Protein AF-A0A6B1B9X2-F1 (afdb_monomer_lite)

Radius of gyration: 24.15 Å; chains: 1; bounding box: 84×49×68 Å

Structure (mmCIF, N/CA/C/O backbone):
data_AF-A0A6B1B9X2-F1
#
_entry.id   AF-A0A6B1B9X2-F1
#
loop_
_atom_site.group_PDB
_atom_site.id
_atom_site.type_symbol
_atom_site.label_atom_id
_atom_site.label_alt_id
_atom_site.label_comp_id
_atom_site.label_asym_id
_atom_site.label_entity_id
_atom_site.label_seq_id
_atom_site.pdbx_PDB_ins_code
_atom_site.Cartn_x
_atom_site.Cartn_y
_atom_site.Cartn_z
_atom_site.occupancy
_atom_site.B_iso_or_equiv
_atom_site.auth_seq_id
_atom_site.auth_comp_id
_atom_site.auth_asym_id
_atom_site.auth_atom_id
_atom_site.pdbx_PDB_model_num
ATOM 1 N N . MET A 1 1 ? -47.737 1.499 6.110 1.00 39.78 1 MET A N 1
ATOM 2 C CA . MET A 1 1 ? -46.343 1.332 5.653 1.00 39.78 1 MET A CA 1
ATOM 3 C C . MET A 1 1 ? -46.170 2.214 4.430 1.00 39.78 1 MET A C 1
ATOM 5 O O . MET A 1 1 ? -46.675 1.869 3.373 1.00 39.78 1 MET A O 1
ATOM 9 N N . GLY A 1 2 ? -45.631 3.420 4.620 1.00 33.53 2 GLY A N 1
ATOM 10 C CA . GLY A 1 2 ? -45.438 4.392 3.543 1.00 33.53 2 GLY A CA 1
ATOM 11 C C . GLY A 1 2 ? -44.053 4.222 2.932 1.00 33.53 2 GLY A C 1
ATOM 12 O O . GLY A 1 2 ? -43.062 4.252 3.655 1.00 33.53 2 GLY A O 1
ATOM 13 N N . SER A 1 3 ? -43.995 4.015 1.621 1.00 37.16 3 SER A N 1
ATOM 14 C CA . SER A 1 3 ? -42.767 4.008 0.829 1.00 37.16 3 SER A CA 1
ATOM 15 C C . SER A 1 3 ? -42.170 5.416 0.796 1.00 37.16 3 SER A C 1
ATOM 17 O O . SER A 1 3 ? -42.772 6.328 0.225 1.00 37.16 3 SER A O 1
ATOM 19 N N . VAL A 1 4 ? -41.003 5.601 1.412 1.00 35.44 4 VAL A N 1
ATOM 20 C CA . VAL A 1 4 ? -40.224 6.839 1.287 1.00 35.44 4 VAL A CA 1
ATOM 21 C C . VAL A 1 4 ? -39.591 6.853 -0.112 1.00 35.44 4 VAL A C 1
ATOM 23 O O . VAL A 1 4 ? -38.889 5.900 -0.454 1.00 35.44 4 VAL A O 1
ATOM 26 N N . PRO A 1 5 ? -39.821 7.886 -0.942 1.00 36.09 5 PRO A N 1
ATOM 27 C CA . PRO A 1 5 ? -39.179 7.982 -2.242 1.00 36.09 5 PRO A CA 1
ATOM 28 C C . PRO A 1 5 ? -37.693 8.296 -2.047 1.00 36.09 5 PRO A C 1
ATOM 30 O O . PRO A 1 5 ? -37.323 9.379 -1.599 1.00 36.09 5 PRO A O 1
ATOM 33 N N . SER A 1 6 ? -36.836 7.333 -2.381 1.00 37.91 6 SER A N 1
ATOM 34 C CA . SER A 1 6 ? -35.384 7.506 -2.455 1.00 37.91 6 SER A CA 1
ATOM 35 C C . SER A 1 6 ? -35.024 8.202 -3.770 1.00 37.91 6 SER A C 1
ATOM 37 O O . SER A 1 6 ? -34.592 7.576 -4.734 1.00 37.91 6 SER A O 1
ATOM 39 N N . SER A 1 7 ? -35.236 9.514 -3.848 1.00 37.66 7 SER A N 1
ATOM 40 C CA . SER A 1 7 ? -34.624 10.329 -4.897 1.00 37.66 7 SER A CA 1
ATOM 41 C C . SER A 1 7 ? -33.180 10.619 -4.487 1.00 37.66 7 SER A C 1
ATOM 43 O O . SER A 1 7 ? -32.904 11.638 -3.852 1.00 37.66 7 SER A O 1
ATOM 45 N N . ARG A 1 8 ? -32.257 9.694 -4.782 1.00 42.50 8 ARG A N 1
ATOM 46 C CA . ARG A 1 8 ? -30.820 9.984 -4.678 1.00 42.50 8 ARG A CA 1
ATOM 47 C C . ARG A 1 8 ? -30.486 11.076 -5.701 1.00 42.50 8 ARG A C 1
ATOM 49 O O . ARG A 1 8 ? -30.778 10.876 -6.880 1.00 42.50 8 ARG A O 1
ATOM 56 N N . PRO A 1 9 ? -29.914 12.220 -5.293 1.00 40.97 9 PRO A N 1
ATOM 57 C CA . PRO A 1 9 ? -29.426 13.195 -6.253 1.00 40.97 9 PRO A CA 1
ATOM 58 C C . PRO A 1 9 ? -28.310 12.539 -7.071 1.00 40.97 9 PRO A C 1
ATOM 60 O O . PRO A 1 9 ? -27.372 11.980 -6.503 1.00 40.97 9 PRO A O 1
ATOM 63 N N . SER A 1 10 ? -28.425 12.582 -8.399 1.00 43.44 10 SER A N 1
ATOM 64 C CA . SER A 1 10 ? -27.330 12.259 -9.310 1.00 43.44 10 SER A CA 1
ATOM 65 C C . SER A 1 10 ? -26.281 13.360 -9.175 1.00 43.44 10 SER A C 1
ATOM 67 O O . SER A 1 10 ? -26.355 14.384 -9.856 1.00 43.44 10 SER A O 1
ATOM 69 N N . GLN A 1 11 ? -25.371 13.214 -8.216 1.00 51.12 11 GLN A N 1
ATOM 70 C CA . GLN A 1 11 ? -24.180 14.044 -8.180 1.00 51.12 11 GLN A CA 1
ATOM 71 C C . GLN A 1 11 ? -23.189 13.492 -9.196 1.00 51.12 11 GLN A C 1
ATOM 73 O O . GLN A 1 11 ? -22.945 12.291 -9.255 1.00 51.12 11 GLN A O 1
ATOM 78 N N . ASP A 1 12 ? -22.712 14.401 -10.037 1.00 48.56 12 ASP A N 1
ATOM 79 C CA . ASP A 1 12 ? -21.727 14.171 -11.079 1.00 48.56 12 ASP A CA 1
ATOM 80 C C . ASP A 1 12 ? -20.468 13.541 -10.458 1.00 48.56 12 ASP A C 1
ATOM 82 O O . ASP A 1 12 ? -19.658 14.237 -9.841 1.00 48.56 12 ASP A O 1
ATOM 86 N N . ASP A 1 13 ? -20.242 12.246 -10.696 1.00 57.38 13 ASP A N 1
ATOM 87 C CA . ASP A 1 13 ? -18.916 11.606 -10.616 1.00 57.38 13 ASP A CA 1
ATOM 88 C C . ASP A 1 13 ? -18.026 12.104 -11.773 1.00 57.38 13 ASP A C 1
ATOM 90 O O . ASP A 1 13 ? -17.320 11.356 -12.450 1.00 57.38 13 ASP A O 1
ATOM 94 N N . SER A 1 14 ? -18.110 13.403 -12.065 1.00 66.69 14 SER A N 1
ATOM 95 C CA . SER A 1 14 ? -17.441 14.010 -13.193 1.00 66.69 14 SER A CA 1
ATOM 96 C C . SER A 1 14 ? -15.950 14.099 -12.872 1.00 66.69 14 SER A C 1
ATOM 98 O O . SER A 1 14 ? -15.580 14.652 -11.828 1.00 66.69 14 SER A O 1
ATOM 100 N N . PRO A 1 15 ? -15.068 13.640 -13.779 1.00 71.88 15 PRO A N 1
ATOM 101 C CA . PRO A 1 15 ? -13.621 13.852 -13.700 1.00 71.88 15 PRO A CA 1
ATOM 102 C C . PRO A 1 15 ? -13.213 15.305 -13.384 1.00 71.88 15 PRO A C 1
ATOM 104 O O . PRO A 1 15 ? -12.121 15.551 -12.873 1.00 71.88 15 PRO A O 1
ATOM 107 N N . VAL A 1 16 ? -14.102 16.271 -13.644 1.00 76.44 16 VAL A N 1
ATOM 108 C CA . VAL A 1 16 ? -13.949 17.689 -13.296 1.00 76.44 16 VAL A CA 1
ATOM 109 C C . VAL A 1 16 ? -13.831 17.913 -11.783 1.00 76.44 16 VAL A C 1
ATOM 111 O O . VAL A 1 16 ? -12.900 18.591 -11.357 1.00 76.44 16 VAL A O 1
ATOM 114 N N . ALA A 1 17 ? -14.689 17.307 -10.956 1.00 74.62 17 ALA A N 1
ATOM 115 C CA . ALA A 1 17 ? -14.680 17.529 -9.504 1.00 74.62 17 ALA A CA 1
ATOM 116 C C . ALA A 1 17 ? -13.419 16.955 -8.832 1.00 74.62 17 ALA A C 1
ATOM 118 O O . ALA A 1 17 ? -12.864 17.549 -7.906 1.00 74.62 17 ALA A O 1
ATOM 119 N N . MET A 1 18 ? -12.932 15.806 -9.318 1.00 76.12 18 MET A N 1
ATOM 120 C CA . MET A 1 18 ? -11.644 15.248 -8.891 1.00 76.12 18 MET A CA 1
ATOM 121 C C . MET A 1 18 ? -10.490 16.186 -9.268 1.00 76.12 18 MET A C 1
ATOM 123 O O . MET A 1 18 ? -9.635 16.479 -8.434 1.00 76.12 18 MET A O 1
ATOM 127 N N . ARG A 1 19 ? -10.488 16.702 -10.504 1.00 81.94 19 ARG A N 1
ATOM 128 C CA . ARG A 1 19 ? -9.468 17.642 -10.982 1.00 81.94 19 ARG A CA 1
ATOM 129 C C . ARG A 1 19 ? -9.433 18.929 -10.157 1.00 81.94 19 ARG A C 1
ATOM 131 O O . ARG A 1 19 ? -8.350 19.374 -9.798 1.00 81.94 19 ARG A O 1
ATOM 138 N N . GLU A 1 20 ? -10.581 19.522 -9.843 1.00 84.00 20 GLU A N 1
ATOM 139 C CA . GLU A 1 20 ? -10.651 20.747 -9.031 1.00 84.00 20 GLU A CA 1
ATOM 140 C C . GLU A 1 20 ? -10.082 20.539 -7.623 1.00 84.00 20 GLU A C 1
ATOM 142 O O . GLU A 1 20 ? -9.287 21.353 -7.157 1.00 84.00 20 GLU A O 1
ATOM 147 N N . ARG A 1 21 ? -10.392 19.407 -6.979 1.00 77.88 21 ARG A N 1
ATOM 148 C CA . ARG A 1 21 ? -9.814 19.045 -5.673 1.00 77.88 21 ARG A CA 1
ATOM 149 C C . ARG A 1 21 ? -8.312 18.833 -5.735 1.00 77.88 21 ARG A C 1
ATOM 151 O O . ARG A 1 21 ? -7.599 19.276 -4.838 1.00 77.88 21 ARG A O 1
ATOM 158 N N . LEU A 1 22 ? -7.827 18.161 -6.780 1.00 82.62 22 LEU A N 1
ATOM 159 C CA . LEU A 1 22 ? -6.391 18.017 -6.997 1.00 82.62 22 LEU A CA 1
ATOM 160 C C . LEU A 1 22 ? -5.743 19.398 -7.104 1.00 82.62 22 LEU A C 1
ATOM 162 O O . LEU A 1 22 ? -4.768 19.645 -6.407 1.00 82.62 22 LEU A O 1
ATOM 166 N N . LEU A 1 23 ? -6.325 20.323 -7.873 1.00 87.06 23 LEU A N 1
ATOM 167 C CA . LEU A 1 23 ? -5.819 21.693 -8.007 1.00 87.06 23 LEU A CA 1
ATOM 168 C C . LEU A 1 23 ? -5.840 22.481 -6.687 1.00 87.06 23 LEU A C 1
ATOM 170 O O . LEU A 1 23 ? -4.909 23.240 -6.430 1.00 87.06 23 LEU A O 1
ATOM 174 N N . GLU A 1 24 ? -6.853 22.294 -5.838 1.00 88.44 24 GLU A N 1
ATOM 175 C CA . GLU A 1 24 ? -6.916 22.920 -4.509 1.00 88.44 24 GLU A CA 1
ATOM 176 C C . GLU A 1 24 ? -5.863 22.344 -3.551 1.00 88.44 24 GLU A C 1
ATOM 178 O O . GLU A 1 24 ? -5.249 23.069 -2.765 1.00 88.44 24 GLU A O 1
ATOM 183 N N . MET A 1 25 ? -5.636 21.031 -3.616 1.00 89.50 25 MET A N 1
ATOM 184 C CA . MET A 1 25 ? -4.742 20.332 -2.699 1.00 89.50 25 MET A CA 1
ATOM 185 C C . MET A 1 25 ? -3.273 20.398 -3.111 1.00 89.50 25 MET A C 1
ATOM 187 O O . MET A 1 25 ? -2.395 20.296 -2.252 1.00 89.50 25 MET A O 1
ATOM 191 N N . PHE A 1 26 ? -2.994 20.605 -4.398 1.00 91.75 26 PHE A N 1
ATOM 192 C CA . PHE A 1 26 ? -1.643 20.574 -4.947 1.00 91.75 26 PHE A CA 1
ATOM 193 C C . PHE A 1 26 ? -0.690 21.600 -4.310 1.00 91.75 26 PHE A C 1
ATOM 195 O O . PHE A 1 26 ? 0.416 21.206 -3.951 1.00 91.75 26 PHE A O 1
ATOM 202 N N . PRO A 1 27 ? -1.071 22.871 -4.054 1.00 95.44 27 PRO A N 1
ATOM 203 C CA . PRO A 1 27 ? -0.181 23.818 -3.379 1.00 95.44 27 PRO A CA 1
ATOM 204 C C . PRO A 1 27 ? 0.223 23.373 -1.967 1.00 95.44 27 PRO A C 1
ATOM 206 O O . PRO A 1 27 ? 1.382 23.521 -1.586 1.00 95.44 27 PRO A O 1
ATOM 209 N N . ARG A 1 28 ? -0.713 22.788 -1.205 1.00 95.75 28 ARG A N 1
ATOM 210 C CA . ARG A 1 28 ? -0.450 22.252 0.143 1.00 95.75 28 ARG A CA 1
ATOM 211 C C . ARG A 1 28 ? 0.477 21.043 0.090 1.00 95.75 28 ARG A C 1
ATOM 213 O O . ARG A 1 28 ? 1.392 20.933 0.901 1.00 95.75 28 ARG A O 1
ATOM 220 N N . LEU A 1 29 ? 0.269 20.170 -0.894 1.00 95.25 29 LEU A N 1
ATOM 221 C CA . LEU A 1 29 ? 1.148 19.036 -1.150 1.00 95.25 29 LEU A CA 1
ATOM 222 C C . LEU A 1 29 ? 2.564 19.487 -1.527 1.00 95.25 29 LEU A C 1
ATOM 224 O O . LEU A 1 29 ? 3.526 18.951 -0.990 1.00 95.25 29 LEU A O 1
ATOM 228 N N . LEU A 1 30 ? 2.702 20.476 -2.413 1.00 96.06 30 LEU A N 1
ATOM 229 C CA . LEU A 1 30 ? 4.008 20.994 -2.818 1.00 96.06 30 LEU A CA 1
ATOM 230 C C . LEU A 1 30 ? 4.758 21.648 -1.651 1.00 96.06 30 LEU A C 1
ATOM 232 O O . LEU A 1 30 ? 5.952 21.393 -1.505 1.00 96.06 30 LEU A O 1
ATOM 236 N N . ASP A 1 31 ? 4.086 22.431 -0.798 1.00 97.25 31 ASP A N 1
ATOM 237 C CA . ASP A 1 31 ? 4.699 22.974 0.428 1.00 97.25 31 ASP A CA 1
ATOM 238 C C . ASP A 1 31 ? 5.172 21.848 1.360 1.00 97.25 31 ASP A C 1
ATOM 240 O O . ASP A 1 31 ? 6.327 21.828 1.796 1.00 97.25 31 ASP A O 1
ATOM 244 N N . ALA A 1 32 ? 4.305 20.863 1.619 1.00 97.19 32 ALA A N 1
ATOM 245 C CA . ALA A 1 32 ? 4.641 19.713 2.449 1.00 97.19 32 ALA A CA 1
ATOM 246 C C . ALA A 1 32 ? 5.823 18.919 1.874 1.00 97.19 32 ALA A C 1
ATOM 248 O O . ALA A 1 32 ? 6.740 18.582 2.622 1.00 97.19 32 ALA A O 1
ATOM 249 N N . HIS A 1 33 ? 5.845 18.688 0.559 1.00 96.44 33 HIS A N 1
ATOM 250 C CA . HIS A 1 33 ? 6.936 18.022 -0.147 1.00 96.44 33 HIS A CA 1
ATOM 251 C C . HIS A 1 33 ? 8.246 18.812 -0.044 1.00 96.44 33 HIS A C 1
ATOM 253 O O . HIS A 1 33 ? 9.273 18.244 0.309 1.00 96.44 33 HIS A O 1
ATOM 259 N N . GLN A 1 34 ? 8.239 20.128 -0.275 1.00 96.75 34 GLN A N 1
ATOM 260 C CA . GLN A 1 34 ? 9.444 20.960 -0.151 1.00 96.75 34 GLN A CA 1
ATOM 261 C C . GLN A 1 34 ? 10.021 20.916 1.268 1.00 96.75 34 GLN A C 1
ATOM 263 O O . GLN A 1 34 ? 11.230 20.756 1.455 1.00 96.75 34 GLN A O 1
ATOM 268 N N . ARG A 1 35 ? 9.153 21.008 2.281 1.00 97.69 35 ARG A N 1
ATOM 269 C CA . ARG A 1 35 ? 9.544 20.907 3.692 1.00 97.69 35 ARG A CA 1
ATOM 270 C C . ARG A 1 35 ? 10.068 19.517 4.039 1.00 97.69 35 ARG A C 1
ATOM 272 O O . ARG A 1 35 ? 11.076 19.408 4.732 1.00 97.69 35 ARG A O 1
ATOM 279 N N . ALA A 1 36 ? 9.407 18.470 3.555 1.00 96.31 36 ALA A N 1
ATOM 280 C CA . ALA A 1 36 ? 9.838 17.088 3.704 1.00 96.31 36 ALA A CA 1
ATOM 281 C C . ALA A 1 36 ? 11.228 16.867 3.098 1.00 96.31 36 ALA A C 1
ATOM 283 O O . ALA A 1 36 ? 12.131 16.416 3.801 1.00 96.31 36 ALA A O 1
ATOM 284 N N . SER A 1 37 ? 11.425 17.276 1.844 1.00 94.50 37 SER A N 1
ATOM 285 C CA . SER A 1 37 ? 12.698 17.204 1.125 1.00 94.50 37 SER A CA 1
ATOM 286 C C . SER A 1 37 ? 13.815 17.932 1.873 1.00 94.50 37 SER A C 1
ATOM 288 O O . SER A 1 37 ? 14.898 17.379 2.044 1.00 94.50 37 SER A O 1
ATOM 290 N N . ALA A 1 38 ? 13.549 19.124 2.421 1.00 96.38 38 ALA A N 1
ATOM 291 C CA . ALA A 1 38 ? 14.523 19.850 3.238 1.00 96.38 38 ALA A CA 1
ATOM 292 C C . ALA A 1 38 ? 14.908 19.105 4.534 1.00 96.38 38 ALA A C 1
ATOM 294 O O . ALA A 1 38 ? 16.058 19.183 4.967 1.00 96.38 38 ALA A O 1
ATOM 295 N N . LEU A 1 39 ? 13.971 18.374 5.151 1.00 96.31 39 LEU A N 1
ATOM 296 C CA . LEU A 1 39 ? 14.215 17.605 6.377 1.00 96.31 39 LEU A CA 1
ATOM 297 C C . LEU A 1 39 ? 15.030 16.329 6.143 1.00 96.31 39 LEU A C 1
ATOM 299 O O . LEU A 1 39 ? 15.775 15.931 7.040 1.00 96.31 39 LEU A O 1
ATOM 303 N N . VAL A 1 40 ? 14.879 15.687 4.981 1.00 94.44 40 VAL A N 1
ATOM 304 C CA . VAL A 1 40 ? 15.557 14.416 4.671 1.00 94.44 40 VAL A CA 1
ATOM 305 C C . VAL A 1 40 ? 16.837 14.604 3.863 1.00 94.44 40 VAL A C 1
ATOM 307 O O . VAL A 1 40 ? 17.729 13.771 3.971 1.00 94.44 40 VAL A O 1
ATOM 310 N N . ALA A 1 41 ? 17.004 15.703 3.119 1.00 93.25 41 ALA A N 1
ATOM 311 C CA . ALA A 1 41 ? 18.190 15.933 2.287 1.00 93.25 41 ALA A CA 1
ATOM 312 C C . ALA A 1 41 ? 19.536 15.753 3.030 1.00 93.25 41 ALA A C 1
ATOM 314 O O . ALA A 1 41 ? 20.426 15.099 2.474 1.00 93.25 41 ALA A O 1
ATOM 315 N N . PRO A 1 42 ? 19.723 16.236 4.281 1.00 93.25 42 PRO 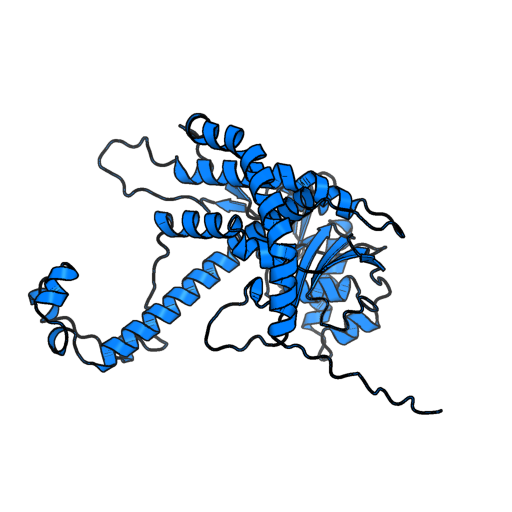A N 1
ATOM 316 C CA . PRO A 1 42 ? 20.972 16.009 5.013 1.00 93.25 42 PRO A CA 1
ATOM 317 C C . PRO A 1 42 ? 21.205 14.546 5.411 1.00 93.25 42 PRO A C 1
ATOM 319 O O . PRO A 1 42 ? 22.343 14.142 5.635 1.00 93.25 42 PRO A O 1
ATOM 322 N N . GLU A 1 43 ? 20.136 13.772 5.583 1.00 92.12 43 GLU A N 1
ATOM 323 C CA . GLU A 1 43 ? 20.169 12.345 5.914 1.00 92.12 43 GLU A CA 1
ATOM 324 C C . GLU A 1 43 ? 20.492 11.534 4.654 1.00 92.12 43 GLU A C 1
ATOM 326 O O . GLU A 1 43 ? 21.491 10.821 4.626 1.00 92.12 43 GLU A O 1
ATOM 331 N N . LEU A 1 44 ? 19.764 11.787 3.561 1.00 88.25 44 LEU A N 1
ATOM 332 C CA . LEU A 1 44 ? 19.983 11.158 2.256 1.00 88.25 44 LEU A CA 1
ATOM 333 C C . LEU A 1 44 ? 21.393 11.408 1.699 1.00 88.25 44 LEU A C 1
ATOM 335 O O . LEU A 1 44 ? 22.020 10.495 1.171 1.00 88.25 44 LEU A O 1
ATOM 339 N N . SER A 1 45 ? 21.943 12.614 1.875 1.00 86.69 45 SER A N 1
ATOM 340 C CA . SER A 1 45 ? 23.295 12.948 1.389 1.00 86.69 45 SER A CA 1
ATOM 341 C C . SER A 1 45 ? 24.413 12.147 2.072 1.00 86.69 45 SER A C 1
ATOM 343 O O . SER A 1 45 ? 25.522 12.078 1.545 1.00 86.69 45 SER A O 1
ATOM 345 N N . ARG A 1 46 ? 24.153 11.556 3.247 1.00 86.38 46 ARG A N 1
ATOM 346 C CA . ARG A 1 46 ? 25.127 10.733 3.982 1.00 86.38 46 ARG A CA 1
ATOM 347 C C . ARG A 1 46 ? 25.051 9.251 3.617 1.00 86.38 46 ARG A C 1
ATOM 349 O O . ARG A 1 46 ? 26.012 8.527 3.869 1.00 86.38 46 ARG A O 1
ATOM 356 N N . LEU A 1 47 ? 23.970 8.816 2.965 1.00 83.31 47 LEU A N 1
ATOM 357 C CA . LEU A 1 47 ? 23.700 7.399 2.726 1.00 83.31 47 LEU A CA 1
ATOM 358 C C . LEU A 1 47 ? 24.757 6.711 1.871 1.00 83.31 47 LEU A C 1
ATOM 360 O O . LEU A 1 47 ? 25.143 5.602 2.205 1.00 83.31 47 LEU A O 1
ATOM 364 N N . ASN A 1 48 ? 25.299 7.363 0.838 1.00 70.88 48 ASN A N 1
ATOM 365 C CA . ASN A 1 48 ? 26.345 6.746 0.009 1.00 70.88 48 ASN A CA 1
ATOM 366 C C . ASN A 1 48 ? 27.590 6.352 0.824 1.00 70.88 48 ASN A C 1
ATOM 368 O O . ASN A 1 48 ? 28.218 5.339 0.539 1.00 70.88 48 ASN A O 1
ATOM 372 N N . ALA A 1 49 ? 27.941 7.126 1.857 1.00 75.06 49 ALA A N 1
ATOM 373 C CA . ALA A 1 49 ? 29.068 6.804 2.729 1.00 75.06 49 ALA A CA 1
ATOM 374 C C . ALA A 1 49 ? 28.721 5.709 3.754 1.00 75.06 49 ALA A C 1
ATOM 376 O O . ALA A 1 49 ? 29.584 4.916 4.118 1.00 75.06 49 ALA A O 1
ATOM 377 N N . GLU A 1 50 ? 27.470 5.662 4.222 1.00 71.88 50 GLU A N 1
ATOM 378 C CA . GLU A 1 50 ? 26.992 4.674 5.201 1.00 71.88 50 GLU A CA 1
ATOM 379 C C . GLU A 1 50 ? 26.662 3.312 4.568 1.00 71.88 50 GLU A C 1
ATOM 381 O O . GLU A 1 50 ? 26.766 2.280 5.236 1.00 71.88 50 GLU A O 1
ATOM 386 N N . ALA A 1 51 ? 26.288 3.314 3.287 1.00 70.50 51 ALA A N 1
ATOM 387 C CA . ALA A 1 51 ? 25.942 2.136 2.502 1.00 70.50 51 ALA A CA 1
ATOM 388 C C . ALA A 1 51 ? 27.171 1.343 2.036 1.00 70.50 51 ALA A C 1
ATOM 390 O O . ALA A 1 51 ? 27.093 0.120 1.894 1.00 70.50 51 ALA A O 1
ATOM 391 N N . ALA A 1 52 ? 28.307 2.020 1.847 1.00 66.69 52 ALA A N 1
ATOM 392 C CA . ALA A 1 52 ? 29.527 1.416 1.331 1.00 66.69 52 ALA A CA 1
ATOM 393 C C . ALA A 1 52 ? 29.962 0.196 2.168 1.00 66.69 52 ALA A C 1
ATOM 395 O O . ALA A 1 52 ? 30.204 0.287 3.375 1.00 66.69 52 ALA A O 1
ATOM 396 N N . GLY A 1 53 ? 30.074 -0.962 1.512 1.00 64.19 53 GLY A N 1
ATOM 397 C CA . GLY A 1 53 ? 30.535 -2.212 2.126 1.00 64.19 53 GLY A CA 1
ATOM 398 C C . GLY A 1 53 ? 29.500 -2.952 2.985 1.00 64.19 53 GLY A C 1
ATOM 399 O O . GLY A 1 53 ? 29.848 -3.949 3.621 1.00 64.19 53 GLY A O 1
ATOM 400 N N . ARG A 1 54 ? 28.236 -2.508 3.016 1.00 71.06 54 ARG A N 1
ATOM 401 C CA . ARG A 1 54 ? 27.129 -3.269 3.619 1.00 71.06 54 ARG A CA 1
ATOM 402 C C . ARG A 1 54 ? 26.450 -4.135 2.563 1.00 71.06 54 ARG A C 1
ATOM 404 O O . ARG A 1 54 ? 26.534 -3.861 1.378 1.00 71.06 54 ARG A O 1
ATOM 411 N N . SER A 1 55 ? 25.758 -5.187 2.991 1.00 67.94 55 SER A N 1
ATOM 412 C CA . SER A 1 55 ? 24.861 -5.955 2.125 1.00 67.94 55 SER A CA 1
ATOM 413 C C . SER A 1 55 ? 23.572 -6.223 2.887 1.00 67.94 55 SER A C 1
ATOM 415 O O . SER A 1 55 ? 23.579 -6.925 3.899 1.00 67.94 55 SER A O 1
ATOM 417 N N . HIS A 1 56 ? 22.468 -5.658 2.401 1.00 71.31 56 HIS A N 1
ATOM 418 C CA . HIS A 1 56 ? 21.131 -6.066 2.810 1.00 71.31 56 HIS A CA 1
ATOM 419 C C . HIS A 1 56 ? 20.622 -7.067 1.776 1.00 71.31 56 HIS A C 1
ATOM 421 O O . HIS A 1 56 ? 20.616 -6.799 0.576 1.00 71.31 56 HIS A O 1
ATOM 427 N N . ARG A 1 57 ? 20.296 -8.272 2.253 1.00 76.00 57 ARG A N 1
ATOM 428 C CA . ARG A 1 57 ? 19.697 -9.335 1.435 1.00 76.00 57 ARG A CA 1
ATOM 429 C C . ARG A 1 57 ? 18.303 -9.711 1.896 1.00 76.00 57 ARG A C 1
ATOM 431 O O . ARG A 1 57 ? 17.628 -10.417 1.166 1.00 76.00 57 ARG A O 1
ATOM 438 N N . ARG A 1 58 ? 17.883 -9.302 3.095 1.00 83.69 58 ARG A N 1
ATOM 439 C CA . ARG A 1 58 ? 16.511 -9.460 3.591 1.00 83.69 58 ARG A CA 1
ATOM 440 C C . ARG A 1 58 ? 15.870 -8.083 3.560 1.00 83.69 58 ARG A C 1
ATOM 442 O O . ARG A 1 58 ? 16.330 -7.195 4.270 1.00 83.69 58 ARG A O 1
ATOM 449 N N . HIS A 1 59 ? 14.863 -7.938 2.714 1.00 84.75 59 HIS A N 1
ATOM 450 C CA . HIS A 1 59 ? 14.165 -6.684 2.477 1.00 84.75 59 HIS A CA 1
ATOM 451 C C . HIS A 1 59 ? 12.712 -6.867 2.886 1.00 84.75 59 HIS A C 1
ATOM 453 O O . HIS A 1 59 ? 12.017 -7.716 2.319 1.00 84.75 59 HIS A O 1
ATOM 459 N N . HIS A 1 60 ? 12.267 -6.122 3.893 1.00 88.69 60 HIS A N 1
ATOM 460 C CA . HIS A 1 60 ? 10.869 -6.149 4.298 1.00 88.69 60 HIS A CA 1
ATOM 461 C C . HIS A 1 60 ? 10.053 -5.301 3.326 1.00 88.69 60 HIS A C 1
ATOM 463 O O . HIS A 1 60 ? 10.333 -4.123 3.120 1.00 88.69 60 HIS A O 1
ATOM 469 N N . TYR A 1 61 ? 9.033 -5.900 2.717 1.00 88.81 61 TYR A N 1
ATOM 470 C CA . TYR A 1 61 ? 8.124 -5.170 1.832 1.00 88.81 61 TYR A CA 1
ATOM 471 C C . TYR A 1 61 ? 6.923 -4.590 2.590 1.00 88.81 61 TYR A C 1
ATOM 473 O O . TYR A 1 61 ? 6.192 -3.783 2.025 1.00 88.81 61 TYR A O 1
ATOM 481 N N . VAL A 1 62 ? 6.728 -4.957 3.861 1.00 92.50 62 VAL A N 1
ATOM 482 C CA . VAL A 1 62 ? 5.850 -4.286 4.837 1.00 92.50 62 VAL A CA 1
ATOM 483 C C . VAL A 1 62 ? 6.741 -3.738 5.959 1.00 92.50 62 VAL A C 1
ATOM 485 O O . VAL A 1 62 ? 7.595 -4.485 6.428 1.00 92.50 62 VAL A O 1
ATOM 488 N N . PRO A 1 63 ? 6.574 -2.491 6.441 1.00 93.50 63 PRO A N 1
ATOM 489 C CA . PRO A 1 63 ? 7.443 -1.959 7.485 1.00 93.50 63 PRO A CA 1
ATOM 490 C C . PRO A 1 63 ? 7.321 -2.780 8.767 1.00 93.50 63 PRO A C 1
ATOM 492 O O . PRO A 1 63 ? 6.207 -3.078 9.208 1.00 93.50 63 PRO A O 1
ATOM 495 N N . GLN A 1 64 ? 8.438 -3.037 9.446 1.00 93.06 64 GLN A N 1
ATOM 496 C CA . GLN A 1 64 ? 8.409 -3.745 10.730 1.00 93.06 64 GLN A CA 1
ATOM 497 C C . GLN A 1 64 ? 7.559 -3.018 11.778 1.00 93.06 64 GLN A C 1
ATOM 499 O O . GLN A 1 64 ? 6.794 -3.655 12.497 1.00 93.06 64 GLN A O 1
ATOM 504 N N . PHE A 1 65 ? 7.614 -1.679 11.835 1.00 95.06 65 PHE A N 1
ATOM 505 C CA . PHE A 1 65 ? 6.792 -0.918 12.787 1.00 95.06 65 PHE A CA 1
ATOM 506 C C . PHE A 1 65 ? 5.288 -1.142 12.578 1.00 95.06 65 PHE A C 1
ATOM 508 O O . PHE A 1 65 ? 4.517 -0.950 13.516 1.00 95.06 65 PHE A O 1
ATOM 515 N N . TRP A 1 66 ? 4.878 -1.508 11.360 1.00 95.50 66 TRP A N 1
ATOM 516 C CA . TRP A 1 66 ? 3.497 -1.790 10.997 1.00 95.50 66 TRP A CA 1
ATOM 517 C C . TRP A 1 66 ? 3.146 -3.255 11.287 1.00 95.50 66 TRP A C 1
ATOM 519 O O . TRP A 1 66 ? 2.136 -3.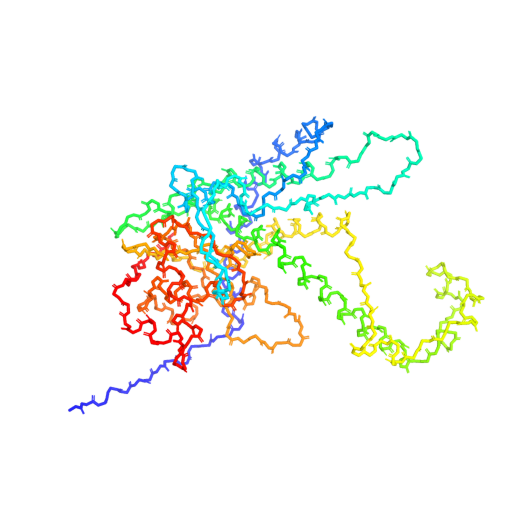500 11.941 1.00 95.50 66 TRP A O 1
ATOM 529 N N . LEU A 1 67 ? 4.008 -4.218 10.927 1.00 95.00 67 LEU A N 1
ATOM 530 C CA . LEU A 1 67 ? 3.828 -5.635 11.295 1.00 95.00 67 LEU A CA 1
ATOM 531 C C . LEU A 1 67 ? 3.661 -5.813 12.805 1.00 95.00 67 LEU A C 1
ATOM 533 O O . LEU A 1 67 ? 2.731 -6.481 13.249 1.00 95.00 67 LEU A O 1
ATOM 537 N N . LYS A 1 68 ? 4.492 -5.128 13.598 1.00 95.94 68 LYS A N 1
ATOM 538 C CA . LYS A 1 68 ? 4.448 -5.176 15.066 1.00 95.94 68 LYS A CA 1
ATOM 539 C C . LYS A 1 68 ? 3.142 -4.635 15.657 1.00 95.94 68 LYS A C 1
ATOM 541 O O . LYS A 1 68 ? 2.861 -4.884 16.821 1.00 95.94 68 LYS A O 1
ATOM 546 N N . LYS A 1 69 ? 2.306 -3.920 14.888 1.00 96.50 69 LYS A N 1
ATOM 547 C CA . LYS A 1 69 ? 0.949 -3.537 15.330 1.00 96.50 69 LYS A CA 1
ATOM 548 C C . LYS A 1 69 ? -0.050 -4.687 15.266 1.00 96.50 69 LYS A C 1
ATOM 550 O O . LYS A 1 69 ? -1.095 -4.578 15.892 1.00 96.50 69 LYS A O 1
ATOM 555 N N . PHE A 1 70 ? 0.266 -5.754 14.536 1.00 96.88 70 PHE A N 1
ATOM 556 C CA . PHE A 1 70 ? -0.511 -6.990 14.449 1.00 96.88 70 PHE A CA 1
ATOM 557 C C . PHE A 1 70 ? 0.114 -8.134 15.255 1.00 96.88 70 PHE A C 1
ATOM 559 O O . PHE A 1 70 ? -0.365 -9.256 15.153 1.00 96.88 70 PHE A O 1
ATOM 566 N N . ALA A 1 71 ? 1.169 -7.871 16.026 1.00 96.50 71 ALA A N 1
ATOM 567 C CA . ALA A 1 71 ? 1.866 -8.877 16.814 1.00 96.50 71 ALA A CA 1
ATOM 568 C C . ALA A 1 71 ? 1.555 -8.737 18.313 1.00 96.50 71 ALA A C 1
ATOM 570 O O . ALA A 1 71 ? 1.313 -7.631 18.798 1.00 96.50 71 ALA A O 1
ATOM 571 N N . GLU A 1 72 ? 1.638 -9.850 19.036 1.00 95.62 72 GLU A N 1
ATOM 572 C CA . GLU A 1 72 ? 1.676 -9.925 20.497 1.00 95.62 72 GLU A CA 1
ATOM 573 C C . GLU A 1 72 ? 3.018 -10.520 20.913 1.00 95.62 72 GLU A C 1
ATOM 575 O O . GLU A 1 72 ? 3.385 -11.587 20.427 1.00 95.62 72 GLU A O 1
ATOM 580 N N . ASP A 1 73 ? 3.776 -9.826 21.767 1.00 94.12 73 ASP A N 1
ATOM 581 C CA . ASP A 1 73 ? 5.125 -10.252 22.167 1.00 94.12 73 ASP A CA 1
ATOM 582 C C . ASP A 1 73 ? 6.007 -10.653 20.962 1.00 94.12 73 ASP A C 1
ATOM 584 O O . ASP A 1 73 ? 6.635 -11.710 20.949 1.00 94.12 73 ASP A O 1
ATOM 588 N N . GLU A 1 74 ? 6.006 -9.815 19.915 1.00 93.62 74 GLU A N 1
ATOM 589 C CA . GLU A 1 74 ? 6.683 -10.037 18.617 1.00 93.62 74 GLU A CA 1
ATOM 590 C C . GLU A 1 74 ? 6.139 -11.220 17.791 1.00 93.62 74 GLU A C 1
ATOM 592 O O . GLU A 1 74 ? 6.590 -11.449 16.675 1.00 93.62 74 GLU A O 1
ATOM 597 N N . THR A 1 75 ? 5.126 -11.940 18.271 1.00 96.56 75 THR A N 1
ATOM 598 C CA . THR A 1 75 ? 4.493 -13.053 17.553 1.00 96.56 75 THR A CA 1
ATOM 599 C C . THR A 1 75 ? 3.281 -12.575 16.758 1.00 96.56 75 THR A C 1
ATOM 601 O O . THR A 1 75 ? 2.366 -11.973 17.313 1.00 96.56 75 THR A O 1
ATOM 604 N N . LEU A 1 76 ? 3.217 -12.895 15.466 1.00 96.50 76 LEU A N 1
ATOM 605 C CA . LEU A 1 76 ? 2.017 -12.715 14.641 1.00 96.50 76 LEU A CA 1
ATOM 606 C C . LEU A 1 76 ? 1.613 -14.036 13.991 1.00 96.50 76 LEU A C 1
ATOM 608 O O . LEU A 1 76 ? 2.430 -14.949 13.859 1.00 96.50 76 LEU A O 1
ATOM 612 N N . CYS A 1 77 ? 0.356 -14.146 13.566 1.00 97.44 77 CYS A N 1
ATOM 613 C CA . CYS A 1 77 ? -0.108 -15.305 12.812 1.00 97.44 77 CYS A CA 1
ATOM 614 C C . CYS A 1 77 ? -0.393 -14.937 11.360 1.00 97.44 77 CYS A C 1
ATOM 616 O O . CYS A 1 77 ? -0.928 -13.874 11.057 1.00 97.44 77 CYS A O 1
ATOM 618 N N . VAL A 1 78 ? -0.036 -15.838 10.454 1.00 96.50 78 VAL A N 1
ATOM 619 C CA . VAL A 1 78 ? -0.310 -15.749 9.028 1.00 96.50 78 VAL A CA 1
ATOM 620 C C . VAL A 1 78 ? -1.402 -16.746 8.678 1.00 96.50 78 VAL A C 1
ATOM 622 O O . VAL A 1 78 ? -1.285 -17.940 8.959 1.00 96.50 78 VAL A O 1
ATOM 625 N N . VAL A 1 79 ? -2.457 -16.241 8.050 1.00 95.25 79 VAL A N 1
ATOM 626 C CA . VAL A 1 79 ? -3.606 -17.009 7.575 1.00 95.25 79 VAL A CA 1
ATOM 627 C C . VAL A 1 79 ? -3.597 -17.010 6.051 1.00 95.25 79 VAL A C 1
ATOM 629 O O . VAL A 1 79 ? -3.400 -15.968 5.419 1.00 95.25 79 VAL A O 1
ATOM 632 N N . ASP A 1 80 ? -3.801 -18.185 5.462 1.00 92.31 80 ASP A N 1
ATOM 633 C CA . ASP A 1 80 ? -4.001 -18.345 4.026 1.00 92.31 80 ASP A CA 1
ATOM 634 C C . ASP A 1 80 ? -5.497 -18.199 3.694 1.00 92.31 80 ASP A C 1
ATOM 636 O O . ASP A 1 80 ? -6.293 -19.027 4.144 1.00 92.31 80 ASP A O 1
ATOM 640 N N . PRO A 1 81 ? -5.908 -17.180 2.911 1.00 87.19 81 PRO A N 1
ATOM 641 C CA . PRO A 1 81 ? -7.305 -17.018 2.516 1.00 87.19 81 PRO A CA 1
ATOM 642 C C . PRO A 1 81 ? -7.881 -18.186 1.712 1.00 87.19 81 PRO A C 1
ATOM 644 O O . PRO A 1 81 ? -9.097 -18.247 1.574 1.00 87.19 81 PRO A O 1
ATOM 647 N N . SER A 1 82 ? -7.048 -19.074 1.152 1.00 87.56 82 SER A N 1
ATOM 648 C CA . SER A 1 82 ? -7.507 -20.265 0.425 1.00 87.56 82 SER A CA 1
ATOM 649 C C . SER A 1 82 ? -8.120 -21.337 1.337 1.00 87.56 82 SER A C 1
ATOM 651 O O . SER A 1 82 ? -8.835 -22.212 0.852 1.00 87.56 82 SER A O 1
ATOM 653 N N . GLY A 1 83 ? -7.817 -21.297 2.641 1.00 85.44 83 GLY A N 1
ATOM 654 C CA . GLY A 1 83 ? -8.158 -22.355 3.595 1.00 85.44 83 GLY A CA 1
ATOM 655 C C . GLY A 1 83 ? -7.331 -23.641 3.435 1.00 85.44 83 GLY A C 1
ATOM 656 O O . GLY A 1 83 ? -7.512 -24.584 4.203 1.00 85.44 83 GLY A O 1
ATOM 657 N N . GLU A 1 84 ? -6.399 -23.708 2.474 1.00 88.12 84 GLU A N 1
ATOM 658 C CA . GLU A 1 84 ? -5.575 -24.903 2.235 1.00 88.12 84 GLU A CA 1
ATOM 659 C C . GLU A 1 84 ? -4.528 -25.129 3.333 1.00 88.12 84 GLU A C 1
ATOM 661 O O . GLU A 1 84 ? -4.087 -26.261 3.556 1.00 88.12 84 GLU A O 1
ATOM 666 N N . GLN A 1 85 ? -4.122 -24.060 4.024 1.00 90.38 85 GLN A N 1
ATOM 667 C CA . GLN A 1 85 ? -3.122 -24.102 5.085 1.00 90.38 85 GLN A CA 1
ATOM 668 C C . GLN A 1 85 ? -3.716 -23.618 6.411 1.00 90.38 85 GLN A C 1
ATOM 670 O O . GLN A 1 85 ? -4.360 -22.566 6.443 1.00 90.38 85 GLN A O 1
ATOM 675 N N . PRO A 1 86 ? -3.478 -24.338 7.525 1.00 91.69 86 PRO A N 1
ATOM 676 C CA . PRO A 1 86 ? -3.878 -23.853 8.837 1.00 91.69 86 PRO A CA 1
ATOM 677 C C . PRO A 1 86 ? -3.108 -22.569 9.190 1.00 91.69 86 PRO A C 1
ATOM 679 O O . PRO A 1 86 ? -1.986 -22.378 8.703 1.00 91.69 86 PRO A O 1
ATOM 682 N N . PRO A 1 87 ? -3.654 -21.713 10.075 1.00 95.31 87 PRO A N 1
ATOM 683 C CA . PRO A 1 87 ? -2.928 -20.557 10.579 1.00 95.31 87 PRO A CA 1
ATOM 684 C C . PRO A 1 87 ? -1.563 -20.953 11.150 1.00 95.31 87 PRO A C 1
ATOM 686 O O . PRO A 1 87 ? -1.450 -21.910 11.919 1.00 95.31 87 PRO A O 1
ATOM 689 N N . ARG A 1 88 ? -0.523 -20.204 10.782 1.00 96.44 88 ARG A N 1
ATOM 690 C CA . ARG A 1 88 ? 0.846 -20.395 11.279 1.00 96.44 88 ARG A CA 1
ATOM 691 C C . ARG A 1 88 ? 1.270 -19.170 12.070 1.00 96.44 88 ARG A C 1
ATOM 693 O O . ARG A 1 88 ? 1.089 -18.063 11.585 1.00 96.44 88 ARG A O 1
ATOM 700 N N . CYS A 1 89 ? 1.851 -19.350 13.247 1.00 96.94 89 CYS A N 1
ATOM 701 C CA . CYS A 1 89 ? 2.321 -18.235 14.065 1.00 96.94 89 CYS A CA 1
ATOM 702 C C . CYS A 1 89 ? 3.843 -18.258 14.164 1.00 96.94 89 CYS A C 1
ATOM 704 O O . CYS A 1 89 ? 4.446 -19.332 14.233 1.00 96.94 89 CYS A O 1
ATOM 706 N N . GLY A 1 90 ? 4.453 -17.080 14.129 1.00 95.06 90 GLY A N 1
ATOM 707 C CA . GLY A 1 90 ? 5.898 -16.910 14.099 1.00 95.06 90 GLY A CA 1
ATOM 708 C C . GLY A 1 90 ? 6.306 -15.492 14.472 1.00 95.06 90 GLY A C 1
ATOM 709 O O . GLY A 1 90 ? 5.458 -14.646 14.756 1.00 95.06 90 GLY A O 1
ATOM 710 N N . ASP A 1 91 ? 7.614 -15.261 14.484 1.00 95.94 91 ASP A N 1
ATOM 711 C CA . ASP A 1 91 ? 8.195 -13.956 14.783 1.00 95.94 91 ASP A CA 1
ATOM 712 C C . ASP A 1 91 ? 7.868 -12.954 13.664 1.00 95.94 91 ASP A C 1
ATOM 714 O O . ASP A 1 91 ? 8.044 -13.248 12.479 1.00 95.94 91 ASP A O 1
ATOM 718 N N . ALA A 1 92 ? 7.394 -11.766 14.033 1.00 92.75 92 ALA A N 1
ATOM 719 C CA . ALA A 1 92 ? 7.068 -10.687 13.112 1.00 92.75 92 ALA A CA 1
ATOM 720 C C . ALA A 1 92 ? 8.274 -10.253 12.262 1.00 92.75 92 ALA A C 1
ATOM 722 O O . ALA A 1 92 ? 8.099 -9.880 11.099 1.00 92.75 92 ALA A O 1
ATOM 723 N N . ASP A 1 93 ? 9.492 -10.340 12.805 1.00 91.31 93 ASP A N 1
ATOM 724 C CA . ASP A 1 93 ? 10.735 -10.009 12.105 1.00 91.31 93 ASP A CA 1
ATOM 725 C C . ASP A 1 93 ? 11.103 -11.071 11.044 1.00 91.31 93 ASP A C 1
ATOM 727 O O . ASP A 1 93 ? 11.918 -10.815 10.150 1.00 91.31 93 ASP A O 1
ATOM 731 N N . ASP A 1 94 ? 10.472 -12.247 11.085 1.00 91.50 94 ASP A N 1
ATOM 732 C CA . ASP A 1 94 ? 10.612 -13.303 10.083 1.00 91.50 94 ASP A CA 1
ATOM 733 C C . ASP A 1 94 ? 9.487 -13.312 9.037 1.00 91.50 94 ASP A C 1
ATOM 735 O O . ASP A 1 94 ? 9.489 -14.149 8.133 1.00 91.50 94 ASP A O 1
ATOM 739 N N . GLU A 1 95 ? 8.581 -12.334 9.071 1.00 90.19 95 GLU A N 1
ATOM 740 C CA . GLU A 1 95 ? 7.482 -12.217 8.115 1.00 90.19 95 GLU A CA 1
ATOM 741 C C . GLU A 1 95 ? 7.657 -11.059 7.124 1.00 90.19 95 GLU A C 1
ATOM 743 O O . GLU A 1 95 ? 8.448 -10.129 7.296 1.00 90.19 95 GLU A O 1
ATOM 748 N N . ALA A 1 96 ? 6.896 -11.138 6.030 1.00 85.38 96 ALA A N 1
ATOM 749 C CA . ALA A 1 96 ? 6.781 -10.095 5.013 1.00 85.38 96 ALA A CA 1
ATOM 750 C C . ALA A 1 96 ? 8.118 -9.578 4.437 1.00 85.38 96 ALA A C 1
ATOM 752 O O . ALA A 1 96 ? 8.273 -8.386 4.150 1.00 85.38 96 ALA A O 1
ATOM 753 N N . PHE A 1 97 ? 9.083 -10.482 4.247 1.00 88.38 97 PHE A N 1
ATOM 754 C CA . PHE A 1 97 ? 10.363 -10.171 3.619 1.00 88.38 97 PHE A CA 1
ATOM 755 C C . PHE A 1 97 ? 10.558 -10.927 2.304 1.00 88.38 97 PHE A C 1
ATOM 757 O O . PHE A 1 97 ? 10.064 -12.036 2.107 1.00 88.38 97 PHE A O 1
ATOM 764 N N . VAL A 1 98 ? 11.319 -10.325 1.394 1.00 83.50 98 VAL A N 1
ATOM 765 C CA . VAL A 1 98 ? 11.830 -10.969 0.183 1.00 83.50 98 VAL A CA 1
ATOM 766 C C . VAL A 1 98 ? 13.345 -10.898 0.212 1.00 83.50 98 VAL A C 1
ATOM 768 O O . VAL A 1 98 ? 13.937 -9.881 0.586 1.00 83.50 98 VAL A O 1
ATOM 771 N N . ARG A 1 99 ? 13.990 -11.997 -0.189 1.00 81.19 99 ARG A N 1
ATOM 772 C CA . ARG A 1 99 ? 15.431 -11.962 -0.400 1.00 81.19 99 ARG A CA 1
ATOM 773 C C . ARG A 1 99 ? 15.752 -11.207 -1.674 1.00 81.19 99 ARG A C 1
ATOM 775 O O . ARG A 1 99 ? 15.147 -11.473 -2.707 1.00 81.19 99 ARG A O 1
ATOM 782 N N . ASP A 1 100 ? 16.712 -10.293 -1.592 1.00 74.62 100 ASP A N 1
ATOM 783 C CA . ASP A 1 100 ? 17.264 -9.618 -2.766 1.00 74.62 100 ASP A CA 1
ATOM 784 C C . ASP A 1 100 ? 16.201 -8.828 -3.569 1.00 74.62 100 ASP A C 1
ATOM 786 O O . ASP A 1 100 ? 16.333 -8.653 -4.779 1.00 74.62 100 ASP A O 1
ATOM 790 N N . LEU A 1 101 ? 15.152 -8.324 -2.888 1.00 76.50 101 LEU A N 1
ATOM 791 C CA . LEU A 1 101 ? 14.076 -7.506 -3.484 1.00 76.50 101 LEU A CA 1
ATOM 792 C C . LEU A 1 101 ? 14.623 -6.352 -4.338 1.00 76.50 101 LEU A C 1
ATOM 794 O O . LEU A 1 101 ? 14.251 -6.217 -5.499 1.00 76.50 101 LEU A O 1
ATOM 798 N N . TYR A 1 102 ? 15.554 -5.575 -3.779 1.00 72.12 102 TYR A N 1
ATOM 799 C CA . TYR A 1 102 ? 16.204 -4.454 -4.460 1.00 72.12 102 TYR A CA 1
ATOM 800 C C . TYR A 1 102 ? 17.584 -4.796 -5.028 1.00 72.12 102 TYR A C 1
ATOM 802 O O . TYR A 1 102 ? 18.329 -3.896 -5.406 1.00 72.12 102 TYR A O 1
ATOM 810 N N . ALA A 1 103 ? 17.978 -6.074 -5.041 1.00 71.06 103 ALA A N 1
ATOM 811 C CA . ALA A 1 103 ? 19.301 -6.443 -5.524 1.00 71.06 103 ALA A CA 1
ATOM 812 C C . ALA A 1 103 ? 19.393 -6.213 -7.034 1.00 71.06 103 ALA A C 1
ATOM 814 O O . ALA A 1 103 ? 18.697 -6.851 -7.830 1.00 71.06 103 ALA A O 1
ATOM 815 N N . THR A 1 104 ? 20.287 -5.307 -7.412 1.00 67.12 104 THR A N 1
ATOM 816 C CA . THR A 1 104 ? 20.688 -5.070 -8.793 1.00 67.12 104 THR A CA 1
ATOM 817 C C . THR A 1 104 ? 22.055 -5.716 -8.972 1.00 67.12 104 THR A C 1
ATOM 819 O O . THR A 1 104 ? 23.064 -5.156 -8.545 1.00 67.12 104 THR A O 1
ATOM 822 N N . TYR A 1 105 ? 22.110 -6.913 -9.550 1.00 60.00 105 TYR A N 1
ATOM 823 C CA . TYR A 1 105 ? 23.396 -7.514 -9.890 1.00 60.00 105 TYR A CA 1
ATOM 824 C C . TYR A 1 105 ? 23.983 -6.707 -11.051 1.00 60.00 105 TYR A C 1
ATOM 826 O O . TYR A 1 105 ? 23.409 -6.667 -12.139 1.00 60.00 105 TYR A O 1
ATOM 834 N N . ALA A 1 106 ? 25.096 -6.008 -10.822 1.00 51.66 106 ALA A N 1
ATOM 835 C CA . ALA A 1 106 ? 25.936 -5.619 -11.943 1.00 51.66 106 ALA A CA 1
ATOM 836 C C . ALA A 1 106 ? 26.445 -6.923 -12.566 1.00 51.66 106 ALA A C 1
ATOM 838 O O . ALA A 1 106 ? 26.850 -7.817 -11.825 1.00 51.66 106 ALA A O 1
ATOM 839 N N . GLU A 1 107 ? 26.401 -7.059 -13.894 1.00 50.12 107 GLU A N 1
ATOM 840 C CA . GLU A 1 107 ? 27.088 -8.178 -14.542 1.00 50.12 107 GLU A CA 1
ATOM 841 C C . GLU A 1 107 ? 28.511 -8.280 -13.977 1.00 50.12 107 GLU A C 1
ATOM 843 O O . GLU A 1 107 ? 29.147 -7.231 -13.789 1.00 50.12 107 GLU A O 1
ATOM 848 N N . PRO A 1 108 ? 29.008 -9.493 -13.677 1.00 46.00 108 PRO A N 1
ATOM 849 C CA . PRO A 1 108 ? 30.332 -9.662 -13.108 1.00 46.00 108 PRO A CA 1
ATOM 850 C C . PRO A 1 108 ? 31.359 -9.103 -14.093 1.00 46.00 108 PRO A C 1
ATOM 852 O O . PRO A 1 108 ? 31.748 -9.744 -15.069 1.00 46.00 108 PRO A O 1
ATOM 855 N N . ARG A 1 109 ? 31.806 -7.870 -13.847 1.00 44.41 109 ARG A N 1
ATOM 856 C CA . ARG A 1 109 ? 32.999 -7.326 -14.480 1.00 44.41 109 ARG A CA 1
ATOM 857 C C . ARG A 1 109 ? 34.169 -8.081 -13.875 1.00 44.41 109 ARG A C 1
ATOM 859 O O . ARG A 1 109 ? 34.508 -7.837 -12.727 1.00 44.41 109 ARG A O 1
ATOM 866 N N . SER A 1 110 ? 34.702 -9.023 -14.651 1.00 49.44 110 SER A N 1
ATOM 867 C CA . SER A 1 110 ? 36.058 -9.583 -14.574 1.00 49.44 110 SER A CA 1
ATOM 868 C C . SER A 1 110 ? 36.793 -9.381 -13.236 1.00 49.44 110 SER A C 1
ATOM 870 O O . SER A 1 110 ? 37.257 -8.280 -12.949 1.00 49.44 110 SER A O 1
ATOM 872 N N . ASP A 1 111 ? 36.947 -10.470 -12.485 1.00 50.25 111 ASP A N 1
ATOM 873 C CA . ASP A 1 111 ? 37.898 -10.725 -11.387 1.00 50.25 111 ASP A CA 1
ATOM 874 C C . ASP A 1 111 ? 37.952 -9.788 -10.157 1.00 50.25 111 ASP A C 1
ATOM 876 O O . ASP A 1 111 ? 38.517 -10.198 -9.143 1.00 50.25 111 ASP A O 1
ATOM 880 N N . ASP A 1 112 ? 37.299 -8.623 -10.144 1.00 46.16 112 ASP A N 1
ATOM 881 C CA . ASP A 1 112 ? 37.227 -7.744 -8.962 1.00 46.16 112 ASP A CA 1
ATOM 882 C C . ASP A 1 112 ? 35.857 -7.836 -8.263 1.00 46.16 112 ASP A C 1
ATOM 884 O O . ASP A 1 112 ? 34.974 -6.985 -8.381 1.00 46.16 112 ASP A O 1
ATOM 888 N N . ALA A 1 113 ? 35.692 -8.903 -7.480 1.00 44.88 113 ALA A N 1
ATOM 889 C CA . ALA A 1 113 ? 34.473 -9.295 -6.764 1.00 44.88 113 ALA A CA 1
ATOM 890 C C . ALA A 1 113 ? 34.070 -8.395 -5.564 1.00 44.88 113 ALA A C 1
ATOM 892 O O . ALA A 1 113 ? 33.621 -8.907 -4.539 1.00 44.88 113 ALA A O 1
ATOM 893 N N . SER A 1 114 ? 34.238 -7.067 -5.627 1.00 44.78 114 SER A N 1
ATOM 894 C CA . SER A 1 114 ? 34.046 -6.190 -4.448 1.00 44.78 114 SER A CA 1
ATOM 895 C C . SER A 1 114 ? 33.030 -5.043 -4.568 1.00 44.78 114 SER A C 1
ATOM 897 O O . SER A 1 114 ? 32.943 -4.235 -3.650 1.00 44.78 114 SER A O 1
ATOM 899 N N . SER A 1 115 ? 32.198 -4.975 -5.614 1.00 49.19 115 SER A N 1
ATOM 900 C CA . SER A 1 115 ? 31.312 -3.807 -5.843 1.00 49.19 115 SER A CA 1
ATOM 901 C C . SER A 1 115 ? 29.805 -4.115 -5.963 1.00 49.19 115 SER A C 1
ATOM 903 O O . SER A 1 115 ? 29.025 -3.232 -6.313 1.00 49.19 115 SER A O 1
ATOM 905 N N . GLU A 1 116 ? 29.349 -5.336 -5.682 1.00 51.34 116 GLU A N 1
ATOM 906 C CA . GLU A 1 116 ? 27.972 -5.771 -6.002 1.00 51.34 116 GLU A CA 1
ATOM 907 C C . GLU A 1 116 ? 26.852 -5.223 -5.081 1.00 51.34 116 GLU A C 1
ATOM 909 O O . GLU A 1 116 ? 25.685 -5.534 -5.307 1.00 51.34 116 GLU A O 1
ATOM 914 N N . ALA A 1 117 ? 27.152 -4.416 -4.052 1.00 52.41 117 ALA A N 1
ATOM 915 C CA . ALA A 1 117 ? 26.214 -4.155 -2.948 1.00 52.41 117 ALA A CA 1
ATOM 916 C C . ALA A 1 117 ? 25.652 -2.720 -2.804 1.00 52.41 117 ALA A C 1
ATOM 918 O O . ALA A 1 117 ? 24.876 -2.481 -1.884 1.00 52.41 117 ALA A O 1
ATOM 919 N N . ASP A 1 118 ? 25.973 -1.764 -3.680 1.00 62.47 118 ASP A N 1
ATOM 920 C CA . ASP A 1 118 ? 25.710 -0.347 -3.353 1.00 62.47 118 ASP A CA 1
ATOM 921 C C . ASP A 1 118 ? 24.255 0.129 -3.554 1.00 62.47 118 ASP A C 1
ATOM 923 O O . ASP A 1 118 ? 23.747 0.913 -2.752 1.00 62.47 118 ASP A O 1
ATOM 927 N N . VAL A 1 119 ? 23.538 -0.335 -4.585 1.00 66.38 119 VAL A N 1
ATOM 928 C CA . VAL A 1 119 ? 22.214 0.238 -4.923 1.00 66.38 119 VAL A CA 1
ATOM 929 C C . VAL A 1 119 ? 21.091 -0.306 -4.031 1.00 66.38 119 VAL A C 1
ATOM 931 O O . VAL A 1 119 ? 20.211 0.453 -3.626 1.00 66.38 119 VAL A O 1
ATOM 934 N N . SER A 1 120 ? 21.121 -1.594 -3.669 1.00 68.31 120 SER A N 1
ATOM 935 C CA . SER A 1 120 ? 20.092 -2.189 -2.799 1.00 68.31 120 SER A CA 1
ATOM 936 C C . SER A 1 120 ? 20.142 -1.619 -1.383 1.00 68.31 120 SER A C 1
ATOM 938 O O . SER A 1 120 ? 19.109 -1.312 -0.791 1.00 68.31 120 SER A O 1
ATOM 940 N N . VAL A 1 121 ? 21.356 -1.431 -0.860 1.00 73.31 121 VAL A N 1
ATOM 941 C CA . VAL A 1 121 ? 21.594 -0.848 0.460 1.00 73.31 121 VAL A CA 1
ATOM 942 C C . VAL A 1 121 ? 21.111 0.596 0.492 1.00 73.31 121 VAL A C 1
ATOM 944 O O . VAL A 1 121 ? 20.447 0.978 1.453 1.00 73.31 121 VAL A O 1
ATOM 947 N N . LEU A 1 122 ? 21.391 1.381 -0.554 1.00 80.31 122 LEU A N 1
ATOM 948 C CA . LEU A 1 122 ? 20.915 2.758 -0.653 1.00 80.31 122 LEU A CA 1
ATOM 949 C C . LEU A 1 122 ? 19.386 2.829 -0.563 1.00 80.31 122 LEU A C 1
ATOM 951 O O . LEU A 1 122 ? 18.868 3.587 0.255 1.00 80.31 122 LEU A O 1
ATOM 955 N N . TRP A 1 123 ? 18.670 2.019 -1.350 1.00 83.88 123 TRP A N 1
ATOM 956 C CA . TRP A 1 123 ? 17.206 2.044 -1.365 1.00 83.88 123 TRP A CA 1
ATOM 957 C C . TRP A 1 123 ? 16.581 1.639 -0.038 1.00 83.88 123 TRP A C 1
ATOM 959 O O . TRP A 1 123 ? 15.623 2.283 0.382 1.00 83.88 123 TRP A O 1
ATOM 969 N N . GLU A 1 124 ? 17.146 0.658 0.666 1.00 84.25 124 GLU A N 1
ATOM 970 C CA . GLU A 1 124 ? 16.648 0.326 2.003 1.00 84.25 124 GLU A CA 1
ATOM 971 C C . GLU A 1 124 ? 16.821 1.464 2.999 1.00 84.25 124 GLU A C 1
ATOM 973 O O . GLU A 1 124 ? 15.912 1.765 3.770 1.00 84.25 124 GLU A O 1
ATOM 978 N N . HIS A 1 125 ? 17.965 2.148 2.964 1.00 86.69 125 HIS A N 1
ATOM 979 C CA . HIS A 1 125 ? 18.163 3.291 3.845 1.00 86.69 125 HIS A CA 1
ATOM 980 C C . HIS A 1 125 ? 17.217 4.438 3.479 1.00 86.69 125 HIS A C 1
ATOM 982 O O . HIS A 1 125 ? 16.643 5.051 4.376 1.00 86.69 125 HIS A O 1
ATOM 988 N N . VAL A 1 126 ? 17.004 4.705 2.184 1.00 89.00 126 VAL A N 1
ATOM 989 C CA . VAL A 1 126 ? 16.016 5.695 1.730 1.00 89.00 126 VAL A CA 1
ATOM 990 C C . VAL A 1 126 ? 14.641 5.333 2.286 1.00 89.00 126 VAL A C 1
ATOM 992 O O . VAL A 1 126 ? 14.046 6.146 2.984 1.00 89.00 126 VAL A O 1
ATOM 995 N N . VAL A 1 127 ? 14.154 4.114 2.055 1.00 90.56 127 VAL A N 1
ATOM 996 C CA . VAL A 1 127 ? 12.850 3.649 2.552 1.00 90.56 127 VAL A CA 1
ATOM 997 C C . VAL A 1 127 ? 12.744 3.805 4.071 1.00 90.56 127 VAL A C 1
ATOM 999 O O . VAL A 1 127 ? 11.775 4.397 4.551 1.00 90.56 127 VAL A O 1
ATOM 1002 N N . ALA A 1 128 ? 13.764 3.380 4.821 1.00 91.38 128 ALA A N 1
ATOM 1003 C CA . ALA A 1 128 ? 13.793 3.481 6.277 1.00 91.38 128 ALA A CA 1
ATOM 1004 C C . ALA A 1 128 ? 13.667 4.930 6.779 1.00 91.38 128 ALA A C 1
ATOM 1006 O O . ALA A 1 128 ? 12.967 5.182 7.762 1.00 91.38 128 ALA A O 1
ATOM 1007 N N . VAL A 1 129 ? 14.289 5.907 6.104 1.00 92.94 129 VAL A N 1
ATOM 1008 C CA . VAL A 1 129 ? 14.137 7.332 6.452 1.00 92.94 129 VAL A CA 1
ATOM 1009 C C . VAL A 1 129 ? 12.664 7.733 6.407 1.00 92.94 129 VAL A C 1
ATOM 1011 O O . VAL A 1 129 ? 12.155 8.304 7.371 1.00 92.94 129 VAL A O 1
ATOM 1014 N N . PHE A 1 130 ? 11.957 7.414 5.323 1.00 94.25 130 PHE A N 1
ATOM 1015 C CA . PHE A 1 130 ? 10.551 7.796 5.163 1.00 94.25 130 PHE A CA 1
ATOM 1016 C C . PHE A 1 130 ? 9.625 7.015 6.101 1.00 94.25 130 PHE A C 1
ATOM 1018 O O . PHE A 1 130 ? 8.724 7.611 6.694 1.00 94.25 130 PHE A O 1
ATOM 1025 N N . GLU A 1 131 ? 9.878 5.723 6.311 1.00 95.38 131 GLU A N 1
ATOM 1026 C CA . GLU A 1 131 ? 9.161 4.906 7.294 1.00 95.38 131 GLU A CA 1
ATOM 1027 C C . GLU A 1 131 ? 9.269 5.490 8.705 1.00 95.38 131 GLU A C 1
ATOM 1029 O O . GLU A 1 131 ? 8.254 5.671 9.378 1.00 95.38 131 GLU A O 1
ATOM 1034 N N . ASN A 1 132 ? 10.472 5.894 9.123 1.00 96.25 132 ASN A N 1
ATOM 1035 C CA . ASN A 1 132 ? 10.702 6.519 10.425 1.00 96.25 132 ASN A CA 1
ATOM 1036 C C . ASN A 1 132 ? 9.957 7.854 10.581 1.00 96.25 132 ASN A C 1
ATOM 1038 O O . ASN A 1 132 ? 9.513 8.189 11.681 1.00 96.25 132 ASN A O 1
ATOM 1042 N N . ARG A 1 133 ? 9.785 8.627 9.498 1.00 97.00 133 ARG A N 1
ATOM 1043 C CA . ARG A 1 133 ? 8.984 9.867 9.526 1.00 97.00 133 ARG A CA 1
ATOM 1044 C C . ARG A 1 133 ? 7.480 9.595 9.537 1.00 97.00 133 ARG A C 1
ATOM 1046 O O . ARG A 1 133 ? 6.737 10.366 10.143 1.00 97.00 133 ARG A O 1
ATOM 1053 N N . ALA A 1 134 ? 7.032 8.521 8.890 1.00 97.56 134 ALA A N 1
ATOM 1054 C CA . ALA A 1 134 ? 5.624 8.148 8.813 1.00 97.56 134 ALA A CA 1
ATOM 1055 C C . ALA A 1 134 ? 5.125 7.399 10.061 1.00 97.56 134 ALA A C 1
ATOM 1057 O O . ALA A 1 134 ? 3.953 7.532 10.416 1.00 97.56 134 ALA A O 1
ATOM 1058 N N . ALA A 1 135 ? 5.989 6.663 10.764 1.00 97.62 135 ALA A N 1
ATOM 1059 C CA . ALA A 1 135 ? 5.602 5.843 11.912 1.00 97.62 135 ALA A CA 1
ATOM 1060 C C . ALA A 1 135 ? 4.934 6.635 13.061 1.00 97.62 135 ALA A C 1
ATOM 1062 O O . ALA A 1 135 ? 3.906 6.170 13.568 1.00 97.62 135 ALA A O 1
ATOM 1063 N N . PRO A 1 136 ? 5.408 7.838 13.463 1.00 97.31 136 PRO A N 1
ATOM 1064 C CA . PRO A 1 136 ? 4.727 8.630 14.488 1.00 97.31 136 PRO A CA 1
ATOM 1065 C C . PRO A 1 136 ? 3.305 9.084 14.103 1.00 97.31 136 PRO A C 1
ATOM 1067 O O . PRO A 1 136 ? 2.378 8.795 14.865 1.00 97.31 136 PRO A O 1
ATOM 1070 N N . PRO A 1 137 ? 3.052 9.752 12.953 1.00 97.25 137 PRO A N 1
ATOM 1071 C CA . PRO A 1 137 ? 1.685 10.109 12.579 1.00 97.25 137 PRO A CA 1
ATOM 1072 C C . PRO A 1 137 ? 0.800 8.885 12.315 1.00 97.25 137 PRO A C 1
ATOM 1074 O O . PRO A 1 137 ? -0.376 8.932 12.670 1.00 97.25 137 PRO A O 1
ATOM 1077 N N . PHE A 1 138 ? 1.352 7.785 11.792 1.00 96.69 138 PHE A N 1
ATOM 1078 C CA . PHE A 1 138 ? 0.644 6.508 11.653 1.00 96.69 138 PHE A CA 1
ATOM 1079 C C . PHE A 1 138 ? 0.182 5.968 13.014 1.00 96.69 138 PHE A C 1
ATOM 1081 O O . PHE A 1 138 ? -0.986 5.636 13.191 1.00 96.69 138 PHE A O 1
ATOM 1088 N N . THR A 1 139 ? 1.068 5.968 14.012 1.00 96.12 139 THR A N 1
ATOM 1089 C CA . THR A 1 139 ? 0.743 5.532 15.378 1.00 96.12 139 THR A CA 1
ATOM 1090 C C . THR A 1 139 ? -0.329 6.416 16.014 1.00 96.12 139 THR A C 1
ATOM 1092 O O . THR A 1 139 ? -1.259 5.895 16.616 1.00 96.12 139 THR A O 1
ATOM 1095 N N . ARG A 1 140 ? -0.294 7.740 15.814 1.00 94.81 140 ARG A N 1
ATOM 1096 C CA . ARG A 1 140 ? -1.344 8.631 16.347 1.00 94.81 140 ARG A CA 1
ATOM 1097 C C . ARG A 1 140 ? -2.726 8.386 15.734 1.00 94.81 140 ARG A C 1
ATOM 1099 O O . ARG A 1 140 ? -3.725 8.605 16.412 1.00 94.81 140 ARG A O 1
ATOM 1106 N N . LEU A 1 141 ? -2.803 7.949 14.473 1.00 95.31 141 LEU A N 1
ATOM 1107 C CA . LEU A 1 141 ? -4.076 7.533 13.871 1.00 95.31 141 LEU A CA 1
ATOM 1108 C C . LEU A 1 141 ? -4.626 6.272 14.562 1.00 95.31 141 LEU A C 1
ATOM 1110 O O . LEU A 1 141 ? -5.828 6.197 14.809 1.00 95.31 141 LEU A O 1
ATOM 1114 N N . ILE A 1 142 ? -3.751 5.332 14.943 1.00 94.62 142 ILE A N 1
ATOM 1115 C CA . ILE A 1 142 ? -4.112 4.146 15.740 1.00 94.62 142 ILE A CA 1
ATOM 1116 C C . ILE A 1 142 ? -4.506 4.539 17.166 1.00 94.62 142 ILE A C 1
ATOM 1118 O O . ILE A 1 142 ? -5.466 4.018 17.709 1.00 94.62 142 ILE A O 1
ATOM 1122 N N . GLU A 1 143 ? -3.824 5.482 17.799 1.00 91.81 143 GLU A N 1
ATOM 1123 C CA . GLU A 1 143 ? -4.122 5.863 19.187 1.00 91.81 143 GLU A CA 1
ATOM 1124 C C . GLU A 1 143 ? -5.359 6.767 19.325 1.00 91.81 143 GLU A C 1
ATOM 1126 O O . GLU A 1 143 ? -5.773 7.099 20.442 1.00 91.81 143 GLU A O 1
ATOM 1131 N N . CYS A 1 144 ? -5.966 7.170 18.205 1.00 85.50 144 CYS A N 1
ATOM 1132 C CA . CYS A 1 144 ? -7.207 7.926 18.207 1.00 85.50 144 CYS A CA 1
ATOM 1133 C C . CYS A 1 144 ? -8.305 7.125 18.921 1.00 85.50 144 CYS A C 1
ATOM 1135 O O . CYS A 1 144 ? -8.621 6.007 18.521 1.00 85.50 144 CYS A O 1
ATOM 1137 N N . ARG A 1 145 ? -8.876 7.692 19.987 1.00 76.00 145 ARG A N 1
ATOM 1138 C CA . ARG A 1 145 ? -9.936 7.055 20.777 1.00 76.00 145 ARG A CA 1
ATOM 1139 C C . ARG A 1 145 ? -11.310 7.383 20.208 1.00 76.00 145 ARG A C 1
ATOM 1141 O O . ARG A 1 145 ? -11.480 8.378 19.500 1.00 76.00 145 ARG A O 1
ATOM 1148 N N . ASP A 1 146 ? -12.299 6.598 20.613 1.00 69.50 146 ASP A N 1
ATOM 1149 C CA . ASP A 1 146 ? -13.701 6.836 20.288 1.00 69.50 146 ASP A CA 1
ATOM 1150 C C . ASP A 1 146 ? -14.104 8.289 20.589 1.00 69.50 146 ASP A C 1
ATOM 1152 O O . ASP A 1 146 ? -14.023 8.782 21.716 1.00 69.50 146 ASP A O 1
ATOM 1156 N N . GLY A 1 147 ? -14.517 8.996 19.539 1.00 65.50 147 GLY A N 1
ATOM 1157 C CA . GLY A 1 147 ? -15.007 10.370 19.586 1.00 65.50 147 GLY A CA 1
ATOM 1158 C C . GLY A 1 147 ? -13.944 11.447 19.363 1.00 65.50 147 GLY A C 1
ATOM 1159 O O . GLY A 1 147 ? -14.323 12.591 19.102 1.00 65.50 147 GLY A O 1
ATOM 1160 N N . SER A 1 148 ? -12.642 11.127 19.390 1.00 78.06 148 SER A N 1
ATOM 1161 C CA . SER A 1 148 ? -11.624 12.084 18.952 1.00 78.06 148 SER A CA 1
ATOM 1162 C C . SER A 1 148 ? -11.485 12.071 17.427 1.00 78.06 148 SER A C 1
ATOM 1164 O O . SER A 1 148 ? -11.685 11.067 16.748 1.00 78.06 148 SER A O 1
ATOM 1166 N N . THR A 1 149 ? -11.247 13.252 16.865 1.00 78.50 149 THR A N 1
ATOM 1167 C CA . THR A 1 149 ? -10.985 13.445 15.438 1.00 78.50 149 THR A CA 1
ATOM 1168 C C . THR A 1 149 ? -9.473 13.575 15.309 1.00 78.50 149 THR A C 1
ATOM 1170 O O . THR A 1 149 ? -8.931 14.551 15.839 1.00 78.50 149 THR A O 1
ATOM 1173 N N . PRO A 1 150 ? -8.768 12.616 14.691 1.00 85.44 150 PRO A N 1
ATOM 1174 C CA . PRO A 1 150 ? -7.329 12.736 14.541 1.00 85.44 150 PRO A CA 1
ATOM 1175 C C . PRO A 1 150 ? -7.032 13.922 13.619 1.00 85.44 150 PRO A C 1
ATOM 1177 O O . PRO A 1 150 ? -7.701 14.114 12.603 1.00 85.44 150 PRO A O 1
ATOM 1180 N N . VAL A 1 151 ? -6.051 14.735 14.000 1.00 91.88 151 VAL A N 1
ATOM 1181 C CA . VAL A 1 151 ? -5.618 15.902 13.225 1.00 91.88 151 VAL A CA 1
ATOM 1182 C C . VAL A 1 151 ? -4.196 15.650 12.758 1.00 91.88 151 VAL A C 1
ATOM 1184 O O . VAL A 1 151 ? -3.322 15.366 13.581 1.00 91.88 151 VAL A O 1
ATOM 1187 N N . LEU A 1 152 ? -3.966 15.756 11.452 1.00 95.56 152 LEU A N 1
ATOM 1188 C CA . LEU A 1 152 ? -2.631 15.675 10.868 1.00 95.56 152 LEU A CA 1
ATOM 1189 C C . LEU A 1 152 ? -2.276 17.014 10.232 1.00 95.56 152 LEU A C 1
ATOM 1191 O O . LEU A 1 152 ? -3.062 17.601 9.495 1.00 95.56 152 LEU A O 1
ATOM 1195 N N . SER A 1 153 ? -1.057 17.489 10.472 1.00 97.06 153 SER A N 1
ATOM 1196 C CA . SER A 1 153 ? -0.508 18.562 9.643 1.00 97.06 153 SER A CA 1
ATOM 1197 C C . SER A 1 153 ? -0.293 18.077 8.205 1.00 97.06 153 SER A C 1
ATOM 1199 O O . SER A 1 153 ? -0.122 16.881 7.964 1.00 97.06 153 SER A O 1
ATOM 1201 N N . ASP A 1 154 ? -0.213 19.004 7.248 1.00 97.12 154 ASP A N 1
ATOM 1202 C CA . ASP A 1 154 ? 0.071 18.660 5.846 1.00 97.12 154 ASP A CA 1
ATOM 1203 C C . ASP A 1 154 ? 1.379 17.876 5.693 1.00 97.12 154 ASP A C 1
ATOM 1205 O O . ASP A 1 154 ? 1.454 16.932 4.916 1.00 97.12 154 ASP A O 1
ATOM 1209 N N . LEU A 1 155 ? 2.396 18.189 6.498 1.00 97.81 155 LEU A N 1
ATOM 1210 C CA . LEU A 1 155 ? 3.656 17.451 6.487 1.00 97.81 155 LEU A CA 1
ATOM 1211 C C . LEU A 1 155 ? 3.492 16.002 6.980 1.00 97.81 155 LEU A C 1
ATOM 1213 O O . LEU A 1 155 ? 4.062 15.078 6.412 1.00 97.81 155 LEU A O 1
ATOM 1217 N N . GLU A 1 156 ? 2.701 15.778 8.025 1.00 97.75 156 GLU A N 1
ATOM 1218 C CA . GLU A 1 156 ? 2.448 14.433 8.559 1.00 97.75 156 GLU A CA 1
ATOM 1219 C C . GLU A 1 156 ? 1.576 13.603 7.618 1.00 97.75 156 GLU A C 1
ATOM 1221 O O . GLU A 1 156 ? 1.844 12.422 7.393 1.00 97.75 156 GLU A O 1
ATOM 1226 N N . ARG A 1 157 ? 0.566 14.238 7.021 1.00 96.94 157 ARG A N 1
ATOM 1227 C CA . ARG A 1 157 ? -0.258 13.643 5.974 1.00 96.94 157 ARG A CA 1
ATOM 1228 C C . ARG A 1 157 ? 0.579 13.284 4.750 1.00 96.94 157 ARG A C 1
ATOM 1230 O O . ARG A 1 157 ? 0.368 12.218 4.179 1.00 96.94 157 ARG A O 1
ATOM 1237 N N . PHE A 1 158 ? 1.551 14.119 4.379 1.00 97.50 158 PHE A N 1
ATOM 1238 C CA . PHE A 1 158 ? 2.517 13.813 3.326 1.00 97.50 158 PHE A CA 1
ATOM 1239 C C . PHE A 1 158 ? 3.324 12.554 3.659 1.00 97.50 158 PHE A C 1
ATOM 1241 O O . PHE A 1 158 ? 3.351 11.640 2.842 1.00 97.50 158 PHE A O 1
ATOM 1248 N N . TRP A 1 159 ? 3.889 12.439 4.867 1.00 97.81 159 TRP A N 1
ATOM 1249 C CA . TRP A 1 159 ? 4.653 11.243 5.253 1.00 97.81 159 TRP A CA 1
ATOM 1250 C C . TRP A 1 159 ? 3.829 9.957 5.198 1.00 97.81 159 TRP A C 1
ATOM 1252 O O . TRP A 1 159 ? 4.286 8.961 4.644 1.00 97.81 159 TRP A O 1
ATOM 1262 N N . VAL A 1 160 ? 2.598 9.977 5.716 1.00 97.75 160 VAL A N 1
ATOM 1263 C CA . VAL A 1 160 ? 1.704 8.810 5.632 1.00 97.75 160 VAL A CA 1
ATOM 1264 C C . VAL A 1 160 ? 1.294 8.529 4.179 1.00 97.75 160 VAL A C 1
ATOM 1266 O O . VAL A 1 160 ? 1.171 7.370 3.793 1.00 97.75 160 VAL A O 1
ATOM 1269 N N . SER A 1 161 ? 1.141 9.563 3.345 1.00 97.31 161 SER A N 1
ATOM 1270 C CA . SER A 1 161 ? 0.834 9.390 1.919 1.00 97.31 161 SER A CA 1
ATOM 1271 C C . SER A 1 161 ? 1.980 8.718 1.165 1.00 97.31 161 SER A C 1
ATOM 1273 O O . SER A 1 161 ? 1.736 7.797 0.391 1.00 97.31 161 SER A O 1
ATOM 1275 N N . VAL A 1 162 ? 3.222 9.136 1.432 1.00 96.56 162 VAL A N 1
ATOM 1276 C CA . VAL A 1 162 ? 4.427 8.506 0.876 1.00 96.56 162 VAL A CA 1
ATOM 1277 C C . VAL A 1 162 ? 4.551 7.064 1.356 1.00 96.56 162 VAL A C 1
ATOM 1279 O O . VAL A 1 162 ? 4.810 6.190 0.543 1.00 96.56 162 VAL A O 1
ATOM 1282 N N . LEU A 1 163 ? 4.299 6.778 2.638 1.00 96.25 163 LEU A N 1
ATOM 1283 C CA . LEU A 1 163 ? 4.299 5.404 3.156 1.00 96.25 163 LEU A CA 1
ATOM 1284 C C . LEU A 1 163 ? 3.313 4.501 2.398 1.00 96.25 163 LEU A C 1
ATOM 1286 O O . LEU A 1 163 ? 3.661 3.386 2.020 1.00 96.25 163 LEU A O 1
ATOM 1290 N N . VAL A 1 164 ? 2.089 4.977 2.158 1.00 95.94 164 VAL A N 1
ATOM 1291 C CA . VAL A 1 164 ? 1.063 4.220 1.424 1.00 95.94 164 VAL A CA 1
ATOM 1292 C C . VAL A 1 164 ? 1.434 4.053 -0.051 1.00 95.94 164 VAL A C 1
ATOM 1294 O O . VAL A 1 164 ? 1.264 2.964 -0.597 1.00 95.94 164 VAL A O 1
ATOM 1297 N N . ALA A 1 165 ? 1.979 5.092 -0.689 1.00 94.19 165 ALA A N 1
ATOM 1298 C CA . ALA A 1 165 ? 2.477 5.005 -2.060 1.00 94.19 165 ALA A CA 1
ATOM 1299 C C . ALA A 1 165 ? 3.652 4.019 -2.179 1.00 94.19 165 ALA A C 1
ATOM 1301 O O . ALA A 1 165 ? 3.657 3.177 -3.075 1.00 94.19 165 ALA A O 1
ATOM 1302 N N . LEU A 1 166 ? 4.594 4.058 -1.232 1.00 92.81 166 LEU A N 1
ATOM 1303 C CA . LEU A 1 166 ? 5.698 3.106 -1.127 1.00 92.81 166 LEU A CA 1
ATOM 1304 C C . LEU A 1 166 ? 5.181 1.682 -0.979 1.00 92.81 166 LEU A C 1
ATOM 1306 O O . LEU A 1 166 ? 5.624 0.798 -1.708 1.00 92.81 166 LEU A O 1
ATOM 1310 N N . GLN A 1 167 ? 4.221 1.463 -0.079 1.00 91.50 167 GLN A N 1
ATOM 1311 C CA . GLN A 1 167 ? 3.637 0.145 0.131 1.00 91.50 167 GLN A CA 1
ATOM 1312 C C . GLN A 1 167 ? 2.971 -0.395 -1.138 1.00 91.50 167 GLN A C 1
ATOM 1314 O O . GLN A 1 167 ? 3.069 -1.584 -1.409 1.00 91.50 167 GLN A O 1
ATOM 1319 N N . PHE A 1 168 ? 2.349 0.469 -1.940 1.00 88.81 168 PHE A N 1
ATOM 1320 C CA . PHE A 1 168 ? 1.758 0.070 -3.212 1.00 88.81 168 PHE A CA 1
ATOM 1321 C C . PHE A 1 168 ? 2.800 -0.360 -4.256 1.00 88.81 168 PHE A C 1
ATOM 1323 O O . PHE A 1 168 ? 2.537 -1.302 -4.998 1.00 88.81 168 PHE A O 1
ATOM 1330 N N . VAL A 1 169 ? 3.965 0.296 -4.333 1.00 86.38 169 VAL A N 1
ATOM 1331 C CA . VAL A 1 169 ? 4.960 0.002 -5.387 1.00 86.38 169 VAL A CA 1
ATOM 1332 C C . VAL A 1 169 ? 5.982 -1.068 -5.006 1.00 86.38 169 VAL A C 1
ATOM 1334 O O . VAL A 1 169 ? 6.529 -1.732 -5.882 1.00 86.38 169 VAL A O 1
ATOM 1337 N N . ARG A 1 170 ? 6.272 -1.244 -3.711 1.00 86.31 170 ARG A N 1
ATOM 1338 C CA . ARG A 1 170 ? 7.376 -2.107 -3.247 1.00 86.31 170 ARG A CA 1
ATOM 1339 C C . ARG A 1 170 ? 6.975 -3.551 -2.969 1.00 86.31 170 ARG A C 1
ATOM 1341 O O . ARG A 1 170 ? 7.813 -4.367 -2.590 1.00 86.31 170 ARG A O 1
ATOM 1348 N N . VAL A 1 171 ? 5.693 -3.862 -3.098 1.00 84.38 171 VAL A N 1
ATOM 1349 C CA . VAL A 1 171 ? 5.172 -5.194 -2.811 1.00 84.38 171 VAL A CA 1
ATOM 1350 C C . VAL A 1 171 ? 5.347 -6.143 -3.996 1.00 84.38 171 VAL A C 1
ATOM 1352 O O . VAL A 1 171 ? 5.251 -5.712 -5.148 1.00 84.38 171 VAL A O 1
ATOM 1355 N N . PRO A 1 172 ? 5.564 -7.452 -3.756 1.00 82.00 172 PRO A N 1
ATOM 1356 C CA . PRO A 1 172 ? 5.795 -8.417 -4.831 1.00 82.00 172 PRO A CA 1
ATOM 1357 C C . PRO A 1 172 ? 4.694 -8.440 -5.898 1.00 82.00 172 PRO A C 1
ATOM 1359 O O . PRO A 1 172 ? 4.996 -8.582 -7.079 1.00 82.00 172 PRO A O 1
ATOM 1362 N N . SER A 1 173 ? 3.427 -8.263 -5.506 1.00 82.00 173 SER A N 1
ATOM 1363 C CA . SER A 1 173 ? 2.300 -8.250 -6.447 1.00 82.00 173 SER A CA 1
ATOM 1364 C C . SER A 1 173 ? 2.380 -7.099 -7.453 1.00 82.00 173 SER A C 1
ATOM 1366 O O . SER A 1 173 ? 1.967 -7.255 -8.601 1.00 82.00 173 SER A O 1
ATOM 1368 N N . HIS A 1 174 ? 2.953 -5.960 -7.060 1.00 83.19 174 HIS A N 1
ATOM 1369 C CA . HIS A 1 174 ? 3.148 -4.826 -7.951 1.00 83.19 174 HIS A CA 1
ATOM 1370 C C . HIS A 1 174 ? 4.266 -5.098 -8.965 1.00 83.19 174 HIS A C 1
ATOM 1372 O O . HIS A 1 174 ? 4.079 -4.839 -10.152 1.00 83.19 174 HIS A O 1
ATOM 1378 N N . PHE A 1 175 ? 5.382 -5.705 -8.543 1.00 79.19 175 PHE A N 1
ATOM 1379 C CA . PHE A 1 175 ? 6.426 -6.166 -9.470 1.00 79.19 175 PHE A CA 1
ATOM 1380 C C . PHE A 1 175 ? 5.884 -7.176 -10.486 1.00 79.19 175 PHE A C 1
ATOM 1382 O O . PHE A 1 175 ? 6.148 -7.050 -11.683 1.00 79.19 175 PHE A O 1
ATOM 1389 N N . ASP A 1 176 ? 5.086 -8.142 -10.024 1.00 80.69 176 ASP A N 1
ATOM 1390 C CA . ASP A 1 176 ? 4.416 -9.106 -10.896 1.00 80.69 176 ASP A CA 1
ATOM 1391 C C . ASP A 1 176 ? 3.489 -8.398 -11.897 1.00 80.69 176 ASP A C 1
ATOM 1393 O O . ASP A 1 176 ? 3.557 -8.667 -13.095 1.00 80.69 176 ASP A O 1
ATOM 1397 N N . ALA A 1 177 ? 2.691 -7.429 -11.441 1.00 80.50 177 ALA A N 1
ATOM 1398 C CA . ALA A 1 177 ? 1.780 -6.674 -12.297 1.00 80.50 177 ALA A CA 1
ATOM 1399 C C . ALA A 1 177 ? 2.503 -5.794 -13.332 1.00 80.50 177 ALA A C 1
ATOM 1401 O O . ALA A 1 177 ? 2.055 -5.708 -14.480 1.00 80.50 177 ALA A O 1
ATOM 1402 N N . VAL A 1 178 ? 3.610 -5.143 -12.956 1.00 79.75 178 VAL A N 1
ATOM 1403 C CA . VAL A 1 178 ? 4.437 -4.345 -13.876 1.00 79.75 178 VAL A CA 1
ATOM 1404 C C . VAL A 1 178 ? 5.057 -5.245 -14.940 1.00 79.75 178 VAL A C 1
ATOM 1406 O O . VAL A 1 178 ? 4.977 -4.912 -16.123 1.00 79.75 178 VAL A O 1
ATOM 1409 N N . ARG A 1 179 ? 5.595 -6.408 -14.547 1.00 77.06 179 ARG A N 1
ATOM 1410 C CA . ARG A 1 179 ? 6.110 -7.417 -15.482 1.00 77.06 179 ARG A CA 1
ATOM 1411 C C . ARG A 1 179 ? 5.035 -7.854 -16.470 1.00 77.06 179 ARG A C 1
ATOM 1413 O O . ARG A 1 179 ? 5.202 -7.641 -17.663 1.00 77.06 179 ARG A O 1
ATOM 1420 N N . SER A 1 180 ? 3.893 -8.339 -15.979 1.00 77.69 180 SER A N 1
ATOM 1421 C CA . SER A 1 180 ? 2.795 -8.794 -16.841 1.00 77.69 180 SER A CA 1
ATOM 1422 C C . SER A 1 180 ? 2.265 -7.692 -17.762 1.00 77.69 180 SER A C 1
ATOM 1424 O O . SER A 1 180 ? 1.888 -7.960 -18.900 1.00 77.69 180 SER A O 1
ATOM 1426 N N . SER A 1 181 ? 2.250 -6.436 -17.303 1.00 79.25 181 SER A N 1
ATOM 1427 C CA . SER A 1 181 ? 1.837 -5.301 -18.137 1.00 79.25 181 SER A CA 1
ATOM 1428 C C . SER A 1 181 ? 2.841 -5.026 -19.259 1.00 79.25 181 SER A C 1
ATOM 1430 O O . SER A 1 181 ? 2.434 -4.750 -20.387 1.00 79.25 181 SER A O 1
ATOM 1432 N N . ARG A 1 182 ? 4.145 -5.117 -18.975 1.00 76.38 182 ARG A N 1
ATOM 1433 C CA . ARG A 1 182 ? 5.202 -4.960 -19.983 1.00 76.38 182 ARG A CA 1
ATOM 1434 C C . ARG A 1 182 ? 5.216 -6.108 -20.978 1.00 76.38 182 ARG A C 1
ATOM 1436 O O . ARG A 1 182 ? 5.280 -5.830 -22.171 1.00 76.38 182 ARG A O 1
ATOM 1443 N N . ASP A 1 183 ? 5.069 -7.343 -20.506 1.00 74.94 183 ASP A N 1
ATOM 1444 C CA . ASP A 1 183 ? 4.922 -8.529 -21.354 1.00 74.94 183 ASP A CA 1
ATOM 1445 C C . ASP A 1 183 ? 3.753 -8.339 -22.325 1.00 74.94 183 ASP A C 1
ATOM 1447 O O . ASP A 1 183 ? 3.921 -8.461 -23.534 1.00 74.94 183 ASP A O 1
ATOM 1451 N N . ALA A 1 184 ? 2.589 -7.906 -21.825 1.00 76.00 184 ALA A N 1
ATOM 1452 C CA . ALA A 1 184 ? 1.414 -7.665 -22.658 1.00 76.00 184 ALA A CA 1
ATOM 1453 C C . ALA A 1 184 ? 1.619 -6.536 -23.686 1.00 76.00 184 ALA A C 1
ATOM 1455 O O . ALA A 1 184 ? 1.158 -6.643 -24.825 1.00 76.00 184 ALA A O 1
ATOM 1456 N N . VAL A 1 185 ? 2.288 -5.437 -23.315 1.00 78.50 185 VAL A N 1
ATOM 1457 C CA . VAL A 1 185 ? 2.597 -4.339 -24.249 1.00 78.50 185 VAL A CA 1
ATOM 1458 C C . VAL A 1 185 ? 3.592 -4.793 -25.312 1.00 78.50 185 VAL A C 1
ATOM 1460 O O . VAL A 1 185 ? 3.372 -4.538 -26.497 1.00 78.50 185 VAL A O 1
ATOM 1463 N N . ALA A 1 186 ? 4.656 -5.486 -24.913 1.00 75.50 186 ALA A N 1
ATOM 1464 C CA . ALA A 1 186 ? 5.674 -5.967 -25.831 1.00 75.50 186 ALA A CA 1
ATOM 1465 C C . ALA A 1 186 ? 5.126 -7.055 -26.762 1.00 75.50 186 ALA A C 1
ATOM 1467 O O . ALA A 1 186 ? 5.379 -6.994 -27.959 1.00 75.50 186 ALA A O 1
ATOM 1468 N N . GLN A 1 187 ? 4.281 -7.962 -26.264 1.00 75.00 187 GLN A N 1
ATOM 1469 C CA . GLN A 1 187 ? 3.560 -8.937 -27.082 1.00 75.00 187 GLN A CA 1
ATOM 1470 C C . GLN A 1 187 ? 2.652 -8.241 -28.103 1.00 75.00 187 GLN A C 1
ATOM 1472 O O . GLN A 1 187 ? 2.685 -8.583 -29.280 1.00 75.00 187 GLN A O 1
ATOM 1477 N N . ARG A 1 188 ? 1.882 -7.214 -27.709 1.00 76.19 188 ARG A N 1
ATOM 1478 C CA . ARG A 1 188 ? 1.061 -6.428 -28.656 1.00 76.19 188 ARG A CA 1
ATOM 1479 C C . ARG A 1 188 ? 1.912 -5.733 -29.716 1.00 76.19 188 ARG A C 1
ATOM 1481 O O . ARG A 1 188 ? 1.517 -5.689 -30.883 1.00 76.19 188 ARG A O 1
ATOM 1488 N N . PHE A 1 189 ? 3.059 -5.188 -29.321 1.00 78.06 189 PHE A N 1
ATOM 1489 C CA . PHE A 1 189 ? 4.001 -4.566 -30.245 1.00 78.06 189 PHE A CA 1
ATOM 1490 C C . PHE A 1 189 ? 4.591 -5.601 -31.211 1.00 78.06 189 PHE A C 1
ATOM 1492 O O . PHE A 1 189 ? 4.532 -5.395 -32.419 1.00 78.06 189 PHE A O 1
ATOM 1499 N N . ALA A 1 190 ? 5.042 -6.751 -30.705 1.00 75.38 190 ALA A N 1
ATOM 1500 C CA . ALA A 1 190 ? 5.553 -7.864 -31.497 1.00 75.38 190 ALA A CA 1
ATOM 1501 C C . ALA A 1 190 ? 4.498 -8.410 -32.470 1.00 75.38 190 ALA A C 1
ATOM 1503 O O . ALA A 1 190 ? 4.787 -8.557 -33.649 1.00 75.38 190 ALA A O 1
ATOM 1504 N N . MET A 1 191 ? 3.252 -8.612 -32.029 1.00 74.88 191 MET A N 1
ATOM 1505 C CA . MET A 1 191 ? 2.139 -9.001 -32.904 1.00 74.88 191 MET A CA 1
ATOM 1506 C C . MET A 1 191 ? 1.870 -7.959 -33.998 1.00 74.88 191 MET A C 1
ATOM 1508 O O . MET A 1 191 ? 1.591 -8.319 -35.141 1.00 74.88 191 MET A O 1
ATOM 1512 N N . SER A 1 192 ? 1.962 -6.666 -33.664 1.00 77.81 192 SER A N 1
ATOM 1513 C CA . SER A 1 192 ? 1.797 -5.582 -34.640 1.00 77.81 192 SER A CA 1
ATOM 1514 C C . SER A 1 192 ? 2.926 -5.589 -35.671 1.00 77.81 192 SER A C 1
ATOM 1516 O O . SER A 1 192 ? 2.656 -5.453 -36.861 1.00 77.81 192 SER A O 1
ATOM 1518 N N . LEU A 1 193 ? 4.170 -5.811 -35.245 1.00 78.44 193 LEU A N 1
ATOM 1519 C CA . LEU A 1 193 ? 5.318 -5.942 -36.143 1.00 78.44 193 LEU A CA 1
ATOM 1520 C C . LEU A 1 193 ? 5.253 -7.211 -37.001 1.00 78.44 193 LEU A C 1
ATOM 1522 O O . LEU A 1 193 ? 5.471 -7.133 -38.204 1.00 78.44 193 LEU A O 1
ATOM 1526 N N . ALA A 1 194 ? 4.867 -8.352 -36.427 1.00 74.19 194 ALA A N 1
ATOM 1527 C CA . ALA A 1 194 ? 4.685 -9.607 -37.155 1.00 74.19 194 ALA A CA 1
ATOM 1528 C C . ALA A 1 194 ? 3.596 -9.494 -38.237 1.00 74.19 194 ALA A C 1
ATOM 1530 O O . ALA A 1 194 ? 3.677 -10.145 -39.276 1.00 74.19 194 ALA A O 1
ATOM 1531 N N . SER A 1 195 ? 2.596 -8.624 -38.041 1.00 78.69 195 SER A N 1
ATOM 1532 C CA . SER A 1 195 ? 1.583 -8.337 -39.067 1.00 78.69 195 SER A CA 1
ATOM 1533 C C . SER A 1 195 ? 2.130 -7.593 -40.296 1.00 78.69 195 SER A C 1
ATOM 1535 O O . SER A 1 195 ? 1.495 -7.623 -41.349 1.00 78.69 195 SER A O 1
ATOM 1537 N N . LEU A 1 196 ? 3.308 -6.963 -40.186 1.00 79.31 196 LEU A N 1
ATOM 1538 C CA . LEU A 1 196 ? 4.022 -6.338 -41.306 1.00 79.31 196 LEU A CA 1
ATOM 1539 C C . LEU A 1 196 ? 4.862 -7.346 -42.110 1.00 79.31 196 LEU A C 1
ATOM 1541 O O . LEU A 1 196 ? 5.422 -6.970 -43.136 1.00 79.31 196 LEU A O 1
ATOM 1545 N N . GLY A 1 197 ? 4.944 -8.602 -41.660 1.00 74.81 197 GLY A N 1
ATOM 1546 C CA . GLY A 1 197 ? 5.798 -9.636 -42.237 1.00 74.81 197 GLY A CA 1
ATOM 1547 C C . GLY A 1 197 ? 7.185 -9.733 -41.578 1.00 74.81 197 GLY A C 1
ATOM 1548 O O . GLY A 1 197 ? 7.472 -9.051 -40.585 1.00 74.81 197 GLY A O 1
ATOM 1549 N N . PRO A 1 198 ? 8.063 -10.606 -42.104 1.00 76.94 198 PRO A N 1
ATOM 1550 C CA . PRO A 1 198 ? 9.448 -10.761 -41.652 1.00 76.94 198 PRO A CA 1
ATOM 1551 C C . PRO A 1 198 ? 10.184 -9.412 -41.559 1.00 76.94 198 PRO A C 1
ATOM 1553 O O . PRO A 1 198 ? 9.960 -8.560 -42.419 1.00 76.94 198 PRO A O 1
ATOM 1556 N N . PRO A 1 199 ? 11.094 -9.186 -40.584 1.00 79.62 199 PRO A N 1
ATOM 1557 C CA . PRO A 1 199 ? 11.681 -7.861 -40.355 1.00 79.62 199 PRO A CA 1
ATOM 1558 C C . PRO A 1 199 ? 12.422 -7.355 -41.593 1.00 79.62 199 PRO A C 1
ATOM 1560 O O . PRO A 1 199 ? 12.354 -6.175 -41.914 1.00 79.62 199 PRO A O 1
ATOM 1563 N N . ARG A 1 200 ? 13.042 -8.262 -42.360 1.00 80.25 200 ARG A N 1
ATOM 1564 C CA . ARG A 1 200 ? 13.696 -7.963 -43.644 1.00 80.25 200 ARG A CA 1
ATOM 1565 C C . ARG A 1 200 ? 12.788 -7.279 -44.678 1.00 80.25 200 ARG A C 1
ATOM 1567 O O . ARG A 1 200 ? 13.292 -6.683 -45.620 1.00 80.25 200 ARG A O 1
ATOM 1574 N N . GLU A 1 201 ? 11.468 -7.431 -44.569 1.00 79.62 201 GLU A N 1
ATOM 1575 C CA . GLU A 1 201 ? 10.510 -6.892 -45.542 1.00 79.62 201 GLU A CA 1
ATOM 1576 C C . GLU A 1 201 ? 10.148 -5.429 -45.254 1.00 79.62 201 GLU A C 1
ATOM 1578 O O . GLU A 1 201 ? 9.667 -4.736 -46.150 1.00 79.62 201 GLU A O 1
ATOM 1583 N N . TRP A 1 202 ? 10.411 -4.935 -44.038 1.00 84.00 202 TRP A N 1
ATOM 1584 C CA . TRP A 1 202 ? 10.023 -3.585 -43.619 1.00 84.00 202 TRP A CA 1
ATOM 1585 C C . TRP A 1 202 ? 11.108 -2.796 -42.871 1.00 84.00 202 TRP A C 1
ATOM 1587 O O . TRP A 1 202 ? 11.017 -1.569 -42.809 1.00 84.00 202 TRP A O 1
ATOM 1597 N N . MET A 1 203 ? 12.144 -3.441 -42.328 1.00 83.88 203 MET A N 1
ATOM 1598 C CA . MET A 1 203 ? 13.297 -2.760 -41.735 1.00 83.88 203 MET A CA 1
ATOM 1599 C C . MET A 1 203 ? 14.242 -2.269 -42.829 1.00 83.88 203 MET A C 1
ATOM 1601 O O . MET A 1 203 ? 14.683 -3.034 -43.684 1.00 83.88 203 MET A O 1
ATOM 1605 N N . THR A 1 204 ? 14.585 -0.983 -42.790 1.00 86.62 204 THR A N 1
ATOM 1606 C CA . THR A 1 204 ? 15.588 -0.399 -43.689 1.00 86.62 204 THR A CA 1
ATOM 1607 C C . THR A 1 204 ? 17.003 -0.578 -43.128 1.00 86.62 204 THR A C 1
ATOM 1609 O O . THR A 1 204 ? 17.185 -0.757 -41.922 1.00 86.62 204 THR A O 1
ATOM 1612 N N . ASP A 1 205 ? 18.032 -0.445 -43.973 1.00 84.06 205 ASP A N 1
ATOM 1613 C CA . ASP A 1 205 ? 19.442 -0.442 -43.538 1.00 84.06 205 ASP A CA 1
ATOM 1614 C C . ASP A 1 205 ? 19.736 0.641 -42.485 1.00 84.06 205 ASP A C 1
ATOM 1616 O O . ASP A 1 205 ? 20.624 0.494 -41.647 1.00 84.06 205 ASP A O 1
ATOM 1620 N N . GLU A 1 206 ? 19.009 1.761 -42.536 1.00 85.75 206 GLU A N 1
ATOM 1621 C CA . GLU A 1 206 ? 19.105 2.835 -41.548 1.00 85.75 206 GLU A CA 1
ATOM 1622 C C . GLU A 1 206 ? 18.544 2.400 -40.194 1.00 85.75 206 GLU A C 1
ATOM 1624 O O . GLU A 1 206 ? 19.243 2.537 -39.192 1.00 85.75 206 GLU A O 1
ATOM 1629 N N . MET A 1 207 ? 17.361 1.777 -40.174 1.00 83.75 207 MET A N 1
ATOM 1630 C CA . MET A 1 207 ? 16.767 1.223 -38.953 1.00 83.75 207 MET A CA 1
ATOM 1631 C C . MET A 1 207 ? 17.645 0.125 -38.340 1.00 83.75 207 MET A C 1
ATOM 1633 O O . MET A 1 207 ? 17.827 0.096 -37.125 1.00 83.75 207 MET A O 1
ATOM 1637 N N . CYS A 1 208 ? 18.232 -0.750 -39.165 1.00 83.06 208 CYS A N 1
ATOM 1638 C CA . CYS A 1 208 ? 19.163 -1.781 -38.693 1.00 83.06 208 CYS A CA 1
ATOM 1639 C C . CYS A 1 208 ? 20.409 -1.155 -38.051 1.00 83.06 208 CYS A C 1
ATOM 1641 O O . CYS A 1 208 ? 20.828 -1.570 -36.974 1.00 83.06 208 CYS A O 1
ATOM 1643 N N . ARG A 1 209 ? 20.964 -0.099 -38.658 1.00 84.12 209 ARG A N 1
ATOM 1644 C CA . ARG A 1 209 ? 22.128 0.619 -38.121 1.00 84.12 209 ARG A CA 1
ATOM 1645 C C . ARG A 1 209 ? 21.825 1.325 -36.801 1.00 84.12 209 ARG A C 1
ATOM 1647 O O . ARG A 1 209 ? 22.643 1.261 -35.890 1.00 84.12 209 ARG A O 1
ATOM 1654 N N . GLU A 1 210 ? 20.678 1.994 -36.694 1.00 80.62 210 GLU A N 1
ATOM 1655 C CA . GLU A 1 210 ? 20.249 2.674 -35.463 1.00 80.62 210 GLU A CA 1
ATOM 1656 C C . GLU A 1 210 ? 20.014 1.690 -34.314 1.00 80.62 210 GLU A C 1
ATOM 1658 O O . GLU A 1 210 ? 20.391 1.967 -33.176 1.00 80.62 210 GLU A O 1
ATOM 1663 N N . ALA A 1 211 ? 19.448 0.521 -34.621 1.00 77.06 211 ALA A N 1
ATOM 1664 C CA . ALA A 1 211 ? 19.228 -0.556 -33.661 1.00 77.06 211 ALA A CA 1
ATOM 1665 C C . ALA A 1 211 ? 20.478 -1.422 -33.400 1.00 77.06 211 ALA A C 1
ATOM 1667 O O . ALA A 1 211 ? 20.426 -2.310 -32.552 1.00 77.06 211 ALA A O 1
ATOM 1668 N N . ASN A 1 212 ? 21.592 -1.172 -34.102 1.00 83.69 212 ASN A N 1
ATOM 1669 C CA . ASN A 1 212 ? 22.819 -1.974 -34.055 1.00 83.69 212 ASN A CA 1
ATOM 1670 C C . ASN A 1 212 ? 22.582 -3.474 -34.355 1.00 83.69 212 ASN A C 1
ATOM 1672 O O . ASN A 1 212 ? 23.089 -4.348 -33.654 1.00 83.69 212 ASN A O 1
ATOM 1676 N N . ILE A 1 213 ? 21.796 -3.753 -35.398 1.00 81.31 213 ILE A N 1
ATOM 1677 C CA . ILE A 1 213 ? 21.471 -5.092 -35.910 1.00 81.31 213 ILE A CA 1
ATOM 1678 C C . ILE A 1 213 ? 22.203 -5.297 -37.243 1.00 81.31 213 ILE A C 1
ATOM 1680 O O . ILE A 1 213 ? 22.151 -4.421 -38.109 1.00 81.31 213 ILE A O 1
ATOM 1684 N N . ASP A 1 214 ? 22.867 -6.443 -37.429 1.00 84.81 214 ASP A N 1
ATOM 1685 C CA . ASP A 1 214 ? 23.423 -6.830 -38.730 1.00 84.81 214 ASP A CA 1
ATOM 1686 C C . ASP A 1 214 ? 22.277 -7.297 -39.652 1.00 84.81 214 ASP A C 1
ATOM 1688 O O . ASP A 1 214 ? 21.561 -8.236 -39.297 1.00 84.81 214 ASP A O 1
ATOM 1692 N N . PRO A 1 215 ? 22.063 -6.684 -40.834 1.00 81.62 215 PRO A N 1
ATOM 1693 C CA . PRO A 1 215 ? 21.031 -7.126 -41.772 1.00 81.62 215 PRO A CA 1
ATOM 1694 C C . PRO A 1 215 ? 21.137 -8.607 -42.165 1.00 81.62 215 PRO A C 1
ATOM 1696 O O . PRO A 1 215 ? 20.117 -9.221 -42.476 1.00 81.62 215 PRO A O 1
ATOM 1699 N N . ALA A 1 216 ? 22.338 -9.197 -42.129 1.00 83.38 216 ALA A N 1
ATOM 1700 C CA . ALA A 1 216 ? 22.530 -10.621 -42.401 1.00 83.38 216 ALA A CA 1
ATOM 1701 C C . ALA A 1 216 ? 21.862 -11.520 -41.344 1.00 83.38 216 ALA A C 1
ATOM 1703 O O . ALA A 1 216 ? 21.377 -12.602 -41.677 1.00 83.38 216 ALA A O 1
ATOM 1704 N N . ASP A 1 217 ? 21.750 -11.056 -40.095 1.00 79.75 217 ASP A N 1
ATOM 1705 C CA . ASP A 1 217 ? 21.066 -11.790 -39.022 1.00 79.75 217 ASP A CA 1
ATOM 1706 C C . ASP A 1 217 ? 19.549 -11.888 -39.272 1.00 79.75 217 ASP A C 1
ATOM 1708 O O . ASP A 1 217 ? 18.876 -12.769 -38.734 1.00 79.75 217 ASP A O 1
ATOM 1712 N N . LEU A 1 218 ? 19.000 -11.025 -40.138 1.00 79.06 218 LEU A N 1
ATOM 1713 C CA . LEU A 1 218 ? 17.587 -11.039 -40.523 1.00 79.06 218 LEU A CA 1
ATOM 1714 C C . LEU A 1 218 ? 17.270 -12.075 -41.613 1.00 79.06 218 LEU A C 1
ATOM 1716 O O . LEU A 1 218 ? 16.099 -12.412 -41.797 1.00 79.06 218 LEU A O 1
ATOM 1720 N N . GLU A 1 219 ? 18.266 -12.603 -42.339 1.00 71.56 219 GLU A N 1
ATOM 1721 C CA . GLU A 1 219 ? 18.036 -13.533 -43.461 1.00 71.56 219 GLU A CA 1
ATOM 1722 C C . GLU A 1 219 ? 17.448 -14.886 -43.019 1.00 71.56 219 GLU A C 1
ATOM 1724 O O . GLU A 1 219 ? 16.803 -15.564 -43.823 1.00 71.56 219 GLU A O 1
ATOM 1729 N N . GLY A 1 220 ? 17.610 -15.252 -41.742 1.00 66.06 220 GLY A N 1
ATOM 1730 C CA . GLY A 1 220 ? 17.036 -16.456 -41.128 1.00 66.06 220 GLY A CA 1
ATOM 1731 C C . GLY A 1 220 ? 15.986 -16.187 -40.048 1.00 66.06 220 GLY A C 1
ATOM 1732 O O . GLY A 1 220 ? 15.496 -17.138 -39.438 1.00 66.06 220 GLY A O 1
ATOM 1733 N N . PHE A 1 221 ? 15.656 -14.919 -39.788 1.00 69.19 221 PHE A N 1
ATOM 1734 C CA . PHE A 1 221 ? 14.734 -14.542 -38.722 1.00 69.19 221 PHE A CA 1
ATOM 1735 C C . PHE A 1 221 ? 13.291 -14.546 -39.239 1.00 69.19 221 PHE A C 1
ATOM 1737 O O . PHE A 1 221 ? 12.815 -13.569 -39.820 1.00 69.19 221 PHE A O 1
ATOM 1744 N N . ASP A 1 222 ? 12.608 -15.675 -39.046 1.00 66.44 222 ASP A N 1
ATOM 1745 C CA . ASP A 1 222 ? 11.183 -15.824 -39.332 1.00 66.44 222 ASP A CA 1
ATOM 1746 C C . ASP A 1 222 ? 10.390 -15.744 -38.024 1.00 66.44 222 ASP A C 1
ATOM 1748 O O . ASP A 1 222 ? 10.623 -16.499 -37.080 1.00 66.44 222 ASP A O 1
ATOM 1752 N N . TRP A 1 223 ? 9.472 -14.790 -37.961 1.00 73.69 223 TRP A N 1
ATOM 1753 C CA . TRP A 1 223 ? 8.605 -14.548 -36.815 1.00 73.69 223 TRP A CA 1
ATOM 1754 C C . TRP A 1 223 ? 7.177 -14.447 -37.343 1.00 73.69 223 TRP A C 1
ATOM 1756 O O . TRP A 1 223 ? 6.839 -13.535 -38.098 1.00 73.69 223 TRP A O 1
ATOM 1766 N N . SER A 1 224 ? 6.339 -15.422 -36.994 1.00 62.88 224 SER A N 1
ATOM 1767 C CA . SER A 1 224 ? 4.928 -15.413 -37.370 1.00 62.88 224 SER A CA 1
ATOM 1768 C C . SER A 1 224 ? 4.084 -14.896 -36.203 1.00 62.88 224 SER A C 1
ATOM 1770 O O . SER A 1 224 ? 4.500 -14.990 -35.045 1.00 62.88 224 SER A O 1
ATOM 1772 N N . PRO A 1 225 ? 2.869 -14.377 -36.447 1.00 61.38 225 PRO A N 1
ATOM 1773 C CA . PRO A 1 225 ? 1.937 -14.056 -35.368 1.00 61.38 225 PRO A CA 1
ATOM 1774 C C . PRO A 1 225 ? 1.669 -15.244 -34.427 1.00 61.38 225 PRO A C 1
ATOM 1776 O O . PRO A 1 225 ? 1.373 -15.029 -33.253 1.00 61.38 225 PRO A O 1
ATOM 1779 N N . GLU A 1 226 ? 1.811 -16.489 -34.906 1.00 63.28 226 GLU A N 1
ATOM 1780 C CA . GLU A 1 226 ? 1.678 -17.690 -34.071 1.00 63.28 226 GLU A CA 1
ATOM 1781 C C . GLU A 1 226 ? 2.844 -17.856 -33.086 1.00 63.28 226 GLU A C 1
ATOM 1783 O O . GLU A 1 226 ? 2.634 -18.381 -31.995 1.00 63.28 226 GLU A O 1
ATOM 1788 N N . SER A 1 227 ? 4.040 -17.345 -33.408 1.00 63.16 227 SER A N 1
ATOM 1789 C CA . SER A 1 227 ? 5.188 -17.294 -32.486 1.00 63.16 227 SER A CA 1
ATOM 1790 C C . SER A 1 227 ? 4.934 -16.405 -31.259 1.00 63.16 227 SER A C 1
ATOM 1792 O O . SER A 1 227 ? 5.631 -16.535 -30.257 1.00 63.16 227 SER A O 1
ATOM 1794 N N . PHE A 1 228 ? 3.924 -15.529 -31.325 1.00 63.88 228 PHE A N 1
ATOM 1795 C CA . PHE A 1 228 ? 3.517 -14.607 -30.255 1.00 63.88 228 PHE A CA 1
ATOM 1796 C C . PHE A 1 228 ? 2.083 -14.856 -29.767 1.00 63.88 228 PHE A C 1
ATOM 1798 O O . PHE A 1 228 ? 1.504 -14.002 -29.091 1.00 63.88 228 PHE A O 1
ATOM 1805 N N . GLY A 1 229 ? 1.482 -15.991 -30.146 1.00 56.97 229 GLY A N 1
ATOM 1806 C CA . GLY A 1 229 ? 0.138 -16.386 -29.731 1.00 56.97 229 GLY A CA 1
ATOM 1807 C C . GLY A 1 229 ? 0.040 -16.718 -28.232 1.00 56.97 229 GLY A C 1
ATOM 1808 O O . GLY A 1 229 ? 1.026 -16.607 -27.509 1.00 56.97 229 GLY A O 1
ATOM 1809 N N . PRO A 1 230 ? -1.136 -17.159 -27.747 1.00 55.16 230 PRO A N 1
ATOM 1810 C CA . PRO A 1 230 ? -1.370 -17.474 -26.330 1.00 55.16 230 PRO A CA 1
ATOM 1811 C C . PRO A 1 230 ? -0.408 -18.517 -25.737 1.00 55.16 230 PRO A C 1
ATOM 1813 O O . PRO A 1 230 ? -0.208 -18.529 -24.527 1.00 55.16 230 PRO A O 1
ATOM 1816 N N . ASP A 1 231 ? 0.186 -19.355 -26.594 1.00 58.72 231 ASP A N 1
ATOM 1817 C CA . ASP A 1 231 ? 1.133 -20.416 -26.232 1.00 58.72 231 ASP A CA 1
ATOM 1818 C C . ASP A 1 231 ? 2.612 -20.023 -26.469 1.00 58.72 231 ASP A C 1
ATOM 1820 O O . ASP A 1 231 ? 3.512 -20.828 -26.228 1.00 58.72 231 ASP A O 1
ATOM 1824 N N . GLY A 1 232 ? 2.885 -18.809 -26.967 1.00 56.84 232 GLY A N 1
ATOM 1825 C CA . GLY A 1 232 ? 4.236 -18.286 -27.180 1.00 56.84 232 GLY A CA 1
ATOM 1826 C C . GLY A 1 232 ? 4.721 -17.482 -25.972 1.00 56.84 232 GLY A C 1
ATOM 1827 O O . GLY A 1 232 ? 4.160 -16.435 -25.656 1.00 56.84 232 GLY A O 1
ATOM 1828 N N . GLU A 1 233 ? 5.775 -17.941 -25.292 1.00 54.44 233 GLU A N 1
ATOM 1829 C CA . GLU A 1 233 ? 6.367 -17.227 -24.152 1.00 54.44 233 GLU A CA 1
ATOM 1830 C C . GLU A 1 233 ? 7.230 -16.046 -24.629 1.00 54.44 233 GLU A C 1
ATOM 1832 O O . GLU A 1 233 ? 8.443 -16.162 -24.800 1.00 54.44 233 GLU A O 1
ATOM 1837 N N . PHE A 1 234 ? 6.614 -14.879 -24.831 1.00 60.81 234 PHE A N 1
ATOM 1838 C CA . PHE A 1 234 ? 7.358 -13.623 -24.907 1.00 60.81 234 PHE A CA 1
ATOM 1839 C C . PHE A 1 234 ? 7.527 -13.053 -23.495 1.00 60.81 234 PHE A C 1
ATOM 1841 O O . PHE A 1 234 ? 6.610 -12.440 -22.952 1.00 60.81 234 PHE A O 1
ATOM 1848 N N . ILE A 1 235 ? 8.691 -13.286 -22.888 1.00 57.88 235 ILE A N 1
ATOM 1849 C CA . ILE A 1 235 ? 8.999 -12.837 -21.525 1.00 57.88 235 ILE A CA 1
ATOM 1850 C C . ILE A 1 235 ? 9.901 -11.604 -21.603 1.00 57.88 235 ILE A C 1
ATOM 1852 O O . ILE A 1 235 ? 11.063 -11.701 -21.999 1.00 57.88 235 ILE A O 1
ATOM 1856 N N . VAL A 1 236 ? 9.397 -10.445 -21.182 1.00 61.16 236 VAL A N 1
ATOM 1857 C CA . VAL A 1 236 ? 10.217 -9.262 -20.917 1.00 61.16 236 VAL A CA 1
ATOM 1858 C C . VAL A 1 236 ? 10.802 -9.414 -19.517 1.00 61.16 236 VAL A C 1
ATOM 1860 O O . VAL A 1 236 ? 10.105 -9.360 -18.502 1.00 61.16 236 VAL A O 1
ATOM 1863 N N . SER A 1 237 ? 12.118 -9.596 -19.433 1.00 60.72 237 SER A N 1
ATOM 1864 C CA . SER A 1 237 ? 12.799 -9.539 -18.143 1.00 60.72 237 SER A CA 1
ATOM 1865 C C . SER A 1 237 ? 12.725 -8.117 -17.581 1.00 60.72 237 SER A C 1
ATOM 1867 O O . SER A 1 237 ? 13.109 -7.168 -18.264 1.00 60.72 237 SER A O 1
ATOM 1869 N N . ILE A 1 238 ? 12.289 -7.972 -16.327 1.00 63.53 238 ILE A N 1
ATOM 1870 C CA . ILE A 1 238 ? 12.512 -6.741 -15.555 1.00 63.53 238 ILE A CA 1
ATOM 1871 C C . ILE A 1 238 ? 14.026 -6.542 -15.445 1.00 63.53 238 ILE A C 1
ATOM 1873 O O . ILE A 1 238 ? 14.717 -7.381 -14.858 1.00 63.53 238 ILE A O 1
ATOM 1877 N N . ASP A 1 239 ? 14.529 -5.424 -15.959 1.00 71.12 239 ASP A N 1
ATOM 1878 C CA . ASP A 1 239 ? 15.881 -4.986 -15.650 1.00 71.12 239 ASP A CA 1
ATOM 1879 C C . ASP A 1 239 ? 15.846 -4.341 -14.268 1.00 71.12 239 ASP A C 1
ATOM 1881 O O . ASP A 1 239 ? 15.588 -3.150 -14.103 1.00 71.12 239 ASP A O 1
ATOM 1885 N N . ARG A 1 240 ? 16.118 -5.148 -13.239 1.00 69.31 240 ARG A N 1
ATOM 1886 C CA . ARG A 1 240 ? 16.091 -4.684 -11.847 1.00 69.31 240 ARG A CA 1
ATOM 1887 C C . ARG A 1 240 ? 16.966 -3.453 -11.625 1.00 69.31 240 ARG A C 1
ATOM 1889 O O . ARG A 1 240 ? 16.650 -2.661 -10.742 1.00 69.31 240 ARG A O 1
ATOM 1896 N N . LYS A 1 241 ? 18.039 -3.279 -12.408 1.00 69.44 241 LYS A N 1
ATOM 1897 C CA . LYS A 1 241 ? 18.961 -2.148 -12.281 1.00 69.44 241 LYS A CA 1
ATOM 1898 C C . LYS A 1 241 ? 18.311 -0.814 -12.630 1.00 69.44 241 LYS A C 1
ATOM 1900 O O . LYS A 1 241 ? 18.657 0.189 -12.014 1.00 69.44 241 LYS A O 1
ATOM 1905 N N . THR A 1 242 ? 17.399 -0.792 -13.594 1.00 73.06 242 THR A N 1
ATOM 1906 C CA . THR A 1 242 ? 16.705 0.427 -14.031 1.00 73.06 242 THR A CA 1
ATOM 1907 C C . THR A 1 242 ? 15.296 0.517 -13.452 1.00 73.06 242 THR A C 1
ATOM 1909 O O . THR A 1 242 ? 14.858 1.593 -13.046 1.00 73.06 242 THR A O 1
ATOM 1912 N N . ASP A 1 243 ? 14.618 -0.618 -13.318 1.00 75.56 243 ASP A N 1
ATOM 1913 C CA . ASP A 1 243 ? 13.212 -0.677 -12.940 1.00 75.56 243 ASP A CA 1
ATOM 1914 C C . ASP A 1 243 ? 12.975 -0.453 -11.452 1.00 75.56 243 ASP A C 1
ATOM 1916 O O . ASP A 1 243 ? 12.096 0.324 -11.094 1.00 75.56 243 ASP A O 1
ATOM 1920 N N . VAL A 1 244 ? 13.762 -1.086 -10.574 1.00 78.06 244 VAL A N 1
ATOM 1921 C CA . VAL A 1 244 ? 13.583 -0.931 -9.121 1.00 78.06 244 VAL A CA 1
ATOM 1922 C C . VAL A 1 244 ? 13.794 0.526 -8.691 1.00 78.06 244 VAL A C 1
ATOM 1924 O O . VAL A 1 244 ? 12.904 1.053 -8.019 1.00 78.06 244 VAL A O 1
ATOM 1927 N N . PRO A 1 245 ? 14.893 1.212 -9.084 1.00 80.81 245 PRO A N 1
ATOM 1928 C CA . PRO A 1 245 ? 15.056 2.631 -8.784 1.00 80.81 245 PRO A CA 1
ATOM 1929 C C . PRO A 1 245 ? 13.896 3.467 -9.314 1.00 80.81 245 PRO A C 1
ATOM 1931 O O . PRO A 1 245 ? 13.293 4.210 -8.550 1.00 80.81 245 PRO A O 1
ATOM 1934 N N . SER A 1 246 ? 13.517 3.280 -10.584 1.00 81.19 246 SER A N 1
ATOM 1935 C CA . SER A 1 246 ? 12.423 4.039 -11.187 1.00 81.19 246 SER A CA 1
ATOM 1936 C C . SER A 1 246 ? 11.110 3.841 -10.424 1.00 81.19 246 SER A C 1
ATOM 1938 O O . SER A 1 246 ? 10.424 4.807 -10.107 1.00 81.19 246 SER A O 1
ATOM 1940 N N . MET A 1 247 ? 10.754 2.608 -10.066 1.00 80.62 247 MET A N 1
ATOM 1941 C CA . MET A 1 247 ? 9.527 2.308 -9.321 1.00 80.62 247 MET A CA 1
ATOM 1942 C C . MET A 1 247 ? 9.517 2.943 -7.928 1.00 80.62 247 MET A C 1
ATOM 1944 O O . MET A 1 247 ? 8.492 3.480 -7.509 1.00 80.62 247 MET A O 1
ATOM 1948 N N . LEU A 1 248 ? 10.646 2.906 -7.217 1.00 82.12 248 LEU A N 1
ATOM 1949 C CA . LEU A 1 248 ? 10.761 3.525 -5.898 1.00 82.12 248 LEU A CA 1
ATOM 1950 C C . LEU A 1 248 ? 10.737 5.053 -5.991 1.00 82.12 248 LEU A C 1
ATOM 1952 O O . LEU A 1 248 ? 10.049 5.686 -5.195 1.00 82.12 248 LEU A O 1
ATOM 1956 N N . GLU A 1 249 ? 11.399 5.646 -6.986 1.00 85.50 249 GLU A N 1
ATOM 1957 C CA . GLU A 1 249 ? 11.339 7.087 -7.269 1.00 85.50 249 GLU A CA 1
ATOM 1958 C C . GLU A 1 249 ? 9.895 7.564 -7.472 1.00 85.50 249 GLU A C 1
ATOM 1960 O O . GLU A 1 249 ? 9.503 8.578 -6.891 1.00 85.50 249 GLU A O 1
ATOM 1965 N N . HIS A 1 250 ? 9.068 6.791 -8.188 1.00 83.81 250 HIS A N 1
ATOM 1966 C CA . HIS A 1 250 ? 7.650 7.115 -8.377 1.00 83.81 250 HIS A CA 1
ATOM 1967 C C . HIS A 1 250 ? 6.866 7.206 -7.058 1.00 83.81 250 HIS A C 1
ATOM 1969 O O . HIS A 1 250 ? 5.921 7.985 -6.975 1.00 83.81 250 HIS A O 1
ATOM 1975 N N . ALA A 1 251 ? 7.230 6.467 -6.005 1.00 85.19 251 ALA A N 1
ATOM 1976 C CA . ALA A 1 251 ? 6.541 6.583 -4.714 1.00 85.19 251 ALA A CA 1
ATOM 1977 C C . ALA A 1 251 ? 6.839 7.894 -3.970 1.00 85.19 251 ALA A C 1
ATOM 1979 O O . ALA A 1 251 ? 6.091 8.268 -3.063 1.00 85.19 251 ALA A O 1
ATOM 1980 N N . PHE A 1 252 ? 7.906 8.597 -4.355 1.00 88.62 252 PHE A N 1
ATOM 1981 C CA . PHE A 1 252 ? 8.261 9.915 -3.827 1.00 88.62 252 PHE A CA 1
ATOM 1982 C C . PHE A 1 252 ? 7.777 11.063 -4.719 1.00 88.62 252 PHE A C 1
ATOM 1984 O O . PHE A 1 252 ? 7.831 12.223 -4.296 1.00 88.62 252 PHE A O 1
ATOM 1991 N N . ASP A 1 253 ? 7.292 10.752 -5.924 1.00 89.25 253 ASP A N 1
ATOM 1992 C CA . ASP A 1 253 ? 6.768 11.727 -6.871 1.00 89.25 253 ASP A CA 1
ATOM 1993 C C . ASP A 1 253 ? 5.504 12.403 -6.302 1.00 89.25 253 ASP A C 1
ATOM 1995 O O . ASP A 1 253 ? 4.522 11.716 -5.981 1.00 89.25 253 ASP A O 1
ATOM 1999 N N . PRO A 1 254 ? 5.482 13.746 -6.179 1.00 89.88 254 PRO A N 1
ATOM 2000 C CA . PRO A 1 254 ? 4.294 14.484 -5.772 1.00 89.88 254 PRO A CA 1
ATOM 2001 C C . PRO A 1 254 ? 3.036 14.128 -6.570 1.00 89.88 254 PRO A C 1
ATOM 2003 O O . PRO A 1 254 ? 1.952 14.132 -5.995 1.00 89.88 254 PRO A O 1
ATOM 2006 N N . GLU A 1 255 ? 3.137 13.798 -7.858 1.00 88.00 255 GLU A N 1
ATOM 2007 C CA . GLU A 1 255 ? 1.984 13.405 -8.671 1.00 88.00 255 GLU A CA 1
ATOM 2008 C C . GLU A 1 255 ? 1.357 12.105 -8.162 1.00 88.00 255 GLU A C 1
ATOM 2010 O O . GLU A 1 255 ? 0.144 12.052 -7.940 1.00 88.00 255 GLU A O 1
ATOM 2015 N N . ILE A 1 256 ? 2.165 11.083 -7.872 1.00 88.88 256 ILE A N 1
ATOM 2016 C CA . ILE A 1 256 ? 1.674 9.808 -7.335 1.00 88.88 256 ILE A CA 1
ATOM 2017 C C . ILE A 1 256 ? 1.165 9.980 -5.903 1.00 88.88 256 ILE A C 1
ATOM 2019 O O . ILE A 1 256 ? 0.064 9.532 -5.568 1.00 88.88 256 ILE A O 1
ATOM 2023 N N . VAL A 1 257 ? 1.925 10.693 -5.069 1.00 93.38 257 VAL A N 1
ATOM 2024 C CA . VAL A 1 257 ? 1.549 10.995 -3.682 1.00 93.38 257 VAL A CA 1
ATOM 2025 C C . VAL A 1 257 ? 0.243 11.794 -3.631 1.00 93.38 257 VAL A C 1
ATOM 2027 O O . VAL A 1 257 ? -0.556 11.606 -2.709 1.00 93.38 257 VAL A O 1
ATOM 2030 N N . SER A 1 258 ? -0.040 12.631 -4.637 1.00 92.62 258 SER A N 1
ATOM 2031 C CA . SER A 1 258 ? -1.276 13.417 -4.706 1.00 92.62 258 SER A CA 1
ATOM 2032 C C . SER A 1 258 ? -2.534 12.550 -4.703 1.00 92.62 258 SER A C 1
ATOM 2034 O O . SER A 1 258 ? -3.522 12.937 -4.072 1.00 92.62 258 SER A O 1
ATOM 2036 N N . PHE A 1 259 ? -2.494 11.353 -5.301 1.00 91.38 259 PHE A N 1
ATOM 2037 C CA . PHE A 1 259 ? -3.629 10.425 -5.325 1.00 91.38 259 PHE A CA 1
ATOM 2038 C C . PHE A 1 259 ? -3.973 9.854 -3.953 1.00 91.38 259 PHE A C 1
ATOM 2040 O O . PHE A 1 259 ? -5.074 9.346 -3.767 1.00 91.38 259 PHE A O 1
ATOM 2047 N N . VAL A 1 260 ? -3.055 9.934 -2.993 1.00 94.75 260 VAL A N 1
ATOM 2048 C CA . VAL A 1 260 ? -3.258 9.498 -1.609 1.00 94.75 260 VAL A CA 1
ATOM 2049 C C . VAL A 1 260 ? -3.557 10.712 -0.730 1.00 94.75 260 VAL A C 1
ATOM 2051 O O . VAL A 1 260 ? -4.554 10.747 -0.005 1.00 94.75 260 VAL A O 1
ATOM 2054 N N . PHE A 1 261 ? -2.741 11.758 -0.866 1.00 95.25 261 PHE A N 1
ATOM 2055 C CA . PHE A 1 261 ? -2.806 12.977 -0.069 1.00 95.25 261 PHE A CA 1
ATOM 2056 C C . PHE A 1 261 ? -4.143 13.709 -0.208 1.00 95.25 261 PHE A C 1
ATOM 2058 O O . PHE A 1 261 ? -4.724 14.124 0.794 1.00 95.25 261 PHE A O 1
ATOM 2065 N N . SER A 1 262 ? -4.657 13.848 -1.432 1.00 92.38 262 SER A N 1
ATOM 2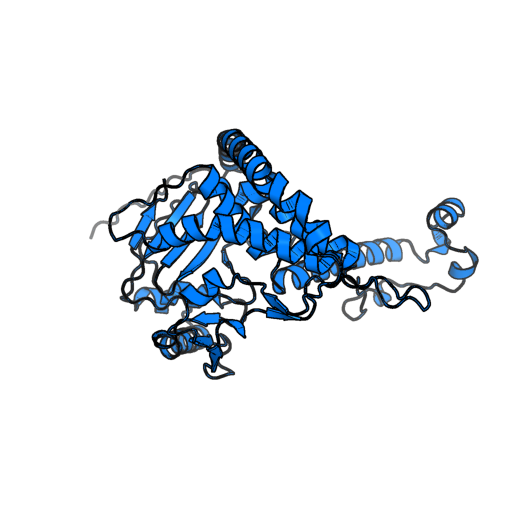066 C CA . SER A 1 262 ? -5.864 14.638 -1.726 1.00 92.38 262 SER A CA 1
ATOM 2067 C C . SER A 1 262 ? -7.187 13.936 -1.386 1.00 92.38 262 SER A C 1
ATOM 2069 O O . SER A 1 262 ? -8.248 14.565 -1.409 1.00 92.38 262 SER A O 1
ATOM 2071 N N . ARG A 1 263 ? -7.149 12.642 -1.044 1.00 92.06 263 ARG A N 1
ATOM 2072 C CA . ARG A 1 263 ? -8.341 11.873 -0.655 1.00 92.06 263 ARG A CA 1
ATOM 2073 C C . ARG A 1 263 ? -8.878 12.313 0.687 1.00 92.06 263 ARG A C 1
ATOM 2075 O O . ARG A 1 263 ? -8.177 12.906 1.487 1.00 92.06 263 ARG A O 1
ATOM 2082 N N . THR A 1 264 ? -10.110 11.954 1.003 1.00 92.00 264 THR A N 1
ATOM 2083 C CA . THR A 1 264 ? -10.584 12.040 2.386 1.00 92.00 264 THR A CA 1
ATOM 2084 C C . THR A 1 264 ? -10.259 10.799 3.155 1.00 92.00 264 THR A C 1
ATOM 2086 O O . THR A 1 264 ? -10.430 9.694 2.660 1.00 92.00 264 THR A O 1
ATOM 2089 N N . TRP A 1 265 ? -9.727 11.028 4.345 1.00 94.06 265 TRP A N 1
ATOM 2090 C CA . TRP A 1 265 ? -9.178 10.005 5.202 1.00 94.06 265 TRP A CA 1
ATOM 2091 C C . TRP A 1 265 ? -10.139 9.797 6.356 1.00 94.06 265 TRP A C 1
ATOM 2093 O O . TRP A 1 265 ? -10.532 10.752 7.029 1.00 94.06 265 TRP A O 1
ATOM 2103 N N . VAL A 1 266 ? -10.514 8.547 6.573 1.00 92.81 266 VAL A N 1
ATOM 2104 C CA . VAL A 1 266 ? -11.389 8.141 7.661 1.00 92.81 266 VAL A CA 1
ATOM 2105 C C . VAL A 1 266 ? -10.758 6.953 8.353 1.00 92.81 266 VAL A C 1
ATOM 2107 O O . VAL A 1 266 ? -10.447 5.949 7.721 1.00 92.81 266 VAL A O 1
ATOM 2110 N N . VAL A 1 267 ? -10.560 7.079 9.656 1.00 93.94 267 VAL A N 1
ATOM 2111 C CA . VAL A 1 267 ? -10.137 5.975 10.510 1.00 93.94 267 VAL A CA 1
ATOM 2112 C C . VAL A 1 267 ? -11.388 5.266 11.006 1.00 93.94 267 VAL A C 1
ATOM 2114 O O . VAL A 1 267 ? -12.281 5.907 11.548 1.00 93.94 267 VAL A O 1
ATOM 2117 N N . ILE A 1 268 ? -11.469 3.958 10.811 1.00 92.81 268 ILE A N 1
ATOM 2118 C CA . ILE A 1 268 ? -12.555 3.108 11.288 1.00 92.81 268 ILE A CA 1
ATOM 2119 C C . ILE A 1 268 ? -12.012 2.234 12.416 1.00 92.81 268 ILE A C 1
ATOM 2121 O O . ILE A 1 268 ? -10.980 1.582 12.251 1.00 92.81 268 ILE A O 1
ATOM 2125 N N . LYS A 1 269 ? -12.710 2.242 13.552 1.00 93.44 269 LYS A N 1
ATOM 2126 C CA . LYS A 1 269 ? -12.374 1.489 14.761 1.00 93.44 269 LYS A CA 1
ATOM 2127 C C . LYS A 1 269 ? -13.304 0.306 14.958 1.00 93.44 269 LYS A C 1
ATOM 2129 O O . LYS A 1 269 ? -14.514 0.496 14.966 1.00 93.44 269 LYS A O 1
ATOM 2134 N N . PHE A 1 270 ? -12.747 -0.884 15.134 1.00 92.88 270 PHE A N 1
ATOM 2135 C CA . PHE A 1 270 ? -13.486 -2.123 15.364 1.00 92.88 270 PHE A CA 1
ATOM 2136 C C . PHE A 1 270 ? -13.286 -2.560 16.817 1.00 92.88 270 PHE A C 1
ATOM 2138 O O . PHE A 1 270 ? -12.188 -3.007 17.149 1.00 92.88 270 PHE A O 1
ATOM 2145 N N . PRO A 1 271 ? -14.302 -2.422 17.690 1.00 90.94 271 PRO A N 1
ATOM 2146 C CA . PRO A 1 271 ? -14.154 -2.671 19.126 1.00 90.94 271 PRO A CA 1
ATOM 2147 C C . PRO A 1 271 ? -13.613 -4.061 19.473 1.00 90.94 271 PRO A C 1
ATOM 2149 O O . PRO A 1 271 ? -12.834 -4.189 20.414 1.00 90.94 271 PRO A O 1
ATOM 2152 N N . ASP A 1 272 ? -13.982 -5.081 18.694 1.00 91.81 272 ASP A N 1
ATOM 2153 C CA . ASP A 1 272 ? -13.554 -6.465 18.933 1.00 91.81 272 ASP A CA 1
ATOM 2154 C C . ASP A 1 272 ? -12.320 -6.862 18.106 1.00 91.81 272 ASP A C 1
ATOM 2156 O O . ASP A 1 272 ? -12.014 -8.052 17.978 1.00 91.81 272 ASP A O 1
ATOM 2160 N N . GLY A 1 273 ? -11.652 -5.894 17.472 1.00 93.56 273 GLY A N 1
ATOM 2161 C CA . GLY A 1 273 ? -10.509 -6.141 16.603 1.00 93.56 273 GLY A CA 1
ATOM 2162 C C . GLY A 1 273 ? -10.848 -7.032 15.406 1.00 93.56 273 GLY A C 1
ATOM 2163 O O . GLY A 1 273 ? -11.918 -6.919 14.802 1.00 93.56 273 GLY A O 1
ATOM 2164 N N . GLY A 1 274 ? -9.934 -7.945 15.076 1.00 92.25 274 GLY A N 1
ATOM 2165 C CA . GLY A 1 274 ? -10.137 -8.962 14.045 1.00 92.25 274 GLY A CA 1
ATOM 2166 C C . GLY A 1 274 ? -9.790 -8.556 12.612 1.00 92.25 274 GLY A C 1
ATOM 2167 O O . GLY A 1 274 ? -10.049 -9.343 11.710 1.00 92.25 274 GLY A O 1
ATOM 2168 N N . LEU A 1 275 ? -9.204 -7.380 12.370 1.00 95.38 275 LEU A N 1
ATOM 2169 C CA . LEU A 1 275 ? -8.627 -7.046 11.065 1.00 95.38 275 LEU A CA 1
ATOM 2170 C C . LEU A 1 275 ? -7.347 -7.844 10.790 1.00 95.38 275 LEU A C 1
ATOM 2172 O O . LEU A 1 275 ? -6.631 -8.263 11.702 1.00 95.38 275 LEU A O 1
ATOM 2176 N N . SER A 1 276 ? -7.026 -7.972 9.505 1.00 95.56 276 SER A N 1
ATOM 2177 C CA . SER A 1 276 ? -5.783 -8.560 9.015 1.00 95.56 276 SER A CA 1
ATOM 2178 C C . SER A 1 276 ? -5.058 -7.616 8.056 1.00 95.56 276 SER A C 1
ATOM 2180 O O . SER A 1 276 ? -5.659 -6.718 7.467 1.00 95.56 276 SER A O 1
ATOM 2182 N N . LEU A 1 277 ? -3.756 -7.821 7.891 1.00 95.12 277 LEU A N 1
ATOM 2183 C CA . LEU A 1 277 ? -2.893 -7.096 6.972 1.00 95.12 277 LEU A CA 1
ATOM 2184 C C . LEU A 1 277 ? -2.581 -7.978 5.752 1.00 95.12 277 LEU A C 1
ATOM 2186 O O . LEU A 1 277 ? -1.958 -9.028 5.929 1.00 95.12 277 LEU A O 1
ATOM 2190 N N . PRO A 1 278 ? -2.951 -7.582 4.519 1.00 92.81 278 PRO A N 1
ATOM 2191 C CA . PRO A 1 278 ? -2.599 -8.345 3.327 1.00 92.81 278 PRO A CA 1
ATOM 2192 C C . PRO A 1 278 ? -1.094 -8.264 3.097 1.00 92.81 278 PRO A C 1
ATOM 2194 O O . PRO A 1 278 ? -0.601 -7.230 2.664 1.00 92.81 278 PRO A O 1
ATOM 2197 N N . LEU A 1 279 ? -0.341 -9.333 3.359 1.00 90.44 279 LEU A N 1
ATOM 2198 C CA . LEU A 1 279 ? 1.121 -9.273 3.301 1.00 90.44 279 LEU A CA 1
ATOM 2199 C C . LEU A 1 279 ? 1.590 -8.898 1.892 1.00 90.44 279 LEU A C 1
ATOM 2201 O O . LEU A 1 279 ? 2.306 -7.917 1.718 1.00 90.44 279 LEU A O 1
ATOM 2205 N N . ARG A 1 280 ? 1.111 -9.603 0.862 1.00 84.56 280 ARG A N 1
ATOM 2206 C CA . ARG A 1 280 ? 1.571 -9.397 -0.523 1.00 84.56 280 ARG A CA 1
ATOM 2207 C C . ARG A 1 280 ? 1.200 -8.054 -1.146 1.00 84.56 280 ARG A C 1
ATOM 2209 O O . ARG A 1 280 ? 1.757 -7.769 -2.195 1.00 84.56 280 ARG A O 1
ATOM 2216 N N . ASP A 1 281 ? 0.303 -7.275 -0.546 1.00 83.38 281 ASP A N 1
ATOM 2217 C CA . ASP A 1 281 ? -0.181 -6.007 -1.112 1.00 83.38 281 ASP A CA 1
ATOM 2218 C C . ASP A 1 281 ? 0.019 -4.812 -0.160 1.00 83.38 281 ASP A C 1
ATOM 2220 O O . ASP A 1 281 ? 0.174 -3.676 -0.602 1.00 83.38 281 ASP A O 1
ATOM 2224 N N . GLY A 1 282 ? 0.032 -5.054 1.155 1.00 82.62 282 GLY A N 1
ATOM 2225 C CA . GLY A 1 282 ? 0.061 -4.090 2.263 1.00 82.62 282 GLY A CA 1
ATOM 2226 C C . GLY A 1 282 ? -1.170 -3.184 2.361 1.00 82.62 282 GLY A C 1
ATOM 2227 O O . GLY A 1 282 ? -1.685 -2.941 3.449 1.00 82.62 282 GLY A O 1
ATOM 2228 N N . VAL A 1 283 ? -1.673 -2.714 1.222 1.00 91.38 283 VAL A N 1
ATOM 2229 C CA . VAL A 1 283 ? -2.882 -1.905 1.078 1.00 91.38 283 VAL A CA 1
ATOM 2230 C C . VAL A 1 283 ? -3.836 -2.562 0.093 1.00 91.38 283 VAL A C 1
ATOM 2232 O O . VAL A 1 283 ? -3.425 -3.217 -0.861 1.00 91.38 283 VAL A O 1
ATOM 2235 N N . TYR A 1 284 ? -5.131 -2.353 0.291 1.00 91.25 284 TYR A N 1
ATOM 2236 C CA . TYR A 1 284 ? -6.155 -2.849 -0.619 1.00 91.25 284 TYR A CA 1
ATOM 2237 C C . TYR A 1 284 ? -6.768 -1.706 -1.423 1.00 91.25 284 TYR A C 1
ATOM 2239 O O . TYR A 1 284 ? -7.171 -0.681 -0.873 1.00 91.25 284 TYR A O 1
ATOM 2247 N N . LEU A 1 285 ? -6.844 -1.890 -2.742 1.00 90.44 285 LEU A N 1
ATOM 2248 C CA . LEU A 1 285 ? -7.435 -0.924 -3.665 1.00 90.44 285 LEU A CA 1
ATOM 2249 C C . LEU A 1 285 ? -8.828 -1.388 -4.088 1.00 90.44 285 LEU A C 1
ATOM 2251 O O . LEU A 1 285 ? -8.960 -2.368 -4.830 1.00 90.44 285 LEU A O 1
ATOM 2255 N N . ARG A 1 286 ? -9.867 -0.660 -3.663 1.00 87.69 286 ARG A N 1
ATOM 2256 C CA . ARG A 1 286 ? -11.235 -0.883 -4.139 1.00 87.69 286 ARG A CA 1
ATOM 2257 C C . ARG A 1 286 ? -11.473 -0.112 -5.430 1.00 87.69 286 ARG A C 1
ATOM 2259 O O . ARG A 1 286 ? -11.237 1.092 -5.490 1.00 87.69 286 ARG A O 1
ATOM 2266 N N . MET A 1 287 ? -12.005 -0.797 -6.434 1.00 82.50 287 MET A N 1
ATOM 2267 C CA . MET A 1 287 ? -12.346 -0.244 -7.745 1.00 82.50 287 MET A CA 1
ATOM 2268 C C . MET A 1 287 ? -13.847 -0.446 -7.991 1.00 82.50 287 MET A C 1
ATOM 2270 O O . MET A 1 287 ? -14.353 -1.519 -7.668 1.00 82.50 287 MET A O 1
ATOM 2274 N N . SER A 1 288 ? -14.552 0.515 -8.598 1.00 67.75 288 SER A N 1
ATOM 2275 C CA . SER A 1 288 ? -15.919 0.276 -9.106 1.00 67.75 288 SER A CA 1
ATOM 2276 C C . SER A 1 288 ? -15.927 -0.478 -10.422 1.00 67.75 288 SER A C 1
ATOM 2278 O O . SER A 1 288 ? -16.812 -1.293 -10.645 1.00 67.75 288 SER A O 1
ATOM 2280 N N . ASN A 1 289 ? -14.941 -0.220 -11.285 1.00 58.50 289 ASN A N 1
ATOM 2281 C CA . ASN A 1 289 ? -14.875 -0.773 -12.632 1.00 58.50 289 ASN A CA 1
ATOM 2282 C C . ASN A 1 289 ? -13.460 -1.290 -12.920 1.00 58.50 289 ASN A C 1
ATOM 2284 O O . ASN A 1 289 ? -12.607 -0.577 -13.448 1.00 58.50 289 ASN A O 1
ATOM 2288 N N . ALA A 1 290 ? -13.201 -2.549 -12.566 1.00 51.69 290 ALA A N 1
ATOM 2289 C CA . ALA A 1 290 ? -12.005 -3.267 -12.998 1.00 51.69 290 ALA A CA 1
ATOM 2290 C C . ALA A 1 290 ? -12.186 -3.700 -14.465 1.00 51.69 290 ALA A C 1
ATOM 2292 O O . ALA A 1 290 ? -12.567 -4.831 -14.743 1.00 51.69 290 ALA A O 1
ATOM 2293 N N . GLY A 1 291 ? -12.023 -2.780 -15.417 1.00 42.91 291 GLY A N 1
ATOM 2294 C CA . GLY A 1 291 ? -12.332 -3.091 -16.814 1.00 42.91 291 GLY A CA 1
ATOM 2295 C C . GLY A 1 291 ? -12.021 -1.967 -17.788 1.00 42.91 291 GLY A C 1
ATOM 2296 O O . GLY A 1 291 ? -12.906 -1.501 -18.497 1.00 42.91 291 GLY A O 1
ATOM 2297 N N . GLY A 1 292 ? -10.773 -1.506 -17.811 1.00 44.69 292 GLY A N 1
ATOM 2298 C CA . GLY A 1 292 ? -10.261 -0.631 -18.863 1.00 44.69 292 GLY A CA 1
ATOM 2299 C C . GLY A 1 292 ? -9.205 -1.350 -19.698 1.00 44.69 292 GLY A C 1
ATOM 2300 O O . GLY A 1 292 ? -8.430 -2.142 -19.172 1.00 44.69 292 GLY A O 1
ATOM 2301 N N . LEU A 1 293 ? -9.130 -1.032 -20.992 1.00 37.03 293 LEU A N 1
ATOM 2302 C CA . LEU A 1 293 ? -8.151 -1.589 -21.941 1.00 37.03 293 LEU A CA 1
ATOM 2303 C C . LEU A 1 293 ? -6.672 -1.271 -21.586 1.00 37.03 293 LEU A C 1
ATOM 2305 O O . LEU A 1 293 ? -5.763 -1.813 -22.219 1.00 37.03 293 LEU A O 1
ATOM 2309 N N . TYR A 1 294 ? -6.447 -0.376 -20.609 1.00 37.66 294 TYR A N 1
ATOM 2310 C CA . TYR A 1 294 ? -5.194 0.355 -20.376 1.00 37.66 294 TYR A CA 1
ATOM 2311 C C . TYR A 1 294 ? -4.565 0.223 -18.974 1.00 37.66 294 TYR A C 1
ATOM 2313 O O . TYR A 1 294 ? -3.714 1.043 -18.644 1.00 37.66 294 TYR A O 1
ATOM 2321 N N . GLY A 1 295 ? -4.876 -0.792 -18.157 1.00 49.75 295 GLY A N 1
ATOM 2322 C CA . GLY A 1 295 ? -3.924 -1.135 -17.087 1.00 49.75 295 GLY A CA 1
ATOM 2323 C C . GLY A 1 295 ? -4.438 -1.847 -15.844 1.00 49.75 295 GLY A C 1
ATOM 2324 O O . GLY A 1 295 ? -5.636 -1.941 -15.581 1.00 49.75 295 GLY A O 1
ATOM 2325 N N . SER A 1 296 ? -3.452 -2.327 -15.084 1.00 56.62 296 SER A N 1
ATOM 2326 C CA . SER A 1 296 ? -3.578 -2.839 -13.719 1.00 56.62 296 SER A CA 1
ATOM 2327 C C . SER A 1 296 ? -4.133 -1.754 -12.773 1.00 56.62 296 SER A C 1
ATOM 2329 O O . SER A 1 296 ? -3.843 -0.573 -12.982 1.00 56.62 296 SER A O 1
ATOM 2331 N N . PRO A 1 297 ? -4.919 -2.107 -11.736 1.00 68.44 297 PRO A N 1
ATOM 2332 C CA . PRO A 1 297 ? -5.442 -1.149 -10.762 1.00 68.44 297 PRO A CA 1
ATOM 2333 C C . PRO A 1 297 ? -4.332 -0.285 -10.147 1.00 68.44 297 PRO A C 1
ATOM 2335 O O . PRO A 1 297 ? -3.393 -0.811 -9.553 1.00 68.44 297 PRO A O 1
ATOM 2338 N N . GLY A 1 298 ? -4.458 1.040 -10.260 1.00 83.12 298 GLY A N 1
ATOM 2339 C CA . GLY A 1 298 ? -3.520 2.006 -9.683 1.00 83.12 298 GLY A CA 1
ATOM 2340 C C . GLY A 1 298 ? -4.153 2.905 -8.618 1.00 83.12 298 GLY A C 1
ATOM 2341 O O . GLY A 1 298 ? -5.379 3.038 -8.543 1.00 83.12 298 GLY A O 1
ATOM 2342 N N . LEU A 1 299 ? -3.310 3.584 -7.831 1.00 87.62 299 LEU A N 1
ATOM 2343 C CA . LEU A 1 299 ? -3.732 4.540 -6.792 1.00 87.62 299 LEU A CA 1
ATOM 2344 C C . LEU A 1 299 ? -4.650 5.647 -7.333 1.00 87.62 299 LEU A C 1
ATOM 2346 O O . LEU A 1 299 ? -5.596 6.044 -6.653 1.00 87.62 299 LEU A O 1
ATOM 2350 N N . GLY A 1 300 ? -4.405 6.124 -8.558 1.00 84.88 300 GLY A N 1
ATOM 2351 C CA . GLY A 1 300 ? -5.225 7.163 -9.190 1.00 84.88 300 GLY A CA 1
ATOM 2352 C C . GLY A 1 300 ? -6.624 6.692 -9.592 1.00 84.88 300 GLY A C 1
ATOM 2353 O O . GLY A 1 300 ? -7.571 7.469 -9.537 1.00 84.88 300 GLY A O 1
ATOM 2354 N N . SER A 1 301 ? -6.778 5.412 -9.935 1.00 84.38 301 SER A N 1
ATOM 2355 C CA . SER A 1 301 ? -8.053 4.824 -10.370 1.00 84.38 301 SER A CA 1
ATOM 2356 C C . SER A 1 301 ? -8.885 4.216 -9.235 1.00 84.38 301 SER A C 1
ATOM 2358 O O . SER A 1 301 ? -10.053 3.898 -9.443 1.00 84.38 301 SER A O 1
ATOM 2360 N N . ALA A 1 302 ? -8.300 4.028 -8.048 1.00 88.81 302 ALA A N 1
ATOM 2361 C CA . ALA A 1 302 ? -8.997 3.444 -6.906 1.00 88.81 302 ALA A CA 1
ATOM 2362 C C . ALA A 1 302 ? -10.126 4.359 -6.407 1.00 88.81 302 ALA A C 1
ATOM 2364 O O . ALA A 1 302 ? -9.941 5.562 -6.230 1.00 88.81 302 ALA A O 1
ATOM 2365 N N . GLU A 1 303 ? -11.291 3.799 -6.106 1.00 87.75 303 GLU A N 1
ATOM 2366 C CA . GLU A 1 303 ? -12.332 4.527 -5.374 1.00 87.75 303 GLU A CA 1
ATOM 2367 C C . GLU A 1 303 ? -11.921 4.729 -3.924 1.00 87.75 303 GLU A C 1
ATOM 2369 O O . GLU A 1 303 ? -12.061 5.819 -3.367 1.00 87.75 303 GLU A O 1
ATOM 2374 N N . GLU A 1 304 ? -11.365 3.668 -3.341 1.00 91.56 304 GLU A N 1
ATOM 2375 C CA . GLU A 1 304 ? -10.964 3.606 -1.948 1.00 91.56 304 GLU A CA 1
ATOM 2376 C C . GLU A 1 304 ? -9.610 2.907 -1.829 1.00 91.56 304 GLU A C 1
ATOM 2378 O O . GLU A 1 304 ? -9.340 1.917 -2.512 1.00 91.56 304 GLU A O 1
ATOM 2383 N N . ILE A 1 305 ? -8.776 3.414 -0.929 1.00 94.12 305 ILE A N 1
ATOM 2384 C CA . ILE A 1 305 ? -7.531 2.783 -0.494 1.00 94.12 305 ILE A CA 1
ATOM 2385 C C . ILE A 1 305 ? -7.729 2.397 0.963 1.00 94.12 305 ILE A C 1
ATOM 2387 O O . ILE A 1 305 ? -8.080 3.242 1.786 1.00 94.12 305 ILE A O 1
ATOM 2391 N N . TRP A 1 306 ? -7.566 1.119 1.264 1.00 95.19 306 TRP A N 1
ATOM 2392 C CA . TRP A 1 306 ? -7.775 0.556 2.588 1.00 95.19 306 TRP A CA 1
ATOM 2393 C C . TRP A 1 306 ? -6.427 0.152 3.160 1.00 95.19 306 TRP A C 1
ATOM 2395 O O . TRP A 1 306 ? -5.679 -0.601 2.536 1.00 95.19 306 TRP A O 1
ATOM 2405 N N . VAL A 1 307 ? -6.129 0.662 4.346 1.00 96.69 307 VAL A N 1
ATOM 2406 C CA . VAL A 1 307 ? -4.841 0.506 5.015 1.00 96.69 307 VAL A CA 1
ATOM 2407 C C . VAL A 1 307 ? -5.113 -0.057 6.412 1.00 96.69 307 VAL A C 1
ATOM 2409 O O . VAL A 1 307 ? -5.427 0.714 7.323 1.00 96.69 307 VAL A O 1
ATOM 2412 N N . PRO A 1 308 ? -5.079 -1.390 6.597 1.00 96.25 308 PRO A N 1
ATOM 2413 C CA . PRO A 1 308 ? -5.244 -2.004 7.914 1.00 96.25 308 PRO A CA 1
ATOM 2414 C C . PRO A 1 308 ? -4.066 -1.599 8.796 1.00 96.25 308 PRO A C 1
ATOM 2416 O O . PRO A 1 308 ? -2.947 -2.005 8.528 1.00 96.25 308 PRO A O 1
ATOM 2419 N N . MET A 1 309 ? -4.275 -0.767 9.812 1.00 96.69 309 MET A N 1
ATOM 2420 C CA . MET A 1 309 ? -3.185 -0.175 10.602 1.00 96.69 309 MET A CA 1
ATOM 2421 C C . MET A 1 309 ? -2.813 -1.017 11.827 1.00 96.69 309 MET A C 1
ATOM 2423 O O . MET A 1 309 ? -1.659 -1.016 12.252 1.00 96.69 309 MET A O 1
ATOM 2427 N N . SER A 1 310 ? -3.803 -1.710 12.382 1.00 97.06 310 SER A N 1
ATOM 2428 C CA . SER A 1 310 ? -3.729 -2.614 13.533 1.00 97.06 310 SER A CA 1
ATOM 2429 C C . SER A 1 310 ? -4.956 -3.545 13.506 1.00 97.06 310 SER A C 1
ATOM 2431 O O . SER A 1 310 ? -5.861 -3.325 12.692 1.00 97.06 310 SER A O 1
ATOM 2433 N N . PRO A 1 311 ? -5.041 -4.555 14.391 1.00 96.81 311 PRO A N 1
ATOM 2434 C C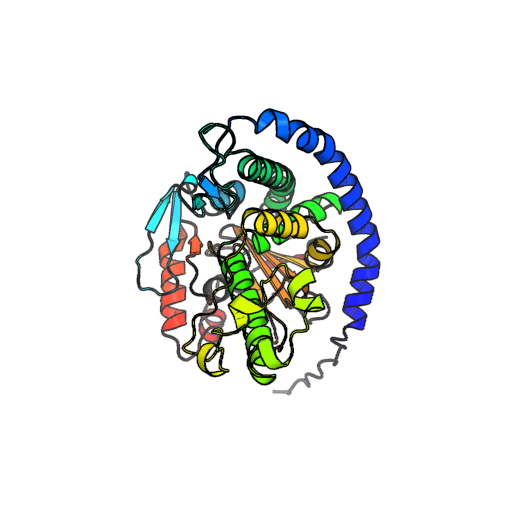A . PRO A 1 311 ? -6.186 -5.461 14.483 1.00 96.81 311 PRO A CA 1
ATOM 2435 C C . PRO A 1 311 ? -7.550 -4.783 14.639 1.00 96.81 311 PRO A C 1
ATOM 2437 O O . PRO A 1 311 ? -8.565 -5.354 14.261 1.00 96.81 311 PRO A O 1
ATOM 2440 N N . ASP A 1 312 ? -7.587 -3.568 15.174 1.00 96.12 312 ASP A N 1
ATOM 2441 C CA . ASP A 1 312 ? -8.799 -2.809 15.484 1.00 96.12 312 ASP A CA 1
ATOM 2442 C C . ASP A 1 312 ? -8.951 -1.522 14.660 1.00 96.12 312 ASP A C 1
ATOM 2444 O O . ASP A 1 312 ? -9.937 -0.805 14.823 1.00 96.12 312 ASP A O 1
ATOM 2448 N N . THR A 1 313 ? -7.992 -1.189 13.791 1.00 96.06 313 THR A N 1
ATOM 2449 C CA . THR A 1 313 ? -7.953 0.113 13.114 1.00 96.06 313 THR A CA 1
ATOM 2450 C C . THR A 1 313 ? -7.743 -0.031 11.617 1.00 96.06 313 THR A C 1
ATOM 2452 O O . THR A 1 313 ? -6.724 -0.545 11.160 1.00 96.06 313 THR A O 1
ATOM 2455 N N . LEU A 1 314 ? -8.669 0.524 10.838 1.00 95.69 314 LEU A N 1
ATOM 2456 C CA . LEU A 1 314 ? -8.577 0.626 9.385 1.00 95.69 314 LEU A CA 1
ATOM 2457 C C . LEU A 1 314 ? -8.551 2.093 8.963 1.00 95.69 314 LEU A C 1
ATOM 2459 O O . LEU A 1 314 ? -9.459 2.845 9.299 1.00 95.69 314 LEU A O 1
ATOM 2463 N N . LEU A 1 315 ? -7.564 2.504 8.173 1.00 96.12 315 LEU A N 1
ATOM 2464 C CA . LEU A 1 315 ? -7.602 3.791 7.485 1.00 96.12 315 LEU A CA 1
ATOM 2465 C C . LEU A 1 315 ? -8.179 3.599 6.082 1.00 96.12 315 LEU A C 1
ATOM 2467 O O . LEU A 1 315 ? -7.635 2.855 5.269 1.00 96.12 315 LEU A O 1
ATOM 2471 N N . VAL A 1 316 ? -9.279 4.289 5.800 1.00 94.69 316 VAL A N 1
ATOM 2472 C CA . VAL A 1 316 ? -9.920 4.333 4.487 1.00 94.69 316 VAL A CA 1
ATOM 2473 C C . VAL A 1 316 ? -9.691 5.702 3.869 1.00 94.69 316 VAL A C 1
ATOM 2475 O O . VAL A 1 316 ? -10.041 6.731 4.447 1.00 94.69 316 VAL A O 1
ATOM 2478 N N . MET A 1 317 ? -9.117 5.717 2.671 1.00 94.81 317 MET A N 1
ATOM 2479 C CA . MET A 1 317 ? -8.921 6.925 1.883 1.00 94.81 317 MET A CA 1
ATOM 2480 C C . MET A 1 317 ? -9.806 6.871 0.648 1.00 94.81 317 MET A C 1
ATOM 2482 O O . MET A 1 317 ? -9.597 6.041 -0.235 1.00 94.81 317 MET A O 1
ATOM 2486 N N . HIS A 1 318 ? -10.773 7.769 0.547 1.00 91.69 318 HIS A N 1
ATOM 2487 C CA . HIS A 1 318 ? -11.767 7.748 -0.521 1.00 91.69 318 HIS A CA 1
ATOM 2488 C C . HIS A 1 318 ? -11.916 9.118 -1.185 1.00 91.69 318 HIS A C 1
ATOM 2490 O O . HIS A 1 318 ? -11.595 10.162 -0.608 1.00 91.69 318 HIS A O 1
ATOM 2496 N N . TRP A 1 319 ? -12.432 9.130 -2.410 1.00 85.88 319 TRP A N 1
ATOM 2497 C CA . TRP A 1 319 ? -12.891 10.365 -3.040 1.00 85.88 319 TRP A CA 1
ATOM 2498 C C . TRP A 1 319 ? -14.261 10.741 -2.439 1.00 85.88 319 TRP A C 1
ATOM 2500 O O . TRP A 1 319 ? -15.205 9.953 -2.512 1.00 85.88 319 TRP A O 1
ATOM 2510 N N . GLN A 1 320 ? -14.389 11.918 -1.804 1.00 62.56 320 GLN A N 1
ATOM 2511 C CA . GLN A 1 320 ? -15.627 12.347 -1.101 1.00 62.56 320 GLN A CA 1
ATOM 2512 C C . GLN A 1 320 ? -16.847 12.537 -2.012 1.00 62.56 320 GLN A C 1
ATOM 2514 O O . GLN A 1 320 ? -17.923 12.866 -1.530 1.00 62.56 320 GLN A O 1
ATOM 2519 N N . ASN A 1 321 ? -16.679 12.399 -3.321 1.00 59.06 321 ASN A N 1
ATOM 2520 C CA . ASN A 1 321 ? -17.742 12.559 -4.307 1.00 59.06 321 ASN A CA 1
ATOM 2521 C C . ASN A 1 321 ? -18.765 11.416 -4.194 1.00 59.06 321 ASN A C 1
ATOM 2523 O O . ASN A 1 321 ? -19.925 11.562 -4.560 1.00 59.06 321 ASN A O 1
ATOM 2527 N N . THR A 1 322 ? -18.337 10.288 -3.626 1.00 53.75 322 THR A N 1
ATOM 2528 C CA . THR A 1 322 ? -19.215 9.177 -3.288 1.00 53.75 322 THR A CA 1
ATOM 2529 C C . THR A 1 322 ? -20.001 9.530 -2.022 1.00 53.75 322 THR A C 1
ATOM 2531 O O . THR A 1 322 ? -19.447 10.115 -1.092 1.00 53.75 322 THR A O 1
ATOM 2534 N N . ASN A 1 323 ? -21.290 9.166 -1.956 1.00 58.03 323 ASN A N 1
ATOM 2535 C CA . ASN A 1 323 ? -22.102 9.162 -0.725 1.00 58.03 323 ASN A CA 1
ATOM 2536 C C . ASN A 1 323 ? -21.544 8.121 0.265 1.00 58.03 323 ASN A C 1
ATOM 2538 O O . ASN A 1 323 ? -22.203 7.139 0.611 1.00 58.03 323 ASN A O 1
ATOM 2542 N N . TRP A 1 324 ? -20.282 8.290 0.638 1.00 69.50 324 TRP A N 1
ATOM 2543 C CA . TRP A 1 324 ? -19.513 7.358 1.418 1.00 69.50 324 TRP A CA 1
ATOM 2544 C C . TRP A 1 324 ? -19.992 7.469 2.854 1.00 69.50 324 TRP A C 1
ATOM 2546 O O . TRP A 1 324 ? -19.691 8.422 3.573 1.00 69.50 324 TRP A O 1
ATOM 2556 N N . ALA A 1 325 ? -20.814 6.502 3.239 1.00 68.12 325 ALA A N 1
ATOM 2557 C CA . ALA A 1 325 ? -21.216 6.292 4.607 1.00 68.12 325 ALA A CA 1
ATOM 2558 C C . ALA A 1 325 ? -20.491 5.030 5.098 1.00 68.12 325 ALA A C 1
ATOM 2560 O O . ALA A 1 325 ? -20.769 3.937 4.602 1.00 68.12 325 ALA A O 1
ATOM 2561 N N . PRO A 1 326 ? -19.596 5.144 6.086 1.00 66.69 326 PRO A N 1
ATOM 2562 C CA . PRO A 1 326 ? -18.966 3.987 6.726 1.00 66.69 326 PRO A CA 1
ATOM 2563 C C . PRO A 1 326 ? -19.942 3.178 7.596 1.00 66.69 326 PRO A C 1
ATOM 2565 O O . PRO A 1 326 ? -19.546 2.254 8.299 1.00 66.69 326 PRO A O 1
ATOM 2568 N N . THR A 1 327 ? -21.232 3.513 7.583 1.00 65.31 327 THR A N 1
ATOM 2569 C CA . THR A 1 327 ? -22.263 2.783 8.317 1.00 65.31 327 THR A CA 1
ATOM 2570 C C . THR A 1 327 ? -22.395 1.363 7.772 1.00 65.31 327 THR A C 1
ATOM 2572 O O . THR A 1 327 ? -22.607 1.188 6.573 1.00 65.31 327 THR A O 1
ATOM 2575 N N . GLY A 1 328 ? -22.310 0.364 8.654 1.00 72.56 328 GLY A N 1
ATOM 2576 C CA . GLY A 1 328 ? -22.455 -1.053 8.296 1.00 72.56 328 GLY A CA 1
ATOM 2577 C C . GLY A 1 328 ? -21.158 -1.738 7.858 1.00 72.56 328 GLY A C 1
ATOM 2578 O O . GLY A 1 328 ? -21.207 -2.820 7.282 1.00 72.56 328 GLY A O 1
ATOM 2579 N N . TRP A 1 329 ? -19.999 -1.123 8.100 1.00 84.69 329 TRP A N 1
ATOM 2580 C CA . TRP A 1 329 ? -18.716 -1.803 7.934 1.00 84.69 329 TRP A CA 1
ATOM 2581 C C . TRP A 1 329 ? -18.469 -2.716 9.126 1.00 84.69 329 TRP A C 1
ATOM 2583 O O . TRP A 1 329 ? -18.587 -2.272 10.263 1.00 84.69 329 TRP A O 1
ATOM 2593 N N . THR A 1 330 ? -18.098 -3.965 8.871 1.00 91.00 330 THR A N 1
ATOM 2594 C CA . THR A 1 330 ? -17.741 -4.935 9.910 1.00 91.00 330 THR A CA 1
ATOM 2595 C C . THR A 1 330 ? -16.320 -5.429 9.687 1.00 91.00 330 THR A C 1
ATOM 2597 O O . THR A 1 330 ? -15.834 -5.412 8.548 1.00 91.00 330 THR A O 1
ATOM 2600 N N . ALA A 1 331 ? -15.633 -5.842 10.753 1.00 90.25 331 ALA A N 1
ATOM 2601 C CA . ALA A 1 331 ? -14.265 -6.346 10.632 1.00 90.25 331 ALA A CA 1
ATOM 2602 C C . ALA A 1 331 ? -14.210 -7.566 9.697 1.00 90.25 331 ALA A C 1
ATOM 2604 O O . ALA A 1 331 ? -13.343 -7.636 8.834 1.00 90.25 331 ALA A O 1
ATOM 2605 N N . GLU A 1 332 ? -15.195 -8.463 9.781 1.00 91.12 332 GLU A N 1
ATOM 2606 C CA . GLU A 1 332 ? -15.323 -9.658 8.941 1.00 91.12 332 GLU A CA 1
ATOM 2607 C C . GLU A 1 332 ? -15.477 -9.303 7.463 1.00 91.12 332 GLU A C 1
ATOM 2609 O O . GLU A 1 332 ? -14.785 -9.863 6.616 1.00 91.12 332 GLU A O 1
ATOM 2614 N N . ALA A 1 333 ? -16.336 -8.332 7.135 1.00 89.44 333 ALA A N 1
ATOM 2615 C CA . ALA A 1 333 ? -16.489 -7.873 5.758 1.00 89.44 333 ALA A CA 1
ATOM 2616 C C . ALA A 1 333 ? -15.218 -7.183 5.241 1.00 89.44 333 ALA A C 1
ATOM 2618 O O . ALA A 1 333 ? -14.943 -7.218 4.038 1.00 89.44 333 ALA A O 1
ATOM 2619 N N . CYS A 1 334 ? -14.445 -6.546 6.127 1.00 90.88 334 CYS A N 1
ATOM 2620 C CA . CYS A 1 334 ? -13.154 -5.973 5.769 1.00 90.88 334 CYS A CA 1
ATOM 2621 C C . CYS A 1 334 ? -12.131 -7.067 5.481 1.00 90.88 334 CYS A C 1
ATOM 2623 O O . CYS A 1 334 ? -11.569 -7.076 4.388 1.00 90.88 334 CYS A O 1
ATOM 2625 N N . VAL A 1 335 ? -11.952 -8.015 6.404 1.00 91.19 335 VAL A N 1
ATOM 2626 C CA . VAL A 1 335 ? -11.079 -9.184 6.238 1.00 91.19 335 VAL A CA 1
ATOM 2627 C C . VAL A 1 335 ? -11.407 -9.897 4.936 1.00 91.19 335 VAL A C 1
ATOM 2629 O O . VAL A 1 335 ? -10.544 -9.970 4.069 1.00 91.19 335 VAL A O 1
ATOM 2632 N N . ALA A 1 336 ? -12.668 -10.284 4.727 1.00 89.00 336 ALA A N 1
ATOM 2633 C CA . ALA A 1 336 ? -13.113 -11.004 3.536 1.00 89.00 336 ALA A CA 1
ATOM 2634 C C . ALA A 1 336 ? -12.858 -10.251 2.209 1.00 89.00 336 ALA A C 1
ATOM 2636 O O . ALA A 1 336 ? -12.792 -10.857 1.141 1.00 89.00 336 ALA A O 1
ATOM 2637 N N . ARG A 1 337 ? -12.684 -8.924 2.236 1.00 88.12 337 ARG A N 1
ATOM 2638 C CA . ARG A 1 337 ? -12.255 -8.146 1.059 1.00 88.12 337 ARG A CA 1
ATOM 2639 C C . ARG A 1 337 ? -10.736 -8.090 0.925 1.00 88.12 337 ARG A C 1
ATOM 2641 O O . ARG A 1 337 ? -10.227 -8.228 -0.184 1.00 88.12 337 ARG A O 1
ATOM 2648 N N . LEU A 1 338 ? -10.020 -7.922 2.036 1.00 86.00 338 LEU A N 1
ATOM 2649 C CA . LEU A 1 338 ? -8.561 -7.772 2.074 1.00 86.00 338 LEU A CA 1
ATOM 2650 C C . LEU A 1 338 ? -7.809 -8.993 1.527 1.00 86.00 338 LEU A C 1
ATOM 2652 O O . LEU A 1 338 ? -6.755 -8.830 0.920 1.00 86.00 338 LEU A O 1
ATOM 2656 N N . GLY A 1 339 ? -8.344 -10.203 1.685 1.00 79.81 339 GLY A N 1
ATOM 2657 C CA . GLY A 1 339 ? -7.743 -11.432 1.141 1.00 79.81 339 GLY A CA 1
ATOM 2658 C C . GLY A 1 339 ? -8.410 -12.001 -0.111 1.00 79.81 339 GLY A C 1
ATOM 2659 O O . GLY A 1 339 ? -7.986 -13.055 -0.571 1.00 79.81 339 GLY A O 1
ATOM 2660 N N . HIS A 1 340 ? -9.377 -11.307 -0.731 1.00 72.88 340 HIS A N 1
ATOM 2661 C CA . HIS A 1 340 ? -10.046 -11.784 -1.956 1.00 72.88 340 HIS A CA 1
ATOM 2662 C C . HIS A 1 340 ? -9.065 -12.015 -3.127 1.00 72.88 340 HIS A C 1
ATOM 2664 O O . HIS A 1 340 ? -9.370 -12.732 -4.074 1.00 72.88 340 HIS A O 1
ATOM 2670 N N . ARG A 1 341 ? -7.859 -11.437 -3.062 1.00 68.31 341 ARG A N 1
ATOM 2671 C CA . ARG A 1 341 ? -6.787 -11.642 -4.050 1.00 68.31 341 ARG A CA 1
ATOM 2672 C C . ARG A 1 341 ? -5.870 -12.837 -3.749 1.00 68.31 341 ARG A C 1
ATOM 2674 O O . ARG A 1 341 ? -4.848 -12.982 -4.410 1.00 68.31 341 ARG A O 1
ATOM 2681 N N . GLY A 1 342 ? -6.198 -13.671 -2.758 1.00 65.00 342 GLY A N 1
ATOM 2682 C CA . GLY A 1 342 ? -5.452 -14.895 -2.433 1.00 65.00 342 GLY A CA 1
ATOM 2683 C C . GLY A 1 342 ? -4.073 -14.662 -1.803 1.00 65.00 342 GLY A C 1
ATOM 2684 O O . GLY A 1 342 ? -3.261 -15.578 -1.724 1.00 65.00 342 GLY A O 1
ATOM 2685 N N . GLY A 1 343 ? -3.768 -13.435 -1.373 1.00 83.19 343 GLY A N 1
ATOM 2686 C CA . GLY A 1 343 ? -2.536 -13.132 -0.650 1.00 83.19 343 GLY A CA 1
ATOM 2687 C C . GLY A 1 343 ? -2.654 -13.495 0.830 1.00 83.19 343 GLY A C 1
ATOM 2688 O O . GLY A 1 343 ? -3.639 -13.123 1.469 1.00 83.19 343 GLY A O 1
ATOM 2689 N N . GLN A 1 344 ? -1.627 -14.155 1.377 1.00 92.19 344 GLN A N 1
ATOM 2690 C CA . GLN A 1 344 ? -1.486 -14.407 2.816 1.00 92.19 344 GLN A CA 1
ATOM 2691 C C . GLN A 1 344 ? -1.751 -13.140 3.644 1.00 92.19 344 GLN A C 1
ATOM 2693 O O . GLN A 1 344 ? -1.347 -12.037 3.264 1.00 92.19 344 GLN A O 1
ATOM 2698 N N . GLN A 1 345 ? -2.417 -13.314 4.781 1.00 94.06 345 GLN A N 1
ATOM 2699 C CA . GLN A 1 345 ? -2.829 -12.237 5.673 1.00 94.06 345 GLN A CA 1
ATOM 2700 C C . GLN A 1 345 ? -2.124 -12.387 7.020 1.00 94.06 345 GLN A C 1
ATOM 2702 O O . GLN A 1 345 ? -2.197 -13.457 7.613 1.00 94.06 345 GLN A O 1
ATOM 2707 N N . ALA A 1 346 ? -1.482 -11.336 7.525 1.00 96.12 346 ALA A N 1
ATOM 2708 C CA . ALA A 1 346 ? -0.992 -11.303 8.902 1.00 96.12 346 ALA A CA 1
ATOM 2709 C C . ALA A 1 346 ? -2.082 -10.783 9.844 1.00 96.12 346 ALA A C 1
ATOM 2711 O O . ALA A 1 346 ? -2.776 -9.818 9.528 1.00 96.12 346 ALA A O 1
ATOM 2712 N N . CYS A 1 347 ? -2.234 -11.393 11.010 1.00 97.12 347 CYS A N 1
ATOM 2713 C CA . CYS A 1 347 ? -3.171 -10.964 12.036 1.00 97.12 347 CYS A CA 1
ATOM 2714 C C . CYS A 1 347 ? -2.615 -11.223 13.438 1.00 97.12 347 CYS A C 1
ATOM 2716 O O . CYS A 1 347 ? -1.666 -11.990 13.624 1.00 97.12 347 CYS A O 1
ATOM 2718 N N . HIS A 1 348 ? -3.263 -10.606 14.424 1.00 97.81 348 HIS A N 1
ATOM 2719 C CA . HIS A 1 348 ? -3.002 -10.890 15.832 1.00 97.81 348 HIS A CA 1
ATOM 2720 C C . HIS A 1 348 ? -3.249 -12.372 16.147 1.00 97.81 348 HIS A C 1
ATOM 2722 O O . HIS A 1 348 ? -4.222 -12.927 15.614 1.00 97.81 348 HIS A O 1
ATOM 2728 N N . PRO A 1 349 ? -2.444 -13.005 17.022 1.00 97.25 349 PRO A N 1
ATOM 2729 C CA . PRO A 1 349 ? -2.645 -14.399 17.408 1.00 97.25 349 PRO A CA 1
ATOM 2730 C C . PRO A 1 349 ? -4.057 -14.719 17.903 1.00 97.25 349 PRO A C 1
ATOM 2732 O O . PRO A 1 349 ? -4.693 -15.630 17.373 1.00 97.25 349 PRO A O 1
ATOM 2735 N N . ASP A 1 350 ? -4.609 -13.888 18.789 1.00 97.38 350 ASP A N 1
ATOM 2736 C CA . ASP A 1 350 ? -5.992 -14.016 19.289 1.00 97.38 350 ASP A CA 1
ATOM 2737 C C . ASP A 1 350 ? -7.091 -13.950 18.215 1.00 97.38 350 ASP A C 1
ATOM 2739 O O . ASP A 1 350 ? -8.257 -14.251 18.480 1.00 97.38 350 ASP A O 1
ATOM 2743 N N . HIS A 1 351 ? -6.764 -13.519 16.998 1.00 96.50 351 HIS A N 1
ATOM 2744 C CA . HIS A 1 351 ? -7.723 -13.396 15.904 1.00 96.50 351 HIS A CA 1
ATOM 2745 C C . HIS A 1 351 ? -7.512 -14.426 14.795 1.00 96.50 351 HIS A C 1
ATOM 2747 O O . HIS A 1 351 ? -8.326 -14.471 13.876 1.00 96.50 351 HIS A O 1
ATOM 2753 N N . ALA A 1 352 ? -6.474 -15.262 14.867 1.00 96.12 352 ALA A N 1
ATOM 2754 C CA . ALA A 1 352 ? -6.108 -16.181 13.791 1.00 96.12 352 ALA A CA 1
ATOM 2755 C C . ALA A 1 352 ? -7.245 -17.146 13.420 1.00 96.12 352 ALA A C 1
ATOM 2757 O O . ALA A 1 352 ? -7.595 -17.269 12.245 1.00 96.12 352 ALA A O 1
ATOM 2758 N N . GLU A 1 353 ? -7.878 -17.769 14.418 1.00 94.50 353 GLU A N 1
ATOM 2759 C CA . GLU A 1 353 ? -9.009 -18.681 14.199 1.00 94.50 353 GLU A CA 1
ATOM 2760 C C . GLU A 1 353 ? -10.231 -17.951 13.629 1.00 94.50 353 GLU A C 1
ATOM 2762 O O . GLU A 1 353 ? -10.877 -18.449 12.708 1.00 94.50 353 GLU A O 1
ATOM 2767 N N . ARG A 1 354 ? -10.529 -16.741 14.124 1.00 93.25 354 ARG A N 1
ATOM 2768 C CA . ARG A 1 354 ? -11.643 -15.920 13.620 1.00 93.25 354 ARG A CA 1
ATOM 2769 C C . ARG A 1 354 ? -11.414 -15.513 12.167 1.00 93.25 354 ARG A C 1
ATOM 2771 O O . ARG A 1 354 ? -12.332 -15.622 11.363 1.00 93.25 354 ARG A O 1
ATOM 2778 N N . VAL A 1 355 ? -10.208 -15.060 11.826 1.00 93.31 355 VAL A N 1
ATOM 2779 C CA . VAL A 1 355 ? -9.840 -14.671 10.457 1.00 93.31 355 VAL A CA 1
ATOM 2780 C C . VAL A 1 355 ? -9.940 -15.873 9.516 1.00 93.31 355 VAL A C 1
ATOM 2782 O O . VAL A 1 355 ? -10.524 -15.740 8.444 1.00 93.31 355 VAL A O 1
ATOM 2785 N N . ALA A 1 356 ? -9.450 -17.049 9.921 1.00 92.88 356 ALA A N 1
ATOM 2786 C CA . ALA A 1 356 ? -9.596 -18.279 9.141 1.00 92.88 356 ALA A CA 1
ATOM 2787 C C . ALA A 1 356 ? -11.073 -1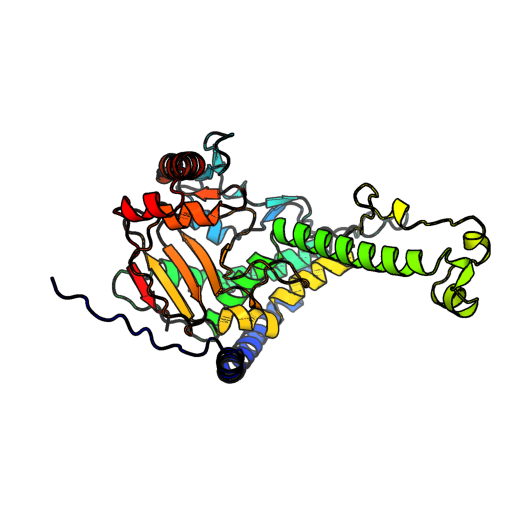8.655 8.930 1.00 92.88 356 ALA A C 1
ATOM 2789 O O . ALA A 1 356 ? -11.499 -18.870 7.798 1.00 92.88 356 ALA A O 1
ATOM 2790 N N . ALA A 1 357 ? -11.886 -18.616 9.990 1.00 91.06 357 ALA A N 1
ATOM 2791 C CA . ALA A 1 357 ? -13.313 -18.920 9.906 1.00 91.06 357 ALA A CA 1
ATOM 2792 C C . ALA A 1 357 ? -14.084 -17.950 8.990 1.00 91.06 357 ALA A C 1
ATOM 2794 O O . ALA A 1 357 ? -15.009 -18.365 8.291 1.00 91.06 357 ALA A O 1
ATOM 2795 N N . VAL A 1 358 ? -13.706 -16.665 8.960 1.00 90.75 358 VAL A N 1
ATOM 2796 C CA . VAL A 1 358 ? -14.278 -15.682 8.022 1.00 90.75 358 VAL A CA 1
ATOM 2797 C C . VAL A 1 358 ? -14.004 -16.085 6.574 1.00 90.75 358 VAL A C 1
ATOM 2799 O O . VAL A 1 358 ? -14.899 -15.961 5.738 1.00 90.75 358 VAL A O 1
ATOM 2802 N N . TRP A 1 359 ? -12.805 -16.589 6.272 1.00 88.88 359 TRP A N 1
ATOM 2803 C CA . TRP A 1 359 ? -12.457 -17.056 4.930 1.00 88.88 359 TRP A CA 1
ATOM 2804 C C . TRP A 1 359 ? -13.174 -18.339 4.547 1.00 88.88 359 TRP A C 1
ATOM 2806 O O . TRP A 1 359 ? -13.759 -18.390 3.467 1.00 88.88 359 TRP A O 1
ATOM 2816 N N . ASP A 1 360 ? -13.228 -19.319 5.445 1.00 88.06 360 ASP A N 1
ATOM 2817 C CA . ASP A 1 360 ? -13.987 -20.551 5.223 1.00 88.06 360 ASP A CA 1
ATOM 2818 C C . ASP A 1 360 ? -15.459 -20.239 4.920 1.00 88.06 360 ASP A C 1
ATOM 2820 O O . ASP A 1 360 ? -16.048 -20.762 3.969 1.00 88.06 360 ASP A O 1
ATOM 2824 N N . ALA A 1 361 ? -16.058 -19.323 5.687 1.00 86.75 361 ALA A N 1
ATOM 2825 C CA . ALA A 1 361 ? -17.419 -18.856 5.460 1.00 86.75 361 ALA A CA 1
ATOM 2826 C C . ALA A 1 361 ? -17.556 -18.079 4.140 1.00 86.75 361 ALA A C 1
ATOM 2828 O O . ALA A 1 361 ? -18.535 -18.260 3.417 1.00 86.75 361 ALA A O 1
ATOM 2829 N N . TYR A 1 362 ? -16.584 -17.233 3.795 1.00 86.00 362 TYR A N 1
ATOM 2830 C CA . TYR A 1 362 ? -16.589 -16.477 2.544 1.00 86.00 362 TYR A CA 1
ATOM 2831 C C . TYR A 1 362 ? -16.508 -17.388 1.311 1.00 86.00 362 TYR A C 1
ATOM 2833 O O . TYR A 1 362 ? -17.261 -17.186 0.359 1.00 86.00 362 TYR A O 1
ATOM 2841 N N . LEU A 1 363 ? -15.640 -18.402 1.344 1.00 84.75 363 LEU A N 1
ATOM 2842 C CA . LEU A 1 363 ? -15.445 -19.362 0.256 1.00 84.75 363 LEU A CA 1
ATOM 2843 C C . LEU A 1 363 ? -16.613 -20.348 0.112 1.00 84.75 363 LEU A C 1
ATOM 2845 O O . LEU A 1 363 ? -16.905 -20.788 -0.997 1.00 84.75 363 LEU A O 1
ATOM 2849 N N . SER A 1 364 ? -17.283 -20.697 1.215 1.00 83.38 364 SER A N 1
ATOM 2850 C CA . SER A 1 364 ? -18.411 -21.642 1.219 1.00 83.38 364 SER A CA 1
ATOM 2851 C C . SER A 1 364 ? -19.783 -20.998 0.987 1.00 83.38 364 SER A C 1
ATOM 2853 O O . SER A 1 364 ? -20.756 -21.702 0.713 1.00 83.38 364 SER A O 1
ATOM 2855 N N . SER A 1 365 ? -19.896 -19.673 1.107 1.00 77.19 365 SER A N 1
ATOM 2856 C CA . SER A 1 365 ? -21.169 -18.962 0.999 1.00 77.19 365 SER A CA 1
ATOM 2857 C C . SER A 1 365 ? -21.534 -18.638 -0.450 1.00 77.19 365 SER A C 1
ATOM 2859 O O . SER A 1 365 ? -20.976 -17.721 -1.053 1.00 77.19 365 SER A O 1
ATOM 2861 N N . ASP A 1 366 ? -22.605 -19.262 -0.954 1.00 65.31 366 ASP A N 1
ATOM 2862 C CA . ASP A 1 366 ? -23.278 -18.849 -2.201 1.00 65.31 366 ASP A CA 1
ATOM 2863 C C . ASP A 1 366 ? -23.782 -17.390 -2.146 1.00 65.31 366 ASP A C 1
ATOM 2865 O O . ASP A 1 366 ? -24.019 -16.757 -3.177 1.00 65.31 366 ASP A O 1
ATOM 2869 N N . ARG A 1 367 ? -23.977 -16.841 -0.935 1.00 58.22 367 ARG A N 1
ATOM 2870 C CA . ARG A 1 367 ? -24.435 -15.460 -0.698 1.00 58.22 367 ARG A CA 1
ATOM 2871 C C . ARG A 1 367 ? -23.287 -14.444 -0.629 1.00 58.22 367 ARG A C 1
ATOM 2873 O O . ARG A 1 367 ? -23.552 -13.241 -0.616 1.00 58.22 367 ARG A O 1
ATOM 2880 N N . GLY A 1 368 ? -22.033 -14.898 -0.581 1.00 73.06 368 GLY A N 1
ATOM 2881 C CA . GLY A 1 368 ? -20.838 -14.055 -0.542 1.00 73.06 368 GLY A CA 1
ATOM 2882 C C . GLY A 1 368 ? -20.758 -13.095 0.660 1.00 73.06 368 GLY A C 1
ATOM 2883 O O . GLY A 1 368 ? -21.249 -13.386 1.751 1.00 73.06 368 GLY A O 1
ATOM 2884 N N . LEU A 1 369 ? -20.130 -11.927 0.441 1.00 69.75 369 LEU A N 1
ATOM 2885 C CA . LEU A 1 369 ? -19.808 -10.900 1.456 1.00 69.75 369 LEU A CA 1
ATOM 2886 C C . LEU A 1 369 ? -21.018 -10.344 2.220 1.00 69.75 369 LEU A C 1
ATOM 2888 O O . LEU A 1 369 ? -20.869 -9.901 3.356 1.00 69.75 369 LEU A O 1
ATOM 2892 N N . SER A 1 370 ? -22.198 -10.311 1.597 1.00 68.44 370 SER A N 1
ATOM 2893 C CA . SER A 1 370 ? -23.381 -9.675 2.187 1.00 68.44 370 SER A CA 1
ATOM 2894 C C . SER A 1 370 ? -23.877 -10.411 3.429 1.00 68.44 370 SER A C 1
ATOM 2896 O O . SER A 1 370 ? -24.252 -9.759 4.395 1.00 68.44 370 SER A O 1
ATOM 2898 N N . ALA A 1 371 ? -23.800 -11.745 3.444 1.00 67.81 371 ALA A N 1
ATOM 2899 C CA . ALA A 1 371 ? -24.197 -12.538 4.608 1.00 67.81 371 ALA A CA 1
ATOM 2900 C C . ALA A 1 371 ? -23.271 -12.288 5.815 1.00 67.81 371 ALA A C 1
ATOM 2902 O O . ALA A 1 371 ? -23.744 -12.063 6.922 1.00 67.81 371 ALA A O 1
ATOM 2903 N N . LEU A 1 372 ? -21.953 -12.221 5.585 1.00 71.94 372 LEU A N 1
ATOM 2904 C CA . LEU A 1 372 ? -20.967 -11.931 6.637 1.00 71.94 372 LEU A CA 1
ATOM 2905 C C . LEU A 1 372 ? -21.151 -10.539 7.260 1.00 71.94 372 LEU A C 1
ATOM 2907 O O . LEU A 1 372 ? -20.887 -10.345 8.445 1.00 71.94 372 LEU A O 1
ATOM 2911 N N . ALA A 1 373 ? -21.582 -9.561 6.462 1.00 70.38 373 ALA A N 1
ATOM 2912 C CA . ALA A 1 373 ? -21.827 -8.206 6.940 1.00 70.38 373 ALA A CA 1
ATOM 2913 C C . ALA A 1 373 ? -23.131 -8.088 7.746 1.00 70.38 373 ALA A C 1
ATOM 2915 O O . ALA A 1 373 ? -23.171 -7.335 8.713 1.00 70.38 373 ALA A O 1
ATOM 2916 N N . GLU A 1 374 ? -24.184 -8.814 7.358 1.00 73.38 374 GLU A N 1
ATOM 2917 C CA . GLU A 1 374 ? -25.489 -8.780 8.035 1.00 73.38 374 GLU A CA 1
ATOM 2918 C C . GLU A 1 374 ? -25.460 -9.457 9.412 1.00 73.38 374 GLU A C 1
ATOM 2920 O O . GLU A 1 374 ? -26.134 -8.992 10.332 1.00 73.38 374 GLU A O 1
ATOM 2925 N N . ASP A 1 375 ? -24.651 -10.509 9.563 1.00 71.00 375 ASP A N 1
ATOM 2926 C CA . ASP A 1 375 ? -24.591 -11.314 10.788 1.00 71.00 375 ASP A CA 1
ATOM 2927 C C . ASP A 1 375 ? -23.550 -10.818 11.812 1.00 71.00 375 ASP A C 1
ATOM 2929 O O . ASP A 1 375 ? -23.539 -11.271 12.960 1.00 71.00 375 ASP A O 1
ATOM 2933 N N . SER A 1 376 ? -22.668 -9.885 11.433 1.00 77.50 376 SER A N 1
ATOM 2934 C CA . SER A 1 376 ? -21.604 -9.405 12.323 1.00 77.50 376 SER A CA 1
ATOM 2935 C C . SER A 1 376 ? -22.058 -8.264 13.237 1.00 77.50 376 SER A C 1
ATOM 2937 O O . SER A 1 376 ? -22.622 -7.257 12.812 1.00 77.50 376 SER A O 1
ATOM 2939 N N . ALA A 1 377 ? -21.734 -8.409 14.524 1.00 80.88 377 ALA A N 1
ATOM 2940 C CA . ALA A 1 377 ? -21.935 -7.385 15.545 1.00 80.88 377 ALA A CA 1
ATOM 2941 C C . ALA A 1 377 ? -20.738 -6.421 15.699 1.00 80.88 377 ALA A C 1
ATOM 2943 O O . ALA A 1 377 ? -20.869 -5.398 16.371 1.00 80.88 377 ALA A O 1
ATOM 2944 N N . ASN A 1 378 ? -19.589 -6.711 15.074 1.00 86.50 378 ASN A N 1
ATOM 2945 C CA . ASN A 1 378 ? -18.357 -5.927 15.210 1.00 86.50 378 ASN A CA 1
ATOM 2946 C C . ASN A 1 378 ? -18.335 -4.769 14.202 1.00 86.50 378 ASN A C 1
ATOM 2948 O O . ASN A 1 378 ? -17.584 -4.768 13.221 1.00 86.50 378 ASN A O 1
ATOM 2952 N N . ILE A 1 379 ? -19.241 -3.814 14.417 1.00 86.69 379 ILE A N 1
ATOM 2953 C CA . ILE A 1 379 ? -19.461 -2.669 13.533 1.00 86.69 379 ILE A CA 1
ATOM 2954 C C . ILE A 1 379 ? -18.386 -1.607 13.774 1.00 86.69 379 ILE A C 1
ATOM 2956 O O . ILE A 1 379 ? -18.162 -1.159 14.897 1.00 86.69 379 ILE A O 1
ATOM 2960 N N . GLY A 1 380 ? -17.768 -1.163 12.685 1.00 83.75 380 GLY A N 1
ATOM 2961 C CA . GLY A 1 380 ? -16.755 -0.125 12.681 1.00 83.75 380 GLY A CA 1
ATOM 2962 C C . GLY A 1 380 ? -17.312 1.259 13.021 1.00 83.75 380 GLY A C 1
ATOM 2963 O O . GLY A 1 380 ? -18.330 1.691 12.473 1.00 83.75 380 GLY A O 1
ATOM 2964 N N . VAL A 1 381 ? -16.603 1.992 13.879 1.00 86.94 381 VAL A N 1
ATOM 2965 C CA . VAL A 1 381 ? -16.899 3.381 14.244 1.00 86.94 381 VAL A CA 1
ATOM 2966 C C . VAL A 1 381 ? -16.000 4.327 13.438 1.00 86.94 381 VAL A C 1
ATOM 2968 O O . VAL A 1 381 ? -14.777 4.223 13.520 1.00 86.94 381 VAL A O 1
ATOM 2971 N N . PRO A 1 382 ? -16.565 5.241 12.632 1.00 87.88 382 PRO A N 1
ATOM 2972 C CA . PRO A 1 382 ? -15.791 6.116 11.757 1.00 87.88 382 PRO A CA 1
ATOM 2973 C C . PRO A 1 382 ? -15.341 7.426 12.422 1.00 87.88 382 PRO A C 1
ATOM 2975 O O . PRO A 1 382 ? -16.118 8.116 13.083 1.00 87.88 382 PRO A O 1
ATOM 2978 N N . HIS A 1 383 ? -14.112 7.842 12.121 1.00 86.62 383 HIS A N 1
ATOM 2979 C CA . HIS A 1 383 ? -13.484 9.084 12.568 1.00 86.62 383 HIS A CA 1
ATOM 2980 C C . HIS A 1 383 ? -12.848 9.798 11.375 1.00 86.62 383 HIS A C 1
ATOM 2982 O O . HIS A 1 383 ? -11.866 9.329 10.801 1.00 86.62 383 HIS A O 1
ATOM 2988 N N . LEU A 1 384 ? -13.404 10.946 10.985 1.00 87.19 384 LEU A N 1
ATOM 2989 C CA . LEU A 1 384 ? -12.830 11.767 9.918 1.00 87.19 384 LEU A CA 1
ATOM 2990 C C . LEU A 1 384 ? -11.459 12.302 10.354 1.00 87.19 384 LEU A C 1
ATOM 2992 O O . LEU A 1 384 ? -11.355 12.879 11.430 1.00 87.19 384 LEU A O 1
ATOM 2996 N N . VAL A 1 385 ? -10.425 12.160 9.528 1.00 85.25 385 VAL A N 1
ATOM 2997 C CA . VAL A 1 385 ? -9.124 12.797 9.774 1.00 85.25 385 VAL A CA 1
ATOM 2998 C C . VAL A 1 385 ? -9.190 14.239 9.273 1.00 85.25 385 VAL A C 1
ATOM 3000 O O . VAL A 1 385 ? -9.571 14.474 8.123 1.00 85.25 385 VAL A O 1
ATOM 3003 N N . ARG A 1 386 ? -8.845 15.200 10.133 1.00 85.38 386 ARG A N 1
ATOM 3004 C CA . ARG A 1 386 ? -8.817 16.630 9.787 1.00 85.38 386 ARG A CA 1
ATOM 3005 C C . ARG A 1 386 ? -7.435 17.111 9.389 1.00 85.38 386 ARG A C 1
ATOM 3007 O O . ARG A 1 386 ? -6.454 16.691 10.046 1.00 85.38 386 ARG A O 1
#

pLDDT: mean 81.03, std 15.25, range [33.53, 97.81]

Secondary structure (DSSP, 8-state):
--------------HHHHHHHHHHHHHHHHHHHHHHHHHHHHHHHHHHHHHTT----EEESS-HHHHGGG-BTTEEEEE-TTSSS--EEEEGGGSSEEETTT-------TT-TT-TTHHHHHHHHHHHHHHHHHHHHHHHHHTPPTT------HHHHHHHHHHHHHHHHSSHHHHHHHHHHHHHHHHHHHHHHHTT-SGGGT--HHHHHHTT--GGGGTT----GGGGSTT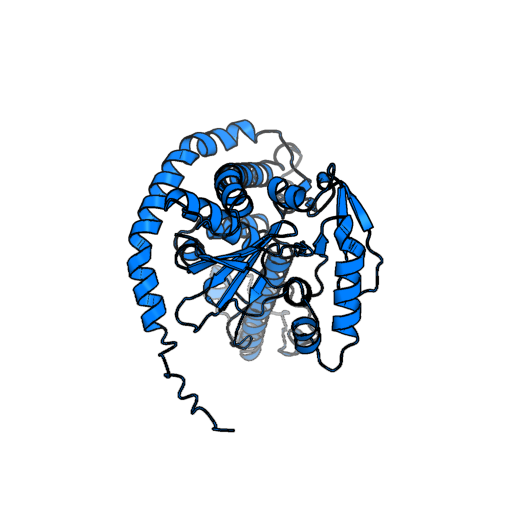S-------HHHHHHHHHHHHH-HHHHHHHHTSEEEEEE-TT----EETTTSSEEE-S----TT-S--TTT-SEEEEEEETTEEEEEE-TTS----TT-BHHHHHHHHTTT---EEE-GGGHHHHHHHHHHHHH-TTTHHHHHHH---BPEEEE--

Foldseek 3Di:
DDDDDPPDPPQDPDPVVVVVLLVVCLVLLVVLLVVVCVVCVVVLVCQQVVQAPDADFKAALADLLQLVLQEDPQKWWKDFLVLPDAIDIDGSVPPRIDTCLLQQADDPDPDPPRDRGRRSSSLRSVLVVLCVLQSVLLVQLVVQDPPDFAEDRSNNLLSVLLSLLSSQLSFPVNVVFVQVQVLVVVLVVLLVCLVCPQCLNPQDPVNCVVVVHDSVVSVPDGDHNVCSPPPHDPGDDPNSVPPVVVSSVLSSDSVQSSLQSSFWKKKWFFPVFQAWAQSRRQKDFAAPDPDDPRGDDGSNRGQWIWHCRHSTIIIITGHPSDPDDLWLDARLLNLLRSCPVRGMIIHHPVNSVVSSVSSVCQVPDPPHSVVVSVPDPRRIDIHTYD

Sequence (386 aa):
MGSVPSSRPSQDDSPVAMRERLLEMFPRLLDAHQRASALVAPELSRLNAEAAGRSHRRHHYVPQFWLKKFAEDETLCVVDPSGEQPPRCGDADDEAFVRDLYATYAEPRSDDASSEADVSVLWEHVVAVFENRAAPPFTRLIECRDGSTPVLSDLERFWVSVLVALQFVRVPSHFDAVRSSRDAVAQRFAMSLASLGPPREWMTDEMCREANIDPADLEGFDWSPESFGPDGEFIVSIDRKTDVPSMLEHAFDPEIVSFVFSRTWVVIKFPDGGLSLPLRDGVYLRMSNAGGLYGSPGLGSAEEIWVPMSPDTLLVMHWQNTNWAPTGWTAEACVARLGHRGGQQACHPDHAERVAAVWDAYLSSDRGLSALAEDSANIGVPHLVR